Protein AF-0000000065834956 (afdb_homodimer)

Foldseek 3Di:
DADPLLADFFDDFAPVQLVLLQVLQPFFPDPRCPVPCLSVLQSLLSRLVVHNQAAQQLEAEEEEEAEAQQVVLVLFPDDQVVRVVVLQCCQVQNDLVSVLCVVSVYHYQAEYAADQDPDDDPRYHYQYPYHHFHNLLVFFRADLVRLNRLLVVLLVVLVVSVVSVGSAYEYFYTYGCLQLLLLLLCCLQVVHQSLQQFFCQNHNDPVSSVSSRVSSVSSCVVLVGHNPDPSSSSCRNRNTSRLSSLLSNLSNCSNVSHAYAAEERSSLSSVVSSCSSYVSSLSSYAYAEYELRSNRVVSCVVSVYDHDYYDNHRNIRRNRSSVRSVSSRVSSCCSPPGDGCVRVVNDDDDD/DADPLLADFFDDFAPVQLVLLQVLQPFFPDPRCPVPCLSVLQSLLSRLVVHNQAAQQLEAEEEEEAEAQQVVLVLFPDDQVVRVVVLQCCQVQNDLVSVLCVVSVHHYQAEYAADQDPDDDPRYHYQYPYHHFHNLLVFFRADLVRLNRLLVVLLVVLVVSVVSVGSAYEYFYTYGCLQLLLLLLCCLQVVHQSLQQFFCQNHNDPVSSVSSRVSSVSSCVVLVGHNPDPSSSSCRNRNTSRLSSLLSNLSNCSNVSHAYAAEERSSLSSVVSSCSSYVSSLSSYAYAEYELRSNRVVSCVVSVYDHDYYDNHRNIRRNRSSVRSVSSRVSSCSSPPGDGCVRVVNDDDDD

Solvent-accessible surface area (backbone atoms only — not comparable to full-atom values): 33843 Å² total; per-residue (Å²): 108,73,62,69,72,60,60,54,77,30,67,74,62,32,64,68,28,30,52,51,32,51,55,49,62,69,39,30,67,59,54,84,68,22,57,26,50,37,52,54,50,29,26,51,41,5,9,51,62,61,26,88,65,36,64,58,67,40,37,43,33,40,31,26,21,16,27,38,32,48,36,80,73,59,56,45,42,48,59,67,68,38,40,56,32,44,53,53,23,42,51,69,39,26,26,62,41,33,35,50,27,59,75,66,64,24,57,74,45,38,33,36,31,10,32,73,65,92,67,89,46,85,67,42,47,80,53,50,89,47,65,31,34,41,34,32,77,80,41,57,14,42,49,54,67,48,52,30,51,28,25,47,38,13,37,50,54,49,61,70,44,54,88,64,62,51,46,25,39,34,52,23,46,46,35,39,30,47,63,57,27,35,32,38,46,47,21,31,66,65,64,46,59,34,75,68,30,50,43,41,67,67,64,41,53,74,67,43,31,52,49,42,22,49,49,40,48,51,25,36,60,73,70,66,55,40,62,83,49,55,67,69,57,50,42,15,35,37,39,44,42,26,42,42,16,46,15,26,24,50,42,45,30,19,53,68,56,27,36,32,40,32,16,36,47,55,47,42,40,14,48,51,52,24,32,71,63,27,57,52,33,50,85,34,57,43,45,20,31,46,33,60,39,55,24,26,58,58,52,32,56,75,66,72,54,72,49,56,39,61,46,49,32,54,67,49,47,25,41,50,21,58,59,36,43,59,50,53,35,48,20,20,46,41,71,64,49,39,28,31,28,79,78,50,65,35,75,65,72,61,129,109,74,60,70,72,61,60,55,77,28,67,75,63,32,64,68,28,29,52,52,34,50,56,49,60,69,39,30,65,59,52,82,67,23,57,25,51,36,52,53,50,30,26,50,42,5,9,50,62,61,26,90,67,34,64,57,66,40,37,44,32,41,31,26,23,17,27,40,32,50,36,78,72,61,56,46,41,49,58,67,68,37,40,57,32,45,52,53,24,42,52,69,39,25,25,61,41,34,36,49,26,59,75,66,63,23,56,75,45,38,32,37,31,10,32,73,64,90,67,90,45,85,68,44,46,79,53,51,88,48,65,31,34,42,34,32,77,78,40,57,13,41,47,55,65,47,52,31,50,27,25,47,39,14,37,52,54,50,60,70,44,54,87,61,61,51,48,25,37,35,50,23,46,45,34,40,31,46,62,58,26,35,31,39,46,47,21,31,64,65,63,45,60,36,74,66,30,48,41,42,67,67,64,40,53,74,66,43,32,51,49,42,20,48,49,41,47,51,24,36,59,73,69,66,54,40,60,80,49,55,66,70,56,51,41,15,34,38,38,45,42,23,43,42,16,45,15,26,24,51,42,45,30,16,54,68,55,26,36,32,39,32,17,35,48,54,48,42,40,15,48,51,51,24,33,72,63,26,57,53,31,49,87,34,58,41,46,20,31,47,33,59,39,55,24,26,58,60,52,32,59,75,66,73,55,73,50,57,40,61,46,48,31,53,68,49,46,25,39,50,21,57,60,36,43,58,50,53,33,49,19,21,47,42,72,65,49,37,29,31,28,78,79,48,65,35,74,67,71,59,130

Nearest PDB structures (foldseek):
  1wx1-assembly1_B  TM=9.637E-01  e=2.518E-33  Thermus thermophilus HB8
  1j33-assembly1_A-2  TM=9.659E-01  e=9.708E-32  Thermus thermophilus HB8
  4kqg-assembly1_A  TM=9.570E-01  e=1.349E-30  Salmonella enterica subsp. enterica serovar Typhimurium str. LT2
  1jh8-assembly1_A  TM=9.558E-01  e=2.435E-30  Salmonella enterica
  1d0s-assembly1_A  TM=9.586E-01  e=1.433E-29  Salmonella enterica subsp. enterica serovar Typhimurium

Sequence (702 aa):
MLPDWINSECPAPSGAHRESALARQAQLTKPLGALGRLEEVAVELAALQAAEKPAAERVPVVLFAGDHGIAAQGVSAYPPEVTVQMLHNFAGGGAAIAVLAHSLGCPLEVVDVGTLADGQMRGVVVDKPRRGTRDFSVEQALTPADVAFVSEAGLRAVARQADHAPDLVIFGEMGIGNTTSAAAIAAALLACAPADIVGSGTGLDAEGRARKAKVIEDALTRHGLTAATPVAEVLAAVGGLEIIAMAGAIVAAAQRSWPVLVDGFIVSVAALVATRLNPSCRPWLLFSHRSAERGHAVVLDALGARPLIDLDLRLGEASGAATALPILRLACALHNGMATFAEAAVSGREAMLPDWINSECPAPSGAHRESALARQAQLTKPLGALGRLEEVAVELAALQAAEKPAAERVPVVLFAGDHGIAAQGVSAYPPEVTVQMLHNFAGGGAAIAVLAHSLGCPLEVVDVGTLADGQMRGVVVDKPRRGTRDFSVEQALTPADVAFVSEAGLRAVARQADHAPDLVIFGEMGIGNTTSAAAIAAALLACAPADIVGSGTGLDAEGRARKAKVIEDALTRHGLTAATPVAEVLAAVGGLEIIAMAGAIVAAAQRSWPVLVDGFIVSVAALVATRLNPSCRPWLLFSHRSAERGHAVVLDALGARPLIDLDLRLGEASGAATALPILRLACALHNGMATFAEAAVSGREA

Structure (mmCIF, N/CA/C/O backbone):
data_AF-0000000065834956-model_v1
#
loop_
_entity.id
_entity.type
_entity.pdbx_description
1 polymer 'Nicotinate-nucleotide--dimethylbenzimidazole phosphoribosyltransferase'
#
loop_
_atom_site.group_PDB
_atom_site.id
_atom_site.type_symbol
_atom_site.label_atom_id
_atom_site.label_alt_id
_atom_site.label_comp_id
_atom_site.label_asym_id
_atom_site.label_entity_id
_atom_site.label_seq_id
_atom_site.pdbx_PDB_ins_code
_atom_site.Cartn_x
_atom_site.Cartn_y
_atom_site.Cartn_z
_atom_site.occupancy
_atom_site.B_iso_or_equiv
_atom_site.auth_seq_id
_atom_site.auth_comp_id
_atom_site.auth_asym_id
_atom_site.auth_atom_id
_atom_site.pdbx_PDB_model_num
ATOM 1 N N . MET A 1 1 ? 9.117 38.469 10.328 1 78.31 1 MET A N 1
ATOM 2 C CA . MET A 1 1 ? 10.281 37.75 9.844 1 78.31 1 MET A CA 1
ATOM 3 C C . MET A 1 1 ? 10.312 36.344 10.414 1 78.31 1 MET A C 1
ATOM 5 O O . MET A 1 1 ? 10.023 36.125 11.594 1 78.31 1 MET A O 1
ATOM 9 N N . LEU A 1 2 ? 10.5 35.344 9.562 1 91.19 2 LEU A N 1
ATOM 10 C CA . LEU A 1 2 ? 10.641 33.969 10.016 1 91.19 2 LEU A CA 1
ATOM 11 C C . LEU A 1 2 ? 11.945 33.781 10.773 1 91.19 2 LEU A C 1
ATOM 13 O O . LEU A 1 2 ? 12.906 34.5 10.555 1 91.19 2 LEU A O 1
ATOM 17 N N . PRO A 1 3 ? 11.945 32.906 11.734 1 94.5 3 PRO A N 1
ATOM 18 C CA . PRO A 1 3 ? 13.18 32.656 12.477 1 94.5 3 PRO A CA 1
ATOM 19 C C . PRO A 1 3 ? 14.312 32.156 11.594 1 94.5 3 PRO A C 1
ATOM 21 O O . PRO A 1 3 ? 14.07 31.406 10.633 1 94.5 3 PRO A O 1
ATOM 24 N N . ASP A 1 4 ? 15.555 32.406 11.969 1 95.12 4 ASP A N 1
ATOM 25 C CA . ASP A 1 4 ? 16.734 32.156 11.148 1 95.12 4 ASP A CA 1
ATOM 26 C C . ASP A 1 4 ? 16.969 30.656 10.984 1 95.12 4 ASP A C 1
ATOM 28 O O . ASP A 1 4 ? 17.5 30.219 9.961 1 95.12 4 ASP A O 1
ATOM 32 N N . TRP A 1 5 ? 16.609 29.953 11.984 1 97.19 5 TRP A N 1
ATOM 33 C CA . TRP A 1 5 ? 16.891 28.516 11.953 1 97.19 5 TRP A CA 1
ATOM 34 C C . TRP A 1 5 ? 16.266 27.859 10.734 1 97.19 5 TRP A C 1
ATOM 36 O O . TRP A 1 5 ? 16.766 26.844 10.242 1 97.19 5 TRP A O 1
ATOM 46 N N . ILE A 1 6 ? 15.188 28.391 10.219 1 97.38 6 ILE A N 1
ATOM 47 C CA . ILE A 1 6 ? 14.43 27.781 9.133 1 97.38 6 ILE A CA 1
ATOM 48 C C . ILE A 1 6 ? 15.273 27.766 7.855 1 97.38 6 ILE A C 1
ATOM 50 O O . ILE A 1 6 ? 15.086 26.906 6.992 1 97.38 6 ILE A O 1
ATOM 54 N N . ASN A 1 7 ? 16.234 28.641 7.809 1 95.62 7 ASN A N 1
ATOM 55 C CA . ASN A 1 7 ? 17.047 28.812 6.605 1 95.62 7 ASN A CA 1
ATOM 56 C C . ASN A 1 7 ? 18.328 27.984 6.676 1 95.62 7 ASN A C 1
ATOM 58 O O . ASN A 1 7 ? 19.062 27.859 5.688 1 95.62 7 ASN A O 1
ATOM 62 N N . SER A 1 8 ? 18.594 27.438 7.828 1 97.69 8 SER A N 1
ATOM 63 C CA . SER A 1 8 ? 19.812 26.641 7.953 1 97.69 8 SER A CA 1
ATOM 64 C C . SER A 1 8 ? 19.75 25.406 7.051 1 97.69 8 SER A C 1
ATOM 66 O O . SER A 1 8 ? 18.75 24.703 7.023 1 97.69 8 SER A O 1
ATOM 68 N N . GLU A 1 9 ? 20.781 25.141 6.406 1 97.88 9 GLU A N 1
ATOM 69 C CA . GLU A 1 9 ? 20.828 24.078 5.406 1 97.88 9 GLU A CA 1
ATOM 70 C C . GLU A 1 9 ? 20.656 22.703 6.051 1 97.88 9 GLU A C 1
ATOM 72 O O . GLU A 1 9 ? 21.203 22.438 7.129 1 97.88 9 GLU A O 1
ATOM 77 N N . CYS A 1 10 ? 19.922 21.844 5.398 1 98.44 10 CYS A N 1
ATOM 78 C CA . CYS A 1 10 ? 19.781 20.438 5.797 1 98.44 10 CYS A CA 1
ATOM 79 C C . CYS A 1 10 ? 20.922 19.609 5.23 1 98.44 10 CYS A C 1
ATOM 81 O O . CYS A 1 10 ? 21.453 19.906 4.168 1 98.44 10 CYS A O 1
ATOM 83 N N . PRO A 1 11 ? 21.375 18.578 5.938 1 98.25 11 PRO A N 1
ATOM 84 C CA . PRO A 1 11 ? 22.391 17.688 5.375 1 98.25 11 PRO A CA 1
ATOM 85 C C . PRO A 1 11 ? 21.938 17.031 4.074 1 98.25 11 PRO A C 1
ATOM 87 O O . PRO A 1 11 ? 20.734 16.875 3.84 1 98.25 11 PRO A O 1
ATOM 90 N N . ALA A 1 12 ? 22.922 16.672 3.322 1 98.19 12 ALA A N 1
ATOM 91 C CA . ALA A 1 12 ? 22.625 15.922 2.111 1 98.19 12 ALA A CA 1
ATOM 92 C C . ALA A 1 12 ? 22.516 14.43 2.406 1 98.19 12 ALA A C 1
ATOM 94 O O . ALA A 1 12 ? 23.219 13.914 3.283 1 98.19 12 ALA A O 1
ATOM 95 N N . PRO A 1 13 ? 21.672 13.734 1.677 1 98.38 13 PRO A N 1
ATOM 96 C CA . PRO A 1 13 ? 21.688 12.273 1.809 1 98.38 13 PRO A CA 1
ATOM 97 C C . PRO A 1 13 ? 23.047 11.664 1.482 1 98.38 13 PRO A C 1
ATOM 99 O O . PRO A 1 13 ? 23.828 12.258 0.732 1 98.38 13 PRO A O 1
ATOM 102 N N . SER A 1 14 ? 23.344 10.492 1.985 1 98.75 14 SER A N 1
ATOM 103 C CA . SER A 1 14 ? 24.625 9.828 1.807 1 98.75 14 SER A CA 1
ATOM 104 C C . SER A 1 14 ? 24.703 9.156 0.44 1 98.75 14 SER A C 1
ATOM 106 O O . SER A 1 14 ? 24.094 8.109 0.216 1 98.75 14 SER A O 1
ATOM 108 N N . GLY A 1 15 ? 25.531 9.711 -0.376 1 98.5 15 GLY A N 1
ATOM 109 C CA . GLY A 1 15 ? 25.766 9.086 -1.67 1 98.5 15 GLY A CA 1
ATOM 110 C C . GLY A 1 15 ? 26.391 7.711 -1.565 1 98.5 15 GLY A C 1
ATOM 111 O O . GLY A 1 15 ? 26.047 6.809 -2.33 1 98.5 15 GLY A O 1
ATOM 112 N N . ALA A 1 16 ? 27.312 7.523 -0.665 1 98.69 16 ALA A N 1
ATOM 113 C CA . ALA A 1 16 ? 28 6.254 -0.465 1 98.69 16 ALA A CA 1
ATOM 114 C C . ALA A 1 16 ? 27.016 5.148 -0.094 1 98.69 16 ALA A C 1
ATOM 116 O O . ALA A 1 16 ? 27.094 4.035 -0.616 1 98.69 16 ALA A O 1
ATOM 117 N N . HIS A 1 17 ? 26.094 5.492 0.767 1 98.81 17 HIS A N 1
ATOM 118 C CA . HIS A 1 17 ? 25.109 4.504 1.195 1 98.81 17 HIS A CA 1
ATOM 119 C C . HIS A 1 17 ? 24.109 4.219 0.092 1 98.81 17 HIS A C 1
ATOM 121 O O . HIS A 1 17 ? 23.609 3.092 -0.031 1 98.81 17 HIS A O 1
ATOM 127 N N . ARG A 1 18 ? 23.797 5.223 -0.687 1 98.75 18 ARG A N 1
ATOM 128 C CA . ARG A 1 18 ? 22.953 4.984 -1.86 1 98.75 18 ARG A CA 1
ATOM 129 C C . ARG A 1 18 ? 23.594 3.957 -2.787 1 98.75 18 ARG A C 1
ATOM 131 O O . ARG A 1 18 ? 22.938 3.006 -3.215 1 98.75 18 ARG A O 1
ATOM 138 N N . GLU A 1 19 ? 24.844 4.105 -3.09 1 98.75 19 GLU A N 1
ATOM 139 C CA . GLU A 1 19 ? 25.562 3.215 -3.992 1 98.75 19 GLU A CA 1
ATOM 140 C C . GLU A 1 19 ? 25.656 1.805 -3.416 1 98.75 19 GLU A C 1
ATOM 142 O O . GLU A 1 19 ? 25.484 0.82 -4.137 1 98.75 19 GLU A O 1
ATOM 147 N N . SER A 1 20 ? 25.938 1.767 -2.172 1 98.75 20 SER A N 1
ATOM 148 C CA . SER A 1 20 ? 26.016 0.47 -1.506 1 98.75 20 SER A CA 1
ATOM 149 C C . SER A 1 20 ? 24.672 -0.259 -1.566 1 98.75 20 SER A C 1
ATOM 151 O O . SER A 1 20 ? 24.625 -1.471 -1.787 1 98.75 20 SER A O 1
ATOM 153 N N . ALA A 1 21 ? 23.609 0.462 -1.329 1 98.81 21 ALA A N 1
ATOM 154 C CA . ALA A 1 21 ? 22.266 -0.133 -1.374 1 98.81 21 ALA A CA 1
ATOM 155 C C . ALA A 1 21 ? 21.938 -0.625 -2.779 1 98.81 21 ALA A C 1
ATOM 157 O O . ALA A 1 21 ? 21.344 -1.693 -2.945 1 98.81 21 ALA A O 1
ATOM 158 N N . LEU A 1 22 ? 22.297 0.138 -3.752 1 98.75 22 LEU A N 1
ATOM 159 C CA . LEU A 1 22 ? 22.094 -0.272 -5.137 1 98.75 22 LEU A CA 1
ATOM 160 C C . LEU A 1 22 ? 22.859 -1.547 -5.445 1 98.75 22 LEU A C 1
ATOM 162 O O . LEU A 1 22 ? 22.344 -2.455 -6.098 1 98.75 22 LEU A O 1
ATOM 166 N N . ALA A 1 23 ? 24.094 -1.623 -5.004 1 98.56 23 ALA A N 1
ATOM 167 C CA . ALA A 1 23 ? 24.922 -2.807 -5.203 1 98.56 23 ALA A CA 1
ATOM 168 C C . ALA A 1 23 ? 24.312 -4.031 -4.531 1 98.56 23 ALA A C 1
ATOM 170 O O . ALA A 1 23 ? 24.312 -5.125 -5.098 1 98.56 23 ALA A O 1
ATOM 171 N N . ARG A 1 24 ? 23.797 -3.812 -3.387 1 98.5 24 ARG A N 1
ATOM 172 C CA . ARG A 1 24 ? 23.141 -4.914 -2.68 1 98.5 24 ARG A CA 1
ATOM 173 C C . ARG A 1 24 ? 21.922 -5.406 -3.434 1 98.5 24 ARG A C 1
ATOM 175 O O . ARG A 1 24 ? 21.734 -6.609 -3.617 1 98.5 24 ARG A O 1
ATOM 182 N N . GLN A 1 25 ? 21.062 -4.43 -3.822 1 98.31 25 GLN A N 1
ATOM 183 C CA . GLN A 1 25 ? 19.859 -4.789 -4.562 1 98.31 25 GLN A CA 1
ATOM 184 C C . GLN A 1 25 ? 20.203 -5.645 -5.777 1 98.31 25 GLN A C 1
ATOM 186 O O . GLN A 1 25 ? 19.453 -6.559 -6.129 1 98.31 25 GLN A O 1
ATOM 191 N N . ALA A 1 26 ? 21.297 -5.406 -6.371 1 97.12 26 ALA A N 1
ATOM 192 C CA . ALA A 1 26 ? 21.703 -6.082 -7.602 1 97.12 26 ALA A CA 1
ATOM 193 C C . ALA A 1 26 ? 22.125 -7.52 -7.324 1 97.12 26 ALA A C 1
ATOM 195 O O . ALA A 1 26 ? 22.188 -8.344 -8.234 1 97.12 26 ALA A O 1
ATOM 196 N N . GLN A 1 27 ? 22.359 -7.895 -6.082 1 97.38 27 GLN A N 1
ATOM 197 C CA . GLN A 1 27 ? 22.875 -9.219 -5.738 1 97.38 27 GLN A CA 1
ATOM 198 C C . GLN A 1 27 ? 21.781 -10.102 -5.156 1 97.38 27 GLN A C 1
ATOM 200 O O . GLN A 1 27 ? 21.984 -11.312 -4.996 1 97.38 27 GLN A O 1
ATOM 205 N N . LEU A 1 28 ? 20.672 -9.508 -4.812 1 97.81 28 LEU A N 1
ATOM 206 C CA . LEU A 1 28 ? 19.609 -10.266 -4.16 1 97.81 28 LEU A CA 1
ATOM 207 C C . LEU A 1 28 ? 18.984 -11.266 -5.125 1 97.81 28 LEU A C 1
ATOM 209 O O . LEU A 1 28 ? 18.953 -11.023 -6.336 1 97.81 28 LEU A O 1
ATOM 213 N N . THR A 1 29 ? 18.469 -12.352 -4.613 1 95.88 29 THR A N 1
ATOM 214 C CA . THR A 1 29 ? 17.984 -13.477 -5.41 1 95.88 29 THR A CA 1
ATOM 215 C C . THR A 1 29 ? 16.641 -13.133 -6.066 1 95.88 29 THR A C 1
ATOM 217 O O . THR A 1 29 ? 15.625 -13.766 -5.777 1 95.88 29 THR A O 1
ATOM 220 N N . LYS A 1 30 ? 16.672 -12.266 -6.988 1 95 30 LYS A N 1
ATOM 221 C CA . LYS A 1 30 ? 15.555 -11.82 -7.812 1 95 30 LYS A CA 1
ATOM 222 C C . LYS A 1 30 ? 16.047 -11.219 -9.125 1 95 30 LYS A C 1
ATOM 224 O O . LYS A 1 30 ? 17.156 -10.703 -9.203 1 95 30 LYS A O 1
ATOM 229 N N . PRO A 1 31 ? 15.219 -11.312 -10.18 1 93.25 31 PRO A N 1
ATOM 230 C CA . PRO A 1 31 ? 15.586 -10.516 -11.352 1 93.25 31 PRO A CA 1
ATOM 231 C C . PRO A 1 31 ? 15.734 -9.031 -11.031 1 93.25 31 PRO A C 1
ATOM 233 O O . PRO A 1 31 ? 15.016 -8.5 -10.18 1 93.25 31 PRO A O 1
ATOM 236 N N . LEU A 1 32 ? 16.656 -8.383 -11.727 1 92.75 32 LEU A N 1
ATOM 237 C CA . LEU A 1 32 ? 16.922 -6.969 -11.492 1 92.75 32 LEU A CA 1
ATOM 238 C C . LEU A 1 32 ? 15.648 -6.145 -11.633 1 92.75 32 LEU A C 1
ATOM 240 O O . LEU A 1 32 ? 14.938 -6.258 -12.625 1 92.75 32 LEU A O 1
ATOM 244 N N . GLY A 1 33 ? 15.32 -5.383 -10.594 1 94.75 33 GLY A N 1
ATOM 245 C CA . GLY A 1 33 ? 14.203 -4.445 -10.648 1 94.75 33 GLY A CA 1
ATOM 246 C C . GLY A 1 33 ? 12.859 -5.102 -10.391 1 94.75 33 GLY A C 1
ATOM 247 O O . GLY A 1 33 ? 11.828 -4.43 -10.406 1 94.75 33 GLY A O 1
ATOM 248 N N . ALA A 1 34 ? 12.844 -6.398 -10.062 1 96.19 34 ALA A N 1
ATOM 249 C CA . ALA A 1 34 ? 11.602 -7.168 -10.031 1 96.19 34 ALA A CA 1
ATOM 250 C C . ALA A 1 34 ? 10.742 -6.77 -8.836 1 96.19 34 ALA A C 1
ATOM 252 O O . ALA A 1 34 ? 9.539 -7.039 -8.805 1 96.19 34 ALA A O 1
ATOM 253 N N . LEU A 1 35 ? 11.328 -6.129 -7.836 1 97.94 35 LEU A N 1
ATOM 254 C CA . LEU A 1 35 ? 10.562 -5.691 -6.676 1 97.94 35 LEU A CA 1
ATOM 255 C C . LEU A 1 35 ? 10.094 -4.25 -6.844 1 97.94 35 LEU A C 1
ATOM 257 O O . LEU A 1 35 ? 9.562 -3.652 -5.906 1 97.94 35 LEU A O 1
ATOM 261 N N . GLY A 1 36 ? 10.344 -3.656 -7.98 1 97.31 36 GLY A N 1
ATOM 262 C CA . GLY A 1 36 ? 9.781 -2.367 -8.352 1 97.31 36 GLY A CA 1
ATOM 263 C C . GLY A 1 36 ? 10.117 -1.262 -7.371 1 97.31 36 GLY A C 1
ATOM 264 O O . GLY A 1 36 ? 11.289 -1.068 -7.027 1 97.31 36 GLY A O 1
ATOM 265 N N . ARG A 1 37 ? 9.109 -0.553 -6.93 1 98.38 37 ARG A N 1
ATOM 266 C CA . ARG A 1 37 ? 9.258 0.63 -6.09 1 98.38 37 ARG A CA 1
ATOM 267 C C . ARG A 1 37 ? 9.781 0.255 -4.707 1 98.38 37 ARG A C 1
ATOM 269 O O . ARG A 1 37 ? 10.297 1.107 -3.98 1 98.38 37 ARG A O 1
ATOM 276 N N . LEU A 1 38 ? 9.609 -0.985 -4.289 1 98.81 38 LEU A N 1
ATOM 277 C CA . LEU A 1 38 ? 10.156 -1.399 -3.002 1 98.81 38 LEU A CA 1
ATOM 278 C C . LEU A 1 38 ? 11.672 -1.251 -2.984 1 98.81 38 LEU A C 1
ATOM 280 O O . LEU A 1 38 ? 12.25 -0.868 -1.965 1 98.81 38 LEU A O 1
ATOM 284 N N . GLU A 1 39 ? 12.32 -1.581 -4.113 1 98.69 39 GLU A N 1
ATOM 285 C CA . GLU A 1 39 ? 13.766 -1.403 -4.211 1 98.69 39 GLU A CA 1
ATOM 286 C C . GLU A 1 39 ? 14.148 0.067 -4.07 1 98.69 39 GLU A C 1
ATOM 288 O O . GLU A 1 39 ? 15.094 0.401 -3.35 1 98.69 39 GLU A O 1
ATOM 293 N N . GLU A 1 40 ? 13.414 0.923 -4.742 1 98.44 40 GLU A N 1
ATOM 294 C CA . GLU A 1 40 ? 13.68 2.359 -4.723 1 98.44 40 GLU A CA 1
ATOM 295 C C . GLU A 1 40 ? 13.578 2.92 -3.307 1 98.44 40 GLU A C 1
ATOM 297 O O . GLU A 1 40 ? 14.43 3.709 -2.883 1 98.44 40 GLU A O 1
ATOM 302 N N . VAL A 1 41 ? 12.562 2.488 -2.6 1 98.69 41 VAL A N 1
ATOM 303 C CA . VAL A 1 41 ? 12.312 2.977 -1.248 1 98.69 41 VAL A CA 1
ATOM 304 C C . VAL A 1 41 ? 13.461 2.566 -0.329 1 98.69 41 VAL A C 1
ATOM 306 O O . VAL A 1 41 ? 13.953 3.377 0.459 1 98.69 41 VAL A O 1
ATOM 309 N N . ALA A 1 42 ? 13.867 1.322 -0.417 1 98.88 42 ALA A N 1
ATOM 310 C CA . ALA A 1 42 ? 14.945 0.825 0.435 1 98.88 42 ALA A CA 1
ATOM 311 C C . ALA A 1 42 ? 16.25 1.578 0.17 1 98.88 42 ALA A C 1
ATOM 313 O O . ALA A 1 42 ? 16.953 1.95 1.106 1 98.88 42 ALA A O 1
ATOM 314 N N . VAL A 1 43 ? 16.531 1.807 -1.104 1 98.88 43 VAL A N 1
ATOM 315 C CA . VAL A 1 43 ? 17.75 2.516 -1.488 1 98.88 43 VAL A CA 1
ATOM 316 C C . VAL A 1 43 ? 17.688 3.955 -0.979 1 98.88 43 VAL A C 1
ATOM 318 O O . VAL A 1 43 ? 18.672 4.465 -0.432 1 98.88 43 VAL A O 1
ATOM 321 N N . GLU A 1 44 ? 16.547 4.582 -1.157 1 98.81 44 GLU A N 1
ATOM 322 C CA . GLU A 1 44 ? 16.359 5.957 -0.699 1 98.81 44 GLU A CA 1
ATOM 323 C C . GLU A 1 44 ? 16.547 6.059 0.813 1 98.81 44 GLU A C 1
ATOM 325 O O . GLU A 1 44 ? 17.25 6.949 1.303 1 98.81 44 GLU A O 1
ATOM 330 N N . LEU A 1 45 ? 15.945 5.164 1.55 1 98.94 45 LEU A N 1
ATOM 331 C CA . LEU A 1 45 ? 16.047 5.203 3.004 1 98.94 45 LEU A CA 1
ATOM 332 C C . LEU A 1 45 ? 17.484 4.926 3.453 1 98.94 45 LEU A C 1
ATOM 334 O O . LEU A 1 45 ? 17.953 5.516 4.426 1 98.94 45 LEU A O 1
ATOM 338 N N . ALA A 1 46 ? 18.156 3.986 2.738 1 98.94 46 ALA A N 1
ATOM 339 C CA . ALA A 1 46 ? 19.562 3.734 3.049 1 98.94 46 ALA A CA 1
ATOM 340 C C . ALA A 1 46 ? 20.391 5.008 2.918 1 98.94 46 ALA A C 1
ATOM 342 O O . ALA A 1 46 ? 21.219 5.312 3.785 1 98.94 46 ALA A O 1
ATOM 343 N N . ALA A 1 47 ? 20.156 5.75 1.887 1 98.94 47 ALA A N 1
ATOM 344 C CA . ALA A 1 47 ? 20.875 6.996 1.636 1 98.94 47 ALA A CA 1
ATOM 345 C C . ALA A 1 47 ? 20.531 8.055 2.68 1 98.94 47 ALA A C 1
ATOM 347 O O . ALA A 1 47 ? 21.406 8.727 3.215 1 98.94 47 ALA A O 1
ATOM 348 N N . LEU A 1 48 ? 19.25 8.211 3.008 1 98.88 48 LEU A N 1
ATOM 349 C CA . LEU A 1 48 ? 18.766 9.234 3.926 1 98.88 48 LEU A CA 1
ATOM 350 C C . LEU A 1 48 ? 19.25 8.961 5.348 1 98.88 48 LEU A C 1
ATOM 352 O O . LEU A 1 48 ? 19.594 9.891 6.078 1 98.88 48 LEU A O 1
ATOM 356 N N . GLN A 1 49 ? 19.297 7.695 5.699 1 98.81 49 GLN A N 1
ATOM 357 C CA . GLN A 1 49 ? 19.641 7.309 7.062 1 98.81 49 GLN A CA 1
ATOM 358 C C . GLN A 1 49 ? 21.125 7.055 7.211 1 98.81 49 GLN A C 1
ATOM 360 O O . GLN A 1 49 ? 21.625 6.82 8.312 1 98.81 49 GLN A O 1
ATOM 365 N N . ALA A 1 50 ? 21.812 7.098 6.09 1 98.75 50 ALA A N 1
ATOM 366 C CA . ALA A 1 50 ? 23.234 6.75 6.074 1 98.75 50 ALA A CA 1
ATOM 367 C C . ALA A 1 50 ? 23.484 5.406 6.754 1 98.75 50 ALA A C 1
ATOM 369 O O . ALA A 1 50 ? 24.312 5.301 7.656 1 98.75 50 ALA A O 1
ATOM 370 N N . ALA A 1 51 ? 22.719 4.418 6.227 1 98.69 51 ALA A N 1
ATOM 371 C CA . ALA A 1 51 ? 22.766 3.084 6.82 1 98.69 51 ALA A CA 1
ATOM 372 C C . ALA A 1 51 ? 22.703 2 5.746 1 98.69 51 ALA A C 1
ATOM 374 O O . ALA A 1 51 ? 21.969 2.123 4.773 1 98.69 51 ALA A O 1
ATOM 375 N N . GLU A 1 52 ? 23.516 0.939 5.918 1 98.56 52 GLU A N 1
ATOM 376 C CA . GLU A 1 52 ? 23.469 -0.205 5.012 1 98.56 52 GLU A CA 1
ATOM 377 C C . GLU A 1 52 ? 22.141 -0.948 5.125 1 98.56 52 GLU A C 1
ATOM 379 O O . GLU A 1 52 ? 21.625 -1.467 4.133 1 98.56 52 GLU A O 1
ATOM 384 N N . LYS A 1 53 ? 21.719 -0.97 6.344 1 98.69 53 LYS A N 1
ATOM 385 C CA . LYS A 1 53 ? 20.422 -1.597 6.633 1 98.69 53 LYS A CA 1
ATOM 386 C C . LYS A 1 53 ? 19.391 -0.56 7.062 1 98.69 53 LYS A C 1
ATOM 388 O O . LYS A 1 53 ? 19.266 -0.261 8.25 1 98.69 53 LYS A O 1
ATOM 393 N N . PRO A 1 54 ? 18.656 -0.005 6.102 1 98.88 54 PRO A N 1
ATOM 394 C CA . PRO A 1 54 ? 17.641 0.986 6.453 1 98.88 54 PRO A CA 1
ATOM 395 C C . PRO A 1 54 ? 16.5 0.394 7.277 1 98.88 54 PRO A C 1
ATOM 397 O O . PRO A 1 54 ? 16.328 -0.828 7.32 1 98.88 54 PRO A O 1
ATOM 400 N N . ALA A 1 55 ? 15.789 1.275 7.977 1 98.75 55 ALA A N 1
ATOM 401 C CA . ALA A 1 55 ? 14.703 0.841 8.852 1 98.75 55 ALA A CA 1
ATOM 402 C C . ALA A 1 55 ? 13.555 1.842 8.844 1 98.75 55 ALA A C 1
ATOM 404 O O . ALA A 1 55 ? 13.742 3.016 8.516 1 98.75 55 ALA A O 1
ATOM 405 N N . ALA A 1 56 ? 12.383 1.376 9.156 1 98.81 56 ALA A N 1
ATOM 406 C CA . ALA A 1 56 ? 11.18 2.184 9.344 1 98.81 56 ALA A CA 1
ATOM 407 C C . ALA A 1 56 ? 10.352 1.664 10.516 1 98.81 56 ALA A C 1
ATOM 409 O O . ALA A 1 56 ? 9.125 1.543 10.414 1 98.81 56 ALA A O 1
ATOM 410 N N . GLU A 1 57 ? 10.961 1.343 11.594 1 98.56 57 GLU A N 1
ATOM 411 C CA . GLU A 1 57 ? 10.312 0.744 12.758 1 98.56 57 GLU A CA 1
ATOM 412 C C . GLU A 1 57 ? 9.93 1.806 13.781 1 98.56 57 GLU A C 1
ATOM 414 O O . GLU A 1 57 ? 8.82 1.79 14.312 1 98.56 57 GLU A O 1
ATOM 419 N N . ARG A 1 58 ? 10.891 2.668 14.141 1 98.75 58 ARG A N 1
ATOM 420 C CA . ARG A 1 58 ? 10.633 3.775 15.055 1 98.75 58 ARG A CA 1
ATOM 421 C C . ARG A 1 58 ? 10.086 4.988 14.312 1 98.75 58 ARG A C 1
ATOM 423 O O . ARG A 1 58 ? 10.859 5.789 13.773 1 98.75 58 ARG A O 1
ATOM 430 N N . VAL A 1 59 ? 8.797 5.102 14.305 1 98.94 59 VAL A N 1
ATOM 431 C CA . VAL A 1 59 ? 8.164 6.129 13.484 1 98.94 59 VAL A CA 1
ATOM 432 C C . VAL A 1 59 ? 7.137 6.898 14.312 1 98.94 59 VAL A C 1
ATOM 434 O O . VAL A 1 59 ? 5.949 6.57 14.305 1 98.94 59 VAL A O 1
ATOM 437 N N . PRO A 1 60 ? 7.531 7.973 15 1 98.88 60 PRO A N 1
ATOM 438 C CA . PRO A 1 60 ? 6.543 8.805 15.688 1 98.88 60 PRO A CA 1
ATOM 439 C C . PRO A 1 60 ? 5.66 9.586 14.719 1 98.88 60 PRO A C 1
ATOM 441 O O . PRO A 1 60 ? 6.113 9.977 13.641 1 98.88 60 PRO A O 1
ATOM 444 N N . VAL A 1 61 ? 4.43 9.75 15.117 1 98.94 61 VAL A N 1
ATOM 445 C CA . VAL A 1 61 ? 3.445 10.555 14.398 1 98.94 61 VAL A CA 1
ATOM 446 C C . VAL A 1 61 ? 3.078 11.781 15.227 1 98.94 61 VAL A C 1
ATOM 448 O O . VAL A 1 61 ? 2.754 11.672 16.406 1 98.94 61 VAL A O 1
ATOM 451 N N . VAL A 1 62 ? 3.201 12.938 14.617 1 98.94 62 VAL A N 1
ATOM 452 C CA . VAL A 1 62 ? 2.791 14.172 15.273 1 98.94 62 VAL A CA 1
ATOM 453 C C . VAL A 1 62 ? 1.638 14.812 14.5 1 98.94 62 VAL A C 1
ATOM 455 O O . VAL A 1 62 ? 1.764 15.094 13.305 1 98.94 62 VAL A O 1
ATOM 458 N N . LEU A 1 63 ? 0.542 14.992 15.164 1 98.94 63 LEU A N 1
ATOM 459 C CA . LEU A 1 63 ? -0.636 15.609 14.57 1 98.94 63 LEU A CA 1
ATOM 460 C C . LEU A 1 63 ? -0.809 17.047 15.078 1 98.94 63 LEU A C 1
ATOM 462 O O . LEU A 1 63 ? -0.878 17.266 16.297 1 98.94 63 LEU A O 1
ATOM 466 N N . PHE A 1 64 ? -0.808 18 14.164 1 98.94 64 PHE A N 1
ATOM 467 C CA . PHE A 1 64 ? -1.02 19.406 14.492 1 98.94 64 PHE A CA 1
ATOM 468 C C . PHE A 1 64 ? -2.455 19.828 14.195 1 98.94 64 PHE A C 1
ATOM 470 O O . PHE A 1 64 ? -2.994 19.5 13.141 1 98.94 64 PHE A O 1
ATOM 477 N N . ALA A 1 65 ? -3.033 20.562 15.148 1 98.81 65 ALA A N 1
ATOM 478 C CA . ALA A 1 65 ? -4.418 20.984 14.961 1 98.81 65 ALA A CA 1
ATOM 479 C C . ALA A 1 65 ? -4.543 22.516 15.062 1 98.81 65 ALA A C 1
ATOM 481 O O . ALA A 1 65 ? -3.865 23.141 15.875 1 98.81 65 ALA A O 1
ATOM 482 N N . GLY A 1 66 ? -5.348 23.062 14.234 1 98.56 66 GLY A N 1
ATOM 483 C CA . GLY A 1 66 ? -5.652 24.484 14.227 1 98.56 66 GLY A CA 1
ATOM 484 C C . GLY A 1 66 ? -6.996 24.797 13.594 1 98.56 66 GLY A C 1
ATOM 485 O O . GLY A 1 66 ? -7.418 24.141 12.648 1 98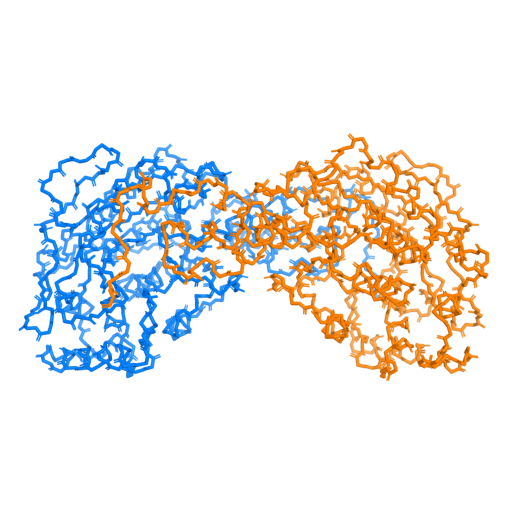.56 66 GLY A O 1
ATOM 486 N N . ASP A 1 67 ? -7.637 25.875 14.117 1 98.38 67 ASP A N 1
ATOM 487 C CA . ASP A 1 67 ? -8.914 26.312 13.57 1 98.38 67 ASP A CA 1
ATOM 488 C C . ASP A 1 67 ? -8.719 27.438 12.562 1 98.38 67 ASP A C 1
ATOM 490 O O . ASP A 1 67 ? -7.719 28.156 12.609 1 98.38 67 ASP A O 1
ATOM 494 N N . HIS A 1 68 ? -9.672 27.547 11.672 1 98.44 68 HIS A N 1
ATOM 495 C CA . HIS A 1 68 ? -9.586 28.5 10.57 1 98.44 68 HIS A CA 1
ATOM 496 C C . HIS A 1 68 ? -10.797 29.438 10.562 1 98.44 68 HIS A C 1
ATOM 498 O O . HIS A 1 68 ? -11.93 28.984 10.398 1 98.44 68 HIS A O 1
ATOM 504 N N . GLY A 1 69 ? -10.508 30.703 10.641 1 98.12 69 GLY A N 1
ATOM 505 C CA . GLY A 1 69 ? -11.578 31.688 10.594 1 98.12 69 GLY A CA 1
ATOM 506 C C . GLY A 1 69 ? -12.367 31.656 9.297 1 98.12 69 GLY A C 1
ATOM 507 O O . GLY A 1 69 ? -13.547 32 9.266 1 98.12 69 GLY A O 1
ATOM 508 N N . ILE A 1 70 ? -11.789 31.203 8.242 1 97.94 70 ILE A N 1
ATOM 509 C CA . ILE A 1 70 ? -12.398 31.188 6.914 1 97.94 70 ILE A CA 1
ATOM 510 C C . ILE A 1 70 ? -13.594 30.234 6.906 1 97.94 70 ILE A C 1
ATOM 512 O O . ILE A 1 70 ? -14.422 30.281 5.992 1 97.94 70 ILE A O 1
ATOM 516 N N . ALA A 1 71 ? -13.688 29.297 7.887 1 95.44 71 ALA A N 1
ATOM 517 C CA . ALA A 1 71 ? -14.82 28.375 7.992 1 95.44 71 ALA A CA 1
ATOM 518 C C . ALA A 1 71 ? -16.141 29.141 8.086 1 95.44 71 ALA A C 1
ATOM 520 O O . ALA A 1 71 ? -17.203 28.609 7.75 1 95.44 71 ALA A O 1
ATOM 521 N N . ALA A 1 72 ? -16.078 30.344 8.508 1 95.06 72 ALA A N 1
ATOM 522 C CA . ALA A 1 72 ? -17.266 31.188 8.648 1 95.06 72 ALA A CA 1
ATOM 523 C C . ALA A 1 72 ? -17.906 31.453 7.297 1 95.06 72 ALA A C 1
ATOM 525 O O . ALA A 1 72 ? -19.078 31.844 7.23 1 95.06 72 ALA A O 1
ATOM 526 N N . GLN A 1 73 ? -17.234 31.203 6.25 1 95.25 73 GLN A N 1
ATOM 527 C CA . GLN A 1 73 ? -17.719 31.484 4.906 1 95.25 73 GLN A CA 1
ATOM 528 C C . GLN A 1 73 ? -18.406 30.25 4.305 1 95.25 73 GLN A C 1
ATOM 530 O O . GLN A 1 73 ? -18.688 30.219 3.105 1 95.25 73 GLN A O 1
ATOM 535 N N . GLY A 1 74 ? -18.594 29.219 5.035 1 91.81 74 GLY A N 1
ATOM 536 C CA . GLY A 1 74 ? -19.297 28.031 4.566 1 91.81 74 GLY A CA 1
ATOM 537 C C . GLY A 1 74 ? -18.469 27.172 3.641 1 91.81 74 GLY A C 1
ATOM 538 O O . GLY A 1 74 ? -18.969 26.625 2.656 1 91.81 74 GLY A O 1
ATOM 539 N N . VAL A 1 75 ? -17.203 27.062 3.963 1 93.19 75 VAL A N 1
ATOM 540 C CA . VAL A 1 75 ? -16.281 26.344 3.082 1 93.19 75 VAL A CA 1
ATOM 541 C C . VAL A 1 75 ? -16.094 24.922 3.592 1 93.19 75 VAL A C 1
ATOM 543 O O . VAL A 1 75 ? -15.188 24.219 3.139 1 93.19 75 VAL A O 1
ATOM 546 N N . SER A 1 76 ? -16.812 24.453 4.574 1 90.94 76 SER A N 1
ATOM 547 C CA . SER A 1 76 ? -16.766 23.094 5.117 1 90.94 76 SER A CA 1
ATOM 548 C C . SER A 1 76 ? -18.172 22.547 5.371 1 90.94 76 SER A C 1
ATOM 550 O O . SER A 1 76 ? -19.094 23.297 5.652 1 90.94 76 SER A O 1
ATOM 552 N N . ALA A 1 77 ? -18.281 21.203 5.285 1 90.62 77 ALA A N 1
ATOM 553 C CA . ALA A 1 77 ? -19.562 20.531 5.543 1 90.62 77 ALA A CA 1
ATOM 554 C C . ALA A 1 77 ? -19.781 20.328 7.039 1 90.62 77 ALA A C 1
ATOM 556 O O . ALA A 1 77 ? -20.891 20.016 7.473 1 90.62 77 ALA A O 1
ATOM 557 N N . TYR A 1 78 ? -18.75 20.531 7.898 1 92.12 78 TYR A N 1
ATOM 558 C CA . TYR A 1 78 ? -18.812 20.312 9.336 1 92.12 78 TYR A CA 1
ATOM 559 C C . TYR A 1 78 ? -18.609 21.609 10.102 1 92.12 78 TYR A C 1
ATOM 561 O O . TYR A 1 78 ? -17.891 22.5 9.648 1 92.12 78 TYR A O 1
ATOM 569 N N . PRO A 1 79 ? -19.234 21.703 11.242 1 92.44 79 PRO A N 1
ATOM 570 C CA . PRO A 1 79 ? -19.078 22.922 12.031 1 92.44 79 PRO A CA 1
ATOM 571 C C . PRO A 1 79 ? -17.688 23.031 12.664 1 92.44 79 PRO A C 1
ATOM 573 O O . PRO A 1 79 ? -17.031 22.016 12.898 1 92.44 79 PRO A O 1
ATOM 576 N N . PRO A 1 80 ? -17.266 24.234 12.945 1 91.12 80 PRO A N 1
ATOM 577 C CA . PRO A 1 80 ? -15.906 24.469 13.453 1 91.12 80 PRO A CA 1
ATOM 578 C C . PRO A 1 80 ? -15.641 23.766 14.781 1 91.12 80 PRO A C 1
ATOM 580 O O . PRO A 1 80 ? -14.5 23.422 15.086 1 91.12 80 PRO A O 1
ATOM 583 N N . GLU A 1 81 ? -16.688 23.469 15.555 1 93.56 81 GLU A N 1
ATOM 584 C CA . GLU A 1 81 ? -16.516 22.844 16.859 1 93.56 81 GLU A CA 1
ATOM 585 C C . GLU A 1 81 ? -15.961 21.438 16.734 1 93.56 81 GLU A C 1
ATOM 587 O O . GLU A 1 81 ? -15.422 20.875 17.688 1 93.56 81 GLU A O 1
ATOM 592 N N . VAL A 1 82 ? -16.062 20.891 15.516 1 95.5 82 VAL A N 1
ATOM 593 C CA . VAL A 1 82 ? -15.602 19.531 15.258 1 95.5 82 VAL A CA 1
ATOM 594 C C . VAL A 1 82 ? -14.086 19.453 15.469 1 95.5 82 VAL A C 1
ATOM 596 O O . VAL A 1 82 ? -13.578 18.438 15.945 1 95.5 82 VAL A O 1
ATOM 599 N N . THR A 1 83 ? -13.352 20.531 15.227 1 96.94 83 THR A N 1
ATOM 600 C CA . THR A 1 83 ? -11.898 20.5 15.398 1 96.94 83 THR A CA 1
ATOM 601 C C . THR A 1 83 ? -11.531 20.141 16.828 1 96.94 83 THR A C 1
ATOM 603 O O . THR A 1 83 ? -10.781 19.188 17.062 1 96.94 83 THR A O 1
ATOM 606 N N . VAL A 1 84 ? -12.141 20.797 17.75 1 97.06 84 VAL A N 1
ATOM 607 C CA . VAL A 1 84 ? -11.82 20.578 19.156 1 97.06 84 VAL A CA 1
ATOM 608 C C . VAL A 1 84 ? -12.352 19.203 19.594 1 97.06 84 VAL A C 1
ATOM 610 O O . VAL A 1 84 ? -11.695 18.5 20.359 1 97.06 84 VAL A O 1
ATOM 613 N N . GLN A 1 85 ? -13.531 18.844 19.109 1 96.62 85 GLN A N 1
ATOM 614 C CA . GLN A 1 85 ? -14.102 17.531 19.422 1 96.62 85 GLN A CA 1
ATOM 615 C C . GLN A 1 85 ? -13.18 16.422 18.938 1 96.62 85 GLN A C 1
ATOM 617 O O . GLN A 1 85 ? -13 15.414 19.641 1 96.62 85 GLN A O 1
ATOM 622 N N . MET A 1 86 ? -12.562 16.625 17.828 1 97.38 86 MET A N 1
ATOM 623 C CA . MET A 1 86 ? -11.68 15.609 17.266 1 97.38 86 MET A CA 1
ATOM 624 C C . MET A 1 86 ? -10.383 15.508 18.078 1 97.38 86 MET A C 1
ATOM 626 O O . MET A 1 86 ? -9.766 14.445 18.141 1 97.38 86 MET A O 1
ATOM 630 N N . LEU A 1 87 ? -9.93 16.594 18.719 1 97.44 87 LEU A N 1
ATOM 631 C CA . LEU A 1 87 ? -8.766 16.516 19.594 1 97.44 87 LEU A CA 1
ATOM 632 C C . LEU A 1 87 ? -8.977 15.477 20.688 1 97.44 87 LEU A C 1
ATOM 634 O O . LEU A 1 87 ? -8.078 14.68 20.984 1 97.44 87 LEU A O 1
ATOM 638 N N . HIS A 1 88 ? -10.164 15.508 21.203 1 96.31 88 HIS A N 1
ATOM 639 C CA . HIS A 1 88 ? -10.5 14.523 22.219 1 96.31 88 HIS A CA 1
ATOM 640 C C . HIS A 1 88 ? -10.5 13.117 21.656 1 96.31 88 HIS A C 1
ATOM 642 O O . HIS A 1 88 ? -10.039 12.172 22.297 1 96.31 88 HIS A O 1
ATOM 648 N N . ASN A 1 89 ? -11 13.008 20.484 1 97.62 89 ASN A N 1
ATOM 649 C CA . ASN A 1 89 ? -11.094 11.711 19.828 1 97.62 89 ASN A CA 1
ATOM 650 C C . ASN A 1 89 ? -9.719 11.148 19.484 1 97.62 89 ASN A C 1
ATOM 652 O O . ASN A 1 89 ? -9.484 9.945 19.609 1 97.62 89 ASN A O 1
ATOM 656 N N . PHE A 1 90 ? -8.812 12.031 19.062 1 98.25 90 PHE A N 1
ATOM 657 C CA . PHE A 1 90 ? -7.434 11.617 18.828 1 98.25 90 PHE A CA 1
ATOM 658 C C . PHE A 1 90 ? -6.797 11.102 20.109 1 98.25 90 PHE A C 1
ATOM 660 O O . PHE A 1 90 ? -6.223 10.008 20.141 1 98.25 90 PHE A O 1
ATOM 667 N N . ALA A 1 91 ? -6.93 11.875 21.109 1 96.75 91 ALA A N 1
ATOM 668 C CA . ALA A 1 91 ? -6.324 11.547 22.406 1 96.75 91 ALA A CA 1
ATOM 669 C C . ALA A 1 91 ? -6.938 10.281 23 1 96.75 91 ALA A C 1
ATOM 671 O O . ALA A 1 91 ? -6.258 9.516 23.672 1 96.75 91 ALA A O 1
ATOM 672 N N . GLY A 1 92 ? -8.172 10.086 22.688 1 96.56 92 GLY A N 1
ATOM 673 C CA . GLY A 1 92 ? -8.898 8.945 23.234 1 96.56 92 GLY A CA 1
ATOM 674 C C . GLY A 1 92 ? -8.695 7.672 22.438 1 96.56 92 GLY A C 1
ATOM 675 O O . GLY A 1 92 ? -9.133 6.598 22.859 1 96.56 92 GLY A O 1
ATOM 676 N N . GLY A 1 93 ? -8.125 7.758 21.266 1 97.88 93 GLY A N 1
ATOM 677 C CA . GLY A 1 93 ? -7.754 6.57 20.516 1 97.88 93 GLY A CA 1
ATOM 678 C C . GLY A 1 93 ? -8.789 6.172 19.484 1 97.88 93 GLY A C 1
ATOM 679 O O . GLY A 1 93 ? -8.656 5.137 18.828 1 97.88 93 GLY A O 1
ATOM 680 N N . GLY A 1 94 ? -9.828 7.008 19.312 1 97.94 94 GLY A N 1
ATOM 681 C CA . GLY A 1 94 ? -10.961 6.586 18.5 1 97.94 94 GLY A CA 1
ATOM 682 C C . GLY A 1 94 ? -10.867 7.035 17.062 1 97.94 94 GLY A C 1
ATOM 683 O O . GLY A 1 94 ? -11.57 6.512 16.188 1 97.94 94 GLY A O 1
ATOM 684 N N . ALA A 1 95 ? -9.992 8.031 16.766 1 98.44 95 ALA A N 1
ATOM 685 C CA . ALA A 1 95 ? -9.859 8.562 15.422 1 98.44 95 ALA A CA 1
ATOM 686 C C . ALA A 1 95 ? -9.047 7.629 14.531 1 98.44 95 ALA A C 1
ATOM 688 O O . ALA A 1 95 ? -8.336 6.754 15.031 1 98.44 95 ALA A O 1
ATOM 689 N N . ALA A 1 96 ? -9.188 7.789 13.266 1 98.69 96 ALA A N 1
ATOM 690 C CA . ALA A 1 96 ? -8.531 6.91 12.305 1 98.69 96 ALA A CA 1
ATOM 691 C C . ALA A 1 96 ? -7.027 6.828 12.562 1 98.69 96 ALA A C 1
ATOM 693 O O . ALA A 1 96 ? -6.469 5.738 12.688 1 98.69 96 ALA A O 1
ATOM 694 N N . ILE A 1 97 ? -6.391 7.973 12.742 1 98.81 97 ILE A N 1
ATOM 695 C CA . ILE A 1 97 ? -4.938 7.977 12.875 1 98.81 97 ILE A CA 1
ATOM 696 C C . ILE A 1 97 ? -4.543 7.352 14.211 1 98.81 97 ILE A C 1
ATOM 698 O O . ILE A 1 97 ? -3.502 6.695 14.312 1 98.81 97 ILE A O 1
ATOM 702 N N . ALA A 1 98 ? -5.348 7.531 15.203 1 98.81 98 ALA A N 1
ATOM 703 C CA . ALA A 1 98 ? -5.047 6.895 16.484 1 98.81 98 ALA A CA 1
ATOM 704 C C . ALA A 1 98 ? -5.094 5.375 16.375 1 98.81 98 ALA A C 1
ATOM 706 O O . ALA A 1 98 ? -4.207 4.68 16.875 1 98.81 98 ALA A O 1
ATOM 707 N N . VAL A 1 99 ? -6.09 4.879 15.672 1 98.88 99 VAL A N 1
ATOM 708 C CA . VAL A 1 99 ? -6.227 3.441 15.461 1 98.88 99 VAL A CA 1
ATOM 709 C C . VAL A 1 99 ? -5.055 2.928 14.625 1 98.88 99 VAL A C 1
ATOM 711 O O . VAL A 1 99 ? -4.457 1.899 14.953 1 98.88 99 VAL A O 1
ATOM 714 N N . LEU A 1 100 ? -4.723 3.619 13.57 1 98.94 100 LEU A N 1
ATOM 715 C CA . LEU A 1 100 ? -3.617 3.227 12.703 1 98.94 100 LEU A CA 1
ATOM 716 C C . LEU A 1 100 ? -2.297 3.232 13.461 1 98.94 100 LEU A C 1
ATOM 718 O O . LEU A 1 100 ? -1.518 2.279 13.375 1 98.94 100 LEU A O 1
ATOM 722 N N . ALA A 1 101 ? -2.029 4.324 14.203 1 98.88 101 ALA A N 1
ATOM 723 C CA . ALA A 1 101 ? -0.792 4.453 14.961 1 98.88 101 ALA A CA 1
ATOM 724 C C . ALA A 1 101 ? -0.65 3.316 15.969 1 98.88 101 ALA A C 1
ATOM 726 O O . ALA A 1 101 ? 0.423 2.725 16.109 1 98.88 101 ALA A O 1
ATOM 727 N N . HIS A 1 102 ? -1.723 3.061 16.641 1 98.69 102 HIS A N 1
ATOM 728 C CA . HIS A 1 102 ? -1.714 1.959 17.594 1 98.69 102 HIS A CA 1
ATOM 729 C C . HIS A 1 102 ? -1.404 0.634 16.906 1 98.69 102 HIS A C 1
ATOM 731 O O . HIS A 1 102 ? -0.556 -0.13 17.375 1 98.69 102 HIS A O 1
ATOM 737 N N . SER A 1 103 ? -2.041 0.353 15.805 1 98.56 103 SER A N 1
ATOM 738 C CA . SER A 1 103 ? -1.862 -0.887 15.062 1 98.56 103 SER A CA 1
ATOM 739 C C . SER A 1 103 ? -0.428 -1.031 14.562 1 98.56 103 SER A C 1
ATOM 741 O O . SER A 1 103 ? 0.086 -2.146 14.453 1 98.56 103 SER A O 1
ATOM 743 N N . LEU A 1 104 ? 0.211 0.067 14.273 1 98.75 104 LEU A N 1
ATOM 744 C CA . LEU A 1 104 ? 1.533 0.057 13.656 1 98.75 104 LEU A CA 1
ATOM 745 C C . LEU A 1 104 ? 2.625 0.214 14.711 1 98.75 104 LEU A C 1
ATOM 747 O O . LEU A 1 104 ? 3.814 0.195 14.383 1 98.75 104 LEU A O 1
ATOM 751 N N . GLY A 1 105 ? 2.252 0.394 15.93 1 98.62 105 GLY A N 1
ATOM 752 C CA . GLY A 1 105 ? 3.221 0.614 17 1 98.62 105 GLY A CA 1
ATOM 753 C C . GLY A 1 105 ? 3.902 1.966 16.906 1 98.62 105 GLY A C 1
ATOM 754 O O . GLY A 1 105 ? 5.082 2.096 17.25 1 98.62 105 GLY A O 1
ATOM 755 N N . CYS A 1 106 ? 3.189 2.953 16.406 1 98.75 106 CYS A N 1
ATOM 756 C CA . CYS A 1 106 ? 3.723 4.305 16.281 1 98.75 106 CYS A CA 1
ATOM 757 C C . CYS A 1 106 ? 3.221 5.199 17.406 1 98.75 106 CYS A C 1
ATOM 759 O O . CYS A 1 106 ? 2.014 5.34 17.594 1 98.75 106 CYS A O 1
ATOM 761 N N . PRO A 1 107 ? 4.152 5.82 18.188 1 98.62 107 PRO A N 1
ATOM 762 C CA . PRO A 1 107 ? 3.654 6.828 19.125 1 98.62 107 PRO A CA 1
ATOM 763 C C . PRO A 1 107 ? 2.979 8.008 18.422 1 98.62 107 PRO A C 1
ATOM 765 O O . PRO A 1 107 ? 3.449 8.461 17.375 1 98.62 107 PRO A O 1
ATOM 768 N N . LEU A 1 108 ? 1.859 8.438 18.984 1 98.75 108 LEU A N 1
ATOM 769 C CA . LEU A 1 108 ? 1.103 9.555 18.438 1 98.75 108 LEU A CA 1
ATOM 770 C C . LEU A 1 108 ? 1.092 10.734 19.406 1 98.75 108 LEU A C 1
ATOM 772 O O . LEU A 1 108 ? 0.674 10.594 20.547 1 98.75 108 LEU A O 1
ATOM 776 N N . GLU A 1 109 ? 1.598 11.844 18.984 1 98.81 109 GLU A N 1
ATOM 777 C CA . GLU A 1 109 ? 1.473 13.094 19.719 1 98.81 109 GLU A CA 1
ATOM 778 C C . GLU A 1 109 ? 0.483 14.039 19.047 1 98.81 109 GLU A C 1
ATOM 780 O O . GLU A 1 109 ? 0.559 14.258 17.828 1 98.81 109 GLU A O 1
ATOM 785 N N . VAL A 1 110 ? -0.448 14.531 19.812 1 98.75 110 VAL A N 1
ATOM 786 C CA . VAL A 1 110 ? -1.415 15.508 19.328 1 98.75 110 VAL A CA 1
ATOM 787 C C . VAL A 1 110 ? -1.058 16.891 19.859 1 98.75 110 VAL A C 1
ATOM 789 O O . VAL A 1 110 ? -0.922 17.078 21.078 1 98.75 110 VAL A O 1
ATOM 792 N N . VAL A 1 111 ? -0.911 17.875 18.953 1 98.81 111 VAL A N 1
ATOM 793 C CA . VAL A 1 111 ? -0.472 19.219 19.359 1 98.81 111 VAL A CA 1
ATOM 794 C C . VAL A 1 111 ? -1.506 20.25 18.922 1 98.81 111 VAL A C 1
ATOM 796 O O . VAL A 1 111 ? -1.803 20.375 17.734 1 98.81 111 VAL A O 1
ATOM 799 N N . ASP A 1 112 ? -2.018 20.969 19.875 1 98.75 112 ASP A N 1
ATOM 800 C CA . ASP A 1 112 ? -2.854 22.141 19.609 1 98.75 112 ASP A CA 1
ATOM 801 C C . ASP A 1 112 ? -1.999 23.375 19.328 1 98.75 112 ASP A C 1
ATOM 803 O O . ASP A 1 112 ? -1.465 23.984 20.25 1 98.75 112 ASP A O 1
ATOM 807 N N . VAL A 1 113 ? -2.031 23.703 18.047 1 98.69 113 VAL A N 1
ATOM 808 C CA . VAL A 1 113 ? -1.184 24.828 17.688 1 98.69 113 VAL A CA 1
ATOM 809 C C . VAL A 1 113 ? -2.053 26.047 17.344 1 98.69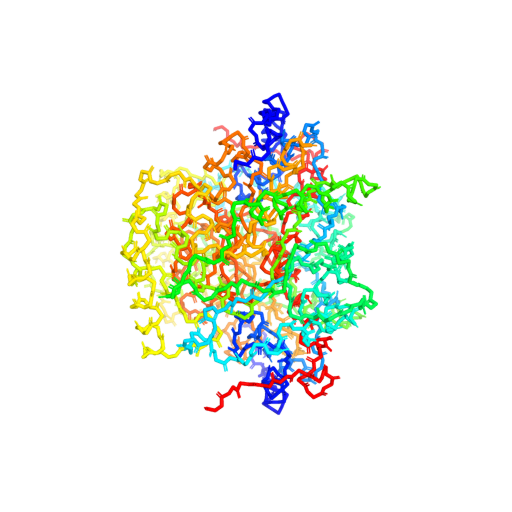 113 VAL A C 1
ATOM 811 O O . VAL A 1 113 ? -1.548 27.062 16.891 1 98.69 113 VAL A O 1
ATOM 814 N N . GLY A 1 114 ? -3.307 25.891 17.547 1 98.38 114 GLY A N 1
ATOM 815 C CA . GLY A 1 114 ? -4.113 27.078 17.281 1 98.38 114 GLY A CA 1
ATOM 816 C C . GLY A 1 114 ? -5.598 26.766 17.172 1 98.38 114 GLY A C 1
ATOM 817 O O . GLY A 1 114 ? -6.301 27.359 16.359 1 98.38 114 GLY A O 1
ATOM 818 N N . THR A 1 115 ? -6.129 25.766 17.922 1 98.19 115 THR A N 1
ATOM 819 C CA . THR A 1 115 ? -7.562 25.516 17.906 1 98.19 115 THR A CA 1
ATOM 820 C C . THR A 1 115 ? -8.297 26.5 18.797 1 98.19 115 THR A C 1
ATOM 822 O O . THR A 1 115 ? -7.672 27.312 19.5 1 98.19 115 THR A O 1
ATOM 825 N N . LEU A 1 116 ? -9.602 26.406 18.781 1 97.31 116 LEU A N 1
ATOM 826 C CA . LEU A 1 116 ? -10.445 27.297 19.578 1 97.31 116 LEU A CA 1
ATOM 827 C C . LEU A 1 116 ? -10.602 26.766 21 1 97.31 116 LEU A C 1
ATOM 829 O O . LEU A 1 116 ? -11.289 27.359 21.828 1 97.31 116 LEU A O 1
ATOM 833 N N . ALA A 1 117 ? -9.922 25.703 21.281 1 95.75 117 ALA A N 1
ATOM 834 C CA . ALA A 1 117 ? -10.008 25.125 22.609 1 95.75 117 ALA A CA 1
ATOM 835 C C . ALA A 1 117 ? -9.492 26.094 23.672 1 95.75 117 ALA A C 1
ATOM 837 O O . ALA A 1 117 ? -8.5 26.797 23.438 1 95.75 117 ALA A O 1
ATOM 838 N N . ASP A 1 118 ? -10.18 26.219 24.906 1 88.81 118 ASP A N 1
ATOM 839 C CA . ASP A 1 118 ? -9.844 27.188 25.953 1 88.81 118 ASP A CA 1
ATOM 840 C C . ASP A 1 118 ? -8.82 26.609 26.922 1 88.81 118 ASP A C 1
ATOM 842 O O . ASP A 1 118 ? -8.133 27.359 27.625 1 88.81 118 ASP A O 1
ATOM 846 N N . GLY A 1 119 ? -8.594 25.328 26.969 1 82.5 119 GLY A N 1
ATOM 847 C CA . GLY A 1 119 ? -7.742 24.797 28.031 1 82.5 119 GLY A CA 1
ATOM 848 C C . GLY A 1 119 ? -7 23.547 27.641 1 82.5 119 GLY A C 1
ATOM 849 O O . GLY A 1 119 ? -6.906 23.219 26.453 1 82.5 119 GLY A O 1
ATOM 850 N N . GLN A 1 120 ? -6.426 23.109 28.703 1 90.56 120 GLN A N 1
ATOM 851 C CA . GLN A 1 120 ? -5.625 21.906 28.547 1 90.56 120 GLN A CA 1
ATOM 852 C C . GLN A 1 120 ? -6.52 20.688 28.344 1 90.56 120 GLN A C 1
ATOM 854 O O . GLN A 1 120 ? -7.594 20.594 28.938 1 90.56 120 GLN A O 1
ATOM 859 N N . MET A 1 121 ? -6.176 19.922 27.469 1 94.19 121 MET A N 1
ATOM 860 C CA . MET A 1 121 ? -6.805 18.625 27.234 1 94.19 121 MET A CA 1
ATOM 861 C C . MET A 1 121 ? -5.816 17.484 27.469 1 94.19 121 MET A C 1
ATOM 863 O O . MET A 1 121 ? -4.664 17.547 27.016 1 94.19 121 MET A O 1
ATOM 867 N N . ARG A 1 122 ? -6.293 16.469 28.188 1 95.12 122 ARG A N 1
ATOM 868 C CA . ARG A 1 122 ? -5.426 15.312 28.438 1 95.12 122 ARG A CA 1
ATOM 869 C C . ARG A 1 122 ? -4.969 14.688 27.125 1 95.12 122 ARG A C 1
ATOM 871 O O . ARG A 1 122 ? -5.781 14.453 26.219 1 95.12 122 ARG A O 1
ATOM 878 N N . GLY A 1 123 ? -3.693 14.484 26.984 1 97.19 123 GLY A N 1
ATOM 879 C CA . GLY A 1 123 ? -3.154 13.812 25.812 1 97.19 123 GLY A CA 1
ATOM 880 C C . GLY A 1 123 ? -2.885 14.75 24.656 1 97.19 123 GLY A C 1
ATOM 881 O O . GLY A 1 123 ? -2.52 14.312 23.562 1 97.19 123 GLY A O 1
ATOM 882 N N . VAL A 1 124 ? -3.094 16.078 24.938 1 98.38 124 VAL A N 1
ATOM 883 C CA . VAL A 1 124 ? -2.865 17.078 23.891 1 98.38 124 VAL A CA 1
ATOM 884 C C . VAL A 1 124 ? -1.847 18.109 24.375 1 98.38 124 VAL A C 1
ATOM 886 O O . VAL A 1 124 ? -2.002 18.672 25.453 1 98.38 124 VAL A O 1
ATOM 889 N N . VAL A 1 125 ? -0.808 18.281 23.656 1 98.38 125 VAL A N 1
ATOM 890 C CA . VAL A 1 125 ? 0.162 19.328 23.938 1 98.38 125 VAL A CA 1
ATOM 891 C C . VAL A 1 125 ? -0.362 20.672 23.406 1 98.38 125 VAL A C 1
ATOM 893 O O . VAL A 1 125 ? -0.828 20.75 22.266 1 98.38 125 VAL A O 1
ATOM 896 N N . VAL A 1 126 ? -0.333 21.719 24.234 1 98.31 126 VAL A N 1
ATOM 897 C CA . VAL A 1 126 ? -0.77 23.031 23.797 1 98.31 126 VAL A CA 1
ATOM 898 C C . VAL A 1 126 ? 0.446 23.922 23.531 1 98.31 126 VAL A C 1
ATOM 900 O O . VAL A 1 126 ? 1.288 24.109 24.406 1 98.31 126 VAL A O 1
ATOM 903 N N . ASP A 1 127 ? 0.564 24.375 22.312 1 98.31 127 ASP A N 1
ATOM 904 C CA . ASP A 1 127 ? 1.636 25.266 21.875 1 98.31 127 ASP A CA 1
ATOM 905 C C . ASP A 1 127 ? 1.141 26.234 20.812 1 98.31 127 ASP A C 1
ATOM 907 O O . ASP A 1 127 ? 1.584 26.172 19.656 1 98.31 127 ASP A O 1
ATOM 911 N N . LYS A 1 128 ? 0.215 27.141 21.25 1 97.25 128 LYS A N 1
ATOM 912 C CA . LYS A 1 128 ? -0.434 27.969 20.234 1 97.25 128 LYS A CA 1
ATOM 913 C C . LYS A 1 128 ? -0.308 29.453 20.594 1 97.25 128 LYS A C 1
ATOM 915 O O . LYS A 1 128 ? -0.35 29.812 21.766 1 97.25 128 LYS A O 1
ATOM 920 N N . PRO A 1 129 ? -0.135 30.297 19.625 1 96.62 129 PRO A N 1
ATOM 921 C CA . PRO A 1 129 ? -0.048 31.75 19.828 1 96.62 129 PRO A CA 1
ATOM 922 C C . PRO A 1 129 ? -1.419 32.406 19.922 1 96.62 129 PRO A C 1
ATOM 924 O O . PRO A 1 129 ? -1.527 33.531 20.406 1 96.62 129 PRO A O 1
ATOM 927 N N . ARG A 1 130 ? -2.402 31.719 19.422 1 96.75 130 ARG A N 1
ATOM 928 C CA . ARG A 1 130 ? -3.746 32.281 19.344 1 96.75 130 ARG A CA 1
ATOM 929 C C . ARG A 1 130 ? -4.793 31.188 19.188 1 96.75 130 ARG A C 1
ATOM 931 O O . ARG A 1 130 ? -4.453 30.031 18.953 1 96.75 130 ARG A O 1
ATOM 938 N N . ARG A 1 131 ? -6.012 31.609 19.344 1 97.12 131 ARG A N 1
ATOM 939 C CA . ARG A 1 131 ? -7.141 30.719 19.125 1 97.12 131 ARG A CA 1
ATOM 940 C C . ARG A 1 131 ? -7.723 30.891 17.734 1 97.12 131 ARG A C 1
ATOM 942 O O . ARG A 1 131 ? -8.594 31.734 17.516 1 97.12 131 ARG A O 1
ATOM 949 N N . GLY A 1 132 ? -7.254 30.094 16.812 1 98 132 GLY A N 1
ATOM 950 C CA . GLY A 1 132 ? -7.746 30.109 15.453 1 98 132 GLY A CA 1
ATOM 951 C C . GLY A 1 132 ? -7.18 31.25 14.633 1 98 132 GLY A C 1
ATOM 952 O O . GLY A 1 132 ? -6.688 32.25 15.188 1 98 132 GLY A O 1
ATOM 953 N N . THR A 1 133 ? -7.191 31.078 13.367 1 98.62 133 THR A N 1
ATOM 954 C CA . THR A 1 133 ? -6.848 32.188 12.477 1 98.62 133 THR A CA 1
ATOM 955 C C . THR A 1 133 ? -8.023 33.156 12.328 1 98.62 133 THR A C 1
ATOM 957 O O . THR A 1 133 ? -9.156 32.812 12.695 1 98.62 133 THR A O 1
ATOM 960 N N . ARG A 1 134 ? -7.711 34.344 11.883 1 98.5 134 ARG A N 1
ATOM 961 C CA . ARG A 1 134 ? -8.781 35.219 11.43 1 98.5 134 ARG A CA 1
ATOM 962 C C . ARG A 1 134 ? -9.32 34.781 10.07 1 98.5 134 ARG A C 1
ATOM 964 O O . ARG A 1 134 ? -8.773 33.875 9.445 1 98.5 134 ARG A O 1
ATOM 971 N N . ASP A 1 135 ? -10.484 35.312 9.688 1 98.56 135 ASP A N 1
ATOM 972 C CA . ASP A 1 135 ? -11.086 35.062 8.383 1 98.56 135 ASP A CA 1
ATOM 973 C C . ASP A 1 135 ? -10.336 35.812 7.285 1 98.56 135 ASP A C 1
ATOM 975 O O . ASP A 1 135 ? -10.469 37.031 7.156 1 98.56 135 ASP A O 1
ATOM 979 N N . PHE A 1 136 ? -9.586 35.062 6.422 1 98.5 136 PHE A N 1
ATOM 980 C CA . PHE A 1 136 ? -8.68 35.719 5.496 1 98.5 136 PHE A CA 1
ATOM 981 C C . PHE A 1 136 ? -9.453 36.312 4.328 1 98.5 136 PHE A C 1
ATOM 983 O O . PHE A 1 136 ? -8.883 37.031 3.502 1 98.5 136 PHE A O 1
ATOM 990 N N . SER A 1 137 ? -10.766 36.062 4.254 1 97.69 137 SER A N 1
ATOM 991 C CA . SER A 1 137 ? -11.586 36.781 3.281 1 97.69 137 SER A CA 1
ATOM 992 C C . SER A 1 137 ? -11.789 38.219 3.689 1 97.69 137 SER A C 1
ATOM 994 O O . SER A 1 137 ? -12.172 39.062 2.867 1 97.69 137 SER A O 1
ATOM 996 N N . VAL A 1 138 ? -11.547 38.531 4.934 1 97.69 138 VAL A N 1
ATOM 997 C CA . VAL A 1 138 ? -11.805 39.875 5.477 1 97.69 138 VAL A CA 1
ATOM 998 C C . VAL A 1 138 ? -10.477 40.531 5.828 1 97.69 138 VAL A C 1
ATOM 1000 O O . VAL A 1 138 ? -10.312 41.75 5.594 1 97.69 138 VAL A O 1
ATOM 1003 N N . GLU A 1 139 ? -9.586 39.875 6.469 1 98.19 139 GLU A N 1
ATOM 1004 C CA . GLU A 1 139 ? -8.281 40.375 6.902 1 98.19 139 GLU A CA 1
ATOM 1005 C C . GLU A 1 139 ? -7.234 39.25 6.832 1 98.19 139 GLU A C 1
ATOM 1007 O O . GLU A 1 139 ? -7.566 38.094 6.559 1 98.19 139 GLU A O 1
ATOM 1012 N N . GLN A 1 140 ? -5.992 39.688 7.074 1 98.44 140 GLN A N 1
ATOM 1013 C CA . GLN A 1 140 ? -4.949 38.656 7.086 1 98.44 140 GLN A CA 1
ATOM 1014 C C . GLN A 1 140 ? -5.23 37.594 8.141 1 98.44 140 GLN A C 1
ATOM 1016 O O . GLN A 1 140 ? -5.68 37.938 9.242 1 98.44 140 GLN A O 1
ATOM 1021 N N . ALA A 1 141 ? -4.988 36.375 7.758 1 98.75 141 ALA A N 1
ATOM 1022 C CA . ALA A 1 141 ? -5.273 35.25 8.656 1 98.75 141 ALA A CA 1
ATOM 1023 C C . ALA A 1 141 ? -4.449 35.344 9.938 1 98.75 141 ALA A C 1
ATOM 1025 O O . ALA A 1 141 ? -4.941 35.031 11.023 1 98.75 141 ALA A O 1
ATOM 1026 N N . LEU A 1 142 ? -3.207 35.75 9.82 1 98.75 142 LEU A N 1
ATOM 1027 C CA . LEU A 1 142 ? -2.24 35.719 10.914 1 98.75 142 LEU A CA 1
ATOM 1028 C C . LEU A 1 142 ? -1.339 36.938 10.883 1 98.75 142 LEU A C 1
ATOM 1030 O O . LEU A 1 142 ? -1.195 37.594 9.836 1 98.75 142 LEU A O 1
ATOM 1034 N N . THR A 1 143 ? -0.736 37.281 12.023 1 98.25 143 THR A N 1
ATOM 1035 C CA . THR A 1 143 ? 0.337 38.25 12.07 1 98.25 143 THR A CA 1
ATOM 1036 C C . THR A 1 143 ? 1.687 37.594 11.781 1 98.25 143 THR A C 1
ATOM 1038 O O . THR A 1 143 ? 1.834 36.375 11.922 1 98.25 143 THR A O 1
ATOM 1041 N N . PRO A 1 144 ? 2.623 38.406 11.367 1 97.56 144 PRO A N 1
ATOM 1042 C CA . PRO A 1 144 ? 3.969 37.875 11.219 1 97.56 144 PRO A CA 1
ATOM 1043 C C . PRO A 1 144 ? 4.473 37.188 12.484 1 97.56 144 PRO A C 1
ATOM 1045 O O . PRO A 1 144 ? 5.176 36.156 12.406 1 97.56 144 PRO A O 1
ATOM 1048 N N . ALA A 1 145 ? 4.121 37.688 13.594 1 98.06 145 ALA A N 1
ATOM 1049 C CA . ALA A 1 145 ? 4.531 37.125 14.867 1 98.06 145 ALA A CA 1
ATOM 1050 C C . ALA A 1 145 ? 3.895 35.75 15.07 1 98.06 145 ALA A C 1
ATOM 1052 O O . ALA A 1 145 ? 4.531 34.844 15.602 1 98.06 145 ALA A O 1
ATOM 1053 N N . ASP A 1 146 ? 2.633 35.594 14.703 1 98.31 146 ASP A N 1
ATOM 1054 C CA . ASP A 1 146 ? 1.965 34.312 14.758 1 98.31 146 ASP A CA 1
ATOM 1055 C C . ASP A 1 146 ? 2.689 33.281 13.891 1 98.31 146 ASP A C 1
ATOM 1057 O O . ASP A 1 146 ? 2.918 32.156 14.32 1 98.31 146 ASP A O 1
ATOM 1061 N N . VAL A 1 147 ? 3.035 33.688 12.664 1 98.56 147 VAL A N 1
ATOM 1062 C CA . VAL A 1 147 ? 3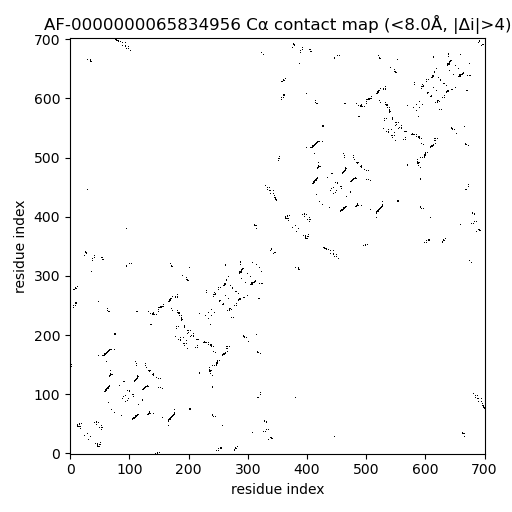.699 32.812 11.703 1 98.56 147 VAL A CA 1
ATOM 1063 C C . VAL A 1 147 ? 5.031 32.312 12.281 1 98.56 147 VAL A C 1
ATOM 1065 O O . VAL A 1 147 ? 5.336 31.125 12.242 1 98.56 147 VAL A O 1
ATOM 1068 N N . ALA A 1 148 ? 5.805 33.25 12.859 1 98.25 148 ALA A N 1
ATOM 1069 C CA . ALA A 1 148 ? 7.094 32.906 13.453 1 98.25 148 ALA A CA 1
ATOM 1070 C C . ALA A 1 148 ? 6.922 31.938 14.625 1 98.25 148 ALA A C 1
ATOM 1072 O O . ALA A 1 148 ? 7.637 30.938 14.727 1 98.25 148 ALA A O 1
ATOM 1073 N N . PHE A 1 149 ? 6.02 32.219 15.445 1 98.5 149 PHE A N 1
ATOM 1074 C CA . PHE A 1 149 ? 5.797 31.406 16.641 1 98.5 149 PHE A CA 1
ATOM 1075 C C . PHE A 1 149 ? 5.434 29.984 16.266 1 98.5 149 PHE A C 1
ATOM 1077 O O . PHE A 1 149 ? 5.992 29.031 16.812 1 98.5 149 PHE A O 1
ATOM 1084 N N . VAL A 1 150 ? 4.508 29.875 15.383 1 98.44 150 VAL A N 1
ATOM 1085 C CA . VAL A 1 150 ? 3.961 28.547 15.109 1 98.44 150 VAL A CA 1
ATOM 1086 C C . VAL A 1 150 ? 4.953 27.734 14.281 1 98.44 150 VAL A C 1
ATOM 1088 O O . VAL A 1 150 ? 4.992 26.516 14.375 1 98.44 150 VAL A O 1
ATOM 1091 N N . SER A 1 151 ? 5.762 28.422 13.453 1 98.38 151 SER A N 1
ATOM 1092 C CA . SER A 1 151 ? 6.871 27.719 12.812 1 98.38 151 SER A CA 1
ATOM 1093 C C . SER A 1 151 ? 7.785 27.078 13.852 1 98.38 151 SER A C 1
ATOM 1095 O O . SER A 1 151 ? 8.234 25.938 13.672 1 98.38 151 SER A O 1
ATOM 1097 N N . GLU A 1 152 ? 8.016 27.75 14.906 1 98.56 152 GLU A N 1
ATOM 1098 C CA . GLU A 1 152 ? 8.859 27.25 15.984 1 98.56 152 GLU A CA 1
ATOM 1099 C C . GLU A 1 152 ? 8.148 26.172 16.781 1 98.56 152 GLU A C 1
ATOM 1101 O O . GLU A 1 152 ? 8.789 25.281 17.359 1 98.56 152 GLU A O 1
ATOM 1106 N N . ALA A 1 153 ? 6.824 26.266 16.812 1 98.75 153 ALA A N 1
ATOM 1107 C CA . ALA A 1 153 ? 6.082 25.172 17.438 1 98.75 153 ALA A CA 1
ATOM 1108 C C . ALA A 1 153 ? 6.379 23.844 16.75 1 98.75 153 ALA A C 1
ATOM 1110 O O . ALA A 1 153 ? 6.469 22.797 17.406 1 98.75 153 ALA A O 1
ATOM 1111 N N . GLY A 1 154 ? 6.488 23.875 15.398 1 98.75 154 GLY A N 1
ATOM 1112 C CA . GLY A 1 154 ? 6.914 22.703 14.664 1 98.75 154 GLY A CA 1
ATOM 1113 C C . GLY A 1 154 ? 8.281 22.203 15.086 1 98.75 154 GLY A C 1
ATOM 1114 O O . GLY A 1 154 ? 8.469 21 15.289 1 98.75 154 GLY A O 1
ATOM 1115 N N . LEU A 1 155 ? 9.203 23.141 15.25 1 98.69 155 LEU A N 1
ATOM 1116 C CA . LEU A 1 155 ? 10.547 22.828 15.711 1 98.69 155 LEU A CA 1
ATOM 1117 C C . LEU A 1 155 ? 10.508 22.156 17.078 1 98.69 155 LEU A C 1
ATOM 1119 O O . LEU A 1 155 ? 11.188 21.156 17.312 1 98.69 155 LEU A O 1
ATOM 1123 N N . ARG A 1 156 ? 9.703 22.688 17.953 1 98.88 156 ARG A N 1
ATOM 1124 C CA . ARG A 1 156 ? 9.602 22.172 19.312 1 98.88 156 ARG A CA 1
ATOM 1125 C C . ARG A 1 156 ? 8.961 20.781 19.328 1 98.88 156 ARG A C 1
ATOM 1127 O O . ARG A 1 156 ? 9.352 19.922 20.109 1 98.88 156 ARG A O 1
ATOM 1134 N N . ALA A 1 157 ? 7.992 20.578 18.5 1 98.88 157 ALA A N 1
ATOM 1135 C CA . ALA A 1 157 ? 7.359 19.266 18.406 1 98.88 157 ALA A CA 1
ATOM 1136 C C . ALA A 1 157 ? 8.367 18.203 17.953 1 98.88 157 ALA A C 1
ATOM 1138 O O . ALA A 1 157 ? 8.398 17.094 18.516 1 98.88 157 ALA A O 1
ATOM 1139 N N . VAL A 1 158 ? 9.164 18.516 16.953 1 98.88 158 VAL A N 1
ATOM 1140 C CA . VAL A 1 158 ? 10.188 17.594 16.453 1 98.88 158 VAL A CA 1
ATOM 1141 C C . VAL A 1 158 ? 11.203 17.297 17.547 1 98.88 158 VAL A C 1
ATOM 1143 O O . VAL A 1 158 ? 11.625 16.156 17.719 1 98.88 158 VAL A O 1
ATOM 1146 N N . ALA A 1 159 ? 11.586 18.359 18.281 1 98.75 159 ALA A N 1
ATOM 1147 C CA . ALA A 1 159 ? 12.539 18.188 19.375 1 98.75 159 ALA A CA 1
ATOM 1148 C C . ALA A 1 159 ? 12.023 17.188 20.406 1 98.75 159 ALA A C 1
ATOM 1150 O O . ALA A 1 159 ? 12.797 16.406 20.969 1 98.75 159 ALA A O 1
ATOM 1151 N N . ARG A 1 160 ? 10.727 17.109 20.609 1 98.69 160 ARG A N 1
ATOM 1152 C CA . ARG A 1 160 ? 10.125 16.219 21.594 1 98.69 160 ARG A CA 1
ATOM 1153 C C . ARG A 1 160 ? 10.188 14.766 21.125 1 98.69 160 ARG A C 1
ATOM 1155 O O . ARG A 1 160 ? 10.008 13.836 21.906 1 98.69 160 ARG A O 1
ATOM 1162 N N . GLN A 1 161 ? 10.445 14.578 19.828 1 98.69 161 GLN A N 1
ATOM 1163 C CA . GLN A 1 161 ? 10.484 13.219 19.297 1 98.69 161 GLN A CA 1
ATOM 1164 C C . GLN A 1 161 ? 11.891 12.633 19.359 1 98.69 161 GLN A C 1
ATOM 1166 O O . GLN A 1 161 ? 12.094 11.453 19.078 1 98.69 161 GLN A O 1
ATOM 1171 N N . ALA A 1 162 ? 12.906 13.383 19.766 1 98.25 162 ALA A N 1
ATOM 1172 C CA . ALA A 1 162 ? 14.312 13.008 19.688 1 98.25 162 ALA A CA 1
ATOM 1173 C C . ALA A 1 162 ? 14.578 11.727 20.469 1 98.25 162 ALA A C 1
ATOM 1175 O O . ALA A 1 162 ? 15.359 10.883 20.031 1 98.25 162 ALA A O 1
ATOM 1176 N N . ASP A 1 163 ? 13.914 11.555 21.531 1 97.44 163 ASP A N 1
ATOM 1177 C CA . ASP A 1 163 ? 14.164 10.414 22.406 1 97.44 163 ASP A CA 1
ATOM 1178 C C . ASP A 1 163 ? 13.734 9.102 21.75 1 97.44 163 ASP A C 1
ATOM 1180 O O . ASP A 1 163 ? 14.188 8.023 22.141 1 97.44 163 ASP A O 1
ATOM 1184 N N . HIS A 1 164 ? 12.875 9.219 20.781 1 97.12 164 HIS A N 1
ATOM 1185 C CA . HIS A 1 164 ? 12.422 8.023 20.078 1 97.12 164 HIS A CA 1
ATOM 1186 C C . HIS A 1 164 ? 13.469 7.535 19.078 1 97.12 164 HIS A C 1
ATOM 1188 O O . HIS A 1 164 ? 13.352 6.438 18.531 1 97.12 164 HIS A O 1
ATOM 1194 N N . ALA A 1 165 ? 14.523 8.344 18.766 1 97.62 165 ALA A N 1
ATOM 1195 C CA . ALA A 1 165 ? 15.531 7.992 17.766 1 97.62 165 ALA A CA 1
ATOM 1196 C C . ALA A 1 165 ? 14.867 7.543 16.453 1 97.62 165 ALA A C 1
ATOM 1198 O O . ALA A 1 165 ? 15.102 6.426 15.992 1 97.62 165 ALA A O 1
ATOM 1199 N N . PRO A 1 166 ? 14.117 8.477 15.883 1 98.62 166 PRO A N 1
ATOM 1200 C CA . PRO A 1 166 ? 13.234 8.078 14.789 1 98.62 166 PRO A CA 1
ATOM 1201 C C . PRO A 1 166 ? 14.008 7.613 13.555 1 98.62 166 PRO A C 1
ATOM 1203 O O . PRO A 1 166 ? 15.039 8.195 13.203 1 98.62 166 PRO A O 1
ATOM 1206 N N . ASP A 1 167 ? 13.484 6.484 12.875 1 98.88 167 ASP A N 1
ATOM 1207 C CA . ASP A 1 167 ? 13.922 6.121 11.531 1 98.88 167 ASP A CA 1
ATOM 1208 C C . ASP A 1 167 ? 13.359 7.086 10.492 1 98.88 167 ASP A C 1
ATOM 1210 O O . ASP A 1 167 ? 14 7.355 9.477 1 98.88 167 ASP A O 1
ATOM 1214 N N . LEU A 1 168 ? 12.164 7.508 10.695 1 98.56 168 LEU A N 1
ATOM 1215 C CA . LEU A 1 168 ? 11.469 8.555 9.953 1 98.56 168 LEU A CA 1
ATOM 1216 C C . LEU A 1 168 ? 10.289 9.102 10.758 1 98.56 168 LEU A C 1
ATOM 1218 O O . LEU A 1 168 ? 9.961 8.562 11.82 1 98.56 168 LEU A O 1
ATOM 1222 N N . VAL A 1 169 ? 9.688 10.219 10.328 1 98.94 169 VAL A N 1
ATOM 1223 C CA . VAL A 1 169 ? 8.594 10.852 11.062 1 98.94 169 VAL A CA 1
ATOM 1224 C C . VAL A 1 169 ? 7.41 11.078 10.117 1 98.94 169 VAL A C 1
ATOM 1226 O O . VAL A 1 169 ? 7.59 11.195 8.906 1 98.94 169 VAL A O 1
ATOM 1229 N N . ILE A 1 170 ? 6.25 11.039 10.695 1 98.94 170 ILE A N 1
ATOM 1230 C CA . ILE A 1 170 ? 5.008 11.336 9.992 1 98.94 170 ILE A CA 1
ATOM 1231 C C . ILE A 1 170 ? 4.305 12.516 10.656 1 98.94 170 ILE A C 1
ATOM 1233 O O . ILE A 1 170 ? 4.211 12.586 11.883 1 98.94 170 ILE A O 1
ATOM 1237 N N . PHE A 1 171 ? 3.896 13.453 9.836 1 98.94 171 PHE A N 1
ATOM 1238 C CA . PHE A 1 171 ? 3.115 14.578 10.328 1 98.94 171 PHE A CA 1
ATOM 1239 C C . PHE A 1 171 ? 1.696 14.539 9.781 1 98.94 171 PHE A C 1
ATOM 1241 O O . PHE A 1 171 ? 1.479 14.117 8.641 1 98.94 171 PHE A O 1
ATOM 1248 N N . GLY A 1 172 ? 0.748 14.914 10.602 1 98.75 172 GLY A N 1
ATOM 1249 C CA . GLY A 1 172 ? -0.652 14.992 10.219 1 98.75 172 GLY A CA 1
ATOM 1250 C C . GLY A 1 172 ? -1.322 16.281 10.664 1 98.75 172 GLY A C 1
ATOM 1251 O O . GLY A 1 172 ? -0.696 17.109 11.312 1 98.75 172 GLY A O 1
ATOM 1252 N N . GLU A 1 173 ? -2.625 16.422 10.234 1 98.62 173 GLU A N 1
ATOM 1253 C CA . GLU A 1 173 ? -3.303 17.688 10.477 1 98.62 173 GLU A CA 1
ATOM 1254 C C . GLU A 1 173 ? -4.77 17.469 10.844 1 98.62 173 GLU A C 1
ATOM 1256 O O . GLU A 1 173 ? -5.344 16.422 10.531 1 98.62 173 GLU A O 1
ATOM 1261 N N . MET A 1 174 ? -5.254 18.453 11.5 1 98.38 174 MET A N 1
ATOM 1262 C CA . MET A 1 174 ? -6.68 18.562 11.805 1 98.38 174 MET A CA 1
ATOM 1263 C C . MET A 1 174 ? -7.117 20.016 11.883 1 98.38 174 MET A C 1
ATOM 1265 O O . MET A 1 174 ? -6.457 20.828 12.523 1 98.38 174 MET A O 1
ATOM 1269 N N . GLY A 1 175 ? -8.156 20.312 11.195 1 97.75 175 GLY A N 1
ATOM 1270 C CA . GLY A 1 175 ? -8.742 21.641 11.281 1 97.75 175 GLY A CA 1
ATOM 1271 C C . GLY A 1 175 ? -9.867 21.859 10.281 1 97.75 175 GLY A C 1
ATOM 1272 O O . GLY A 1 175 ? -9.664 21.719 9.07 1 97.75 175 GLY A O 1
ATOM 1273 N N . ILE A 1 176 ? -11.016 22.281 10.789 1 96.19 176 ILE A N 1
ATOM 1274 C CA . ILE A 1 176 ? -12.109 22.625 9.891 1 96.19 176 ILE A CA 1
ATOM 1275 C C . ILE A 1 176 ? -11.742 23.859 9.07 1 96.19 176 ILE A C 1
ATOM 1277 O O . ILE A 1 176 ? -11.352 24.875 9.625 1 96.19 176 ILE A O 1
ATOM 1281 N N . GLY A 1 177 ? -11.773 23.672 7.742 1 95.94 177 GLY A N 1
ATOM 1282 C CA . GLY A 1 177 ? -11.43 24.781 6.859 1 95.94 177 GLY A CA 1
ATOM 1283 C C . GLY A 1 177 ? -10.016 24.703 6.32 1 95.94 177 GLY A C 1
ATOM 1284 O O . GLY A 1 177 ? -9.625 25.5 5.469 1 95.94 177 GLY A O 1
ATOM 1285 N N . ASN A 1 178 ? -9.211 23.672 6.723 1 97.44 178 ASN A N 1
ATOM 1286 C CA . ASN A 1 178 ? -7.793 23.688 6.398 1 97.44 178 ASN A CA 1
ATOM 1287 C C . ASN A 1 178 ? -7.547 23.312 4.938 1 97.44 178 ASN A C 1
ATOM 1289 O O . ASN A 1 178 ? -6.52 23.672 4.363 1 97.44 178 ASN A O 1
ATOM 1293 N N . THR A 1 179 ? -8.516 22.656 4.25 1 96.94 179 THR A N 1
ATOM 1294 C CA . THR A 1 179 ? -8.352 22.422 2.816 1 96.94 179 THR A CA 1
ATOM 1295 C C . THR A 1 179 ? -8.438 23.75 2.051 1 96.94 179 THR A C 1
ATOM 1297 O O . THR A 1 179 ? -7.789 23.906 1.012 1 96.94 179 THR A O 1
ATOM 1300 N N . THR A 1 180 ? -9.211 24.656 2.564 1 97.38 180 THR A N 1
ATOM 1301 C CA . THR A 1 180 ? -9.336 25.969 1.938 1 97.38 180 THR A CA 1
ATOM 1302 C C . THR A 1 180 ? -8.047 26.766 2.096 1 97.38 180 THR A C 1
ATOM 1304 O O . THR A 1 180 ? -7.543 27.344 1.129 1 97.38 180 THR A O 1
ATOM 1307 N N . SER A 1 181 ? -7.547 26.797 3.258 1 98.38 181 SER A N 1
ATOM 1308 C CA . SER A 1 181 ? -6.285 27.484 3.508 1 98.38 181 SER A CA 1
ATOM 1309 C C . SER A 1 181 ? -5.152 26.875 2.697 1 98.38 181 SER A C 1
ATOM 1311 O O . SER A 1 181 ? -4.352 27.594 2.092 1 98.38 181 SER A O 1
ATOM 1313 N N . ALA A 1 182 ? -5.066 25.547 2.689 1 98.44 182 ALA A N 1
ATOM 1314 C CA . ALA A 1 182 ? -4.039 24.844 1.92 1 98.44 182 ALA A CA 1
ATOM 1315 C C . ALA A 1 182 ? -4.137 25.188 0.436 1 98.44 182 ALA A C 1
ATOM 1317 O O . ALA A 1 182 ? -3.123 25.469 -0.211 1 98.44 182 ALA A O 1
ATOM 1318 N N . ALA A 1 183 ? -5.348 25.172 -0.082 1 98.06 183 ALA A N 1
ATOM 1319 C CA . ALA A 1 183 ? -5.562 25.516 -1.487 1 98.06 183 ALA A CA 1
ATOM 1320 C C . ALA A 1 183 ? -5.137 26.953 -1.78 1 98.06 183 ALA A C 1
ATOM 1322 O O . ALA A 1 183 ? -4.539 27.219 -2.822 1 98.06 183 ALA A O 1
ATOM 1323 N N . ALA A 1 184 ? -5.434 27.859 -0.881 1 98.44 184 ALA A N 1
ATOM 1324 C CA . ALA A 1 184 ? -5.059 29.25 -1.056 1 98.44 184 ALA A CA 1
ATOM 1325 C C . ALA A 1 184 ? -3.543 29.422 -1.079 1 98.44 184 ALA A C 1
ATOM 1327 O O . ALA A 1 184 ? -3.004 30.141 -1.924 1 98.44 184 ALA A O 1
ATOM 1328 N N . ILE A 1 185 ? -2.879 28.766 -0.133 1 98.56 185 ILE A N 1
ATOM 1329 C CA . ILE A 1 185 ? -1.423 28.797 -0.076 1 98.56 185 ILE A CA 1
ATOM 1330 C C . ILE A 1 185 ? -0.841 28.281 -1.391 1 98.56 185 ILE A C 1
ATOM 1332 O O . ILE A 1 185 ? 0.01 28.938 -1.999 1 98.56 185 ILE A O 1
ATOM 1336 N N . ALA A 1 186 ? -1.326 27.125 -1.84 1 98.19 186 ALA A N 1
ATOM 1337 C CA . ALA A 1 186 ? -0.812 26.5 -3.055 1 98.19 186 ALA A CA 1
ATOM 1338 C C . ALA A 1 186 ? -1.078 27.375 -4.277 1 98.19 186 ALA A C 1
ATOM 1340 O O . ALA A 1 186 ? -0.206 27.531 -5.133 1 98.19 186 ALA A O 1
ATOM 1341 N N . ALA A 1 187 ? -2.275 27.906 -4.309 1 98 187 ALA A N 1
ATOM 1342 C CA . ALA A 1 187 ? -2.625 28.781 -5.43 1 98 187 ALA A CA 1
ATOM 1343 C C . ALA A 1 187 ? -1.692 29.984 -5.496 1 98 187 ALA A C 1
ATOM 1345 O O . ALA A 1 187 ? -1.235 30.375 -6.578 1 98 187 ALA A O 1
ATOM 1346 N N . ALA A 1 188 ? -1.435 30.562 -4.418 1 98.12 188 ALA A N 1
ATOM 1347 C CA . ALA A 1 188 ? -0.562 31.734 -4.359 1 98.12 188 ALA A CA 1
ATOM 1348 C C . ALA A 1 188 ? 0.864 31.375 -4.77 1 98.12 188 ALA A C 1
ATOM 1350 O O . ALA A 1 188 ? 1.471 32.062 -5.594 1 98.12 188 ALA A O 1
ATOM 1351 N N . LEU A 1 189 ? 1.364 30.297 -4.207 1 97.81 189 LEU A N 1
ATOM 1352 C CA . LEU A 1 189 ? 2.77 29.938 -4.383 1 97.81 189 LEU A CA 1
ATOM 1353 C C . LEU A 1 189 ? 3.02 29.391 -5.785 1 97.81 189 LEU A C 1
ATOM 1355 O O . LEU A 1 189 ? 4.121 29.531 -6.324 1 97.81 189 LEU A O 1
ATOM 1359 N N . LEU A 1 190 ? 2.014 28.75 -6.383 1 97.25 190 LEU A N 1
ATOM 1360 C CA . LEU A 1 190 ? 2.203 28.094 -7.668 1 97.25 190 LEU A CA 1
ATOM 1361 C C . LEU A 1 190 ? 1.573 28.906 -8.797 1 97.25 190 LEU A C 1
ATOM 1363 O O . LEU A 1 190 ? 1.647 28.516 -9.961 1 97.25 190 LEU A O 1
ATOM 1367 N N . ALA A 1 191 ? 0.945 29.984 -8.469 1 95.69 191 ALA A N 1
ATOM 1368 C CA . ALA A 1 191 ? 0.29 30.859 -9.438 1 95.69 191 ALA A CA 1
ATOM 1369 C C . ALA A 1 191 ? -0.716 30.094 -10.281 1 95.69 191 ALA A C 1
ATOM 1371 O O . ALA A 1 191 ? -0.713 30.188 -11.516 1 95.69 191 ALA A O 1
ATOM 1372 N N . CYS A 1 192 ? -1.452 29.297 -9.633 1 94.62 192 CYS A N 1
ATOM 1373 C CA . CYS A 1 192 ? -2.492 28.578 -10.352 1 94.62 192 CYS A CA 1
ATOM 1374 C C . CYS A 1 192 ? -3.877 29.078 -9.961 1 94.62 192 CYS A C 1
ATOM 1376 O O . CYS A 1 192 ? -4.031 29.766 -8.945 1 94.62 192 CYS A O 1
ATOM 1378 N N . ALA A 1 193 ? -4.824 28.766 -10.797 1 95.06 193 ALA A N 1
ATOM 1379 C CA . ALA A 1 193 ? -6.195 29.188 -10.516 1 95.06 193 ALA A CA 1
ATOM 1380 C C . ALA A 1 193 ? -6.789 28.406 -9.359 1 95.06 193 ALA A C 1
ATOM 1382 O O . ALA A 1 193 ? -6.656 27.172 -9.305 1 95.06 193 ALA A O 1
ATOM 1383 N N . PRO A 1 194 ? -7.41 29.125 -8.438 1 96.19 194 PRO A N 1
ATOM 1384 C CA . PRO A 1 194 ? -8.047 28.422 -7.324 1 96.19 194 PRO A CA 1
ATOM 1385 C C . PRO A 1 194 ? -8.977 27.312 -7.789 1 96.19 194 PRO A C 1
ATOM 1387 O O . PRO A 1 194 ? -9.047 26.25 -7.148 1 96.19 194 PRO A O 1
ATOM 1390 N N . ALA A 1 195 ? -9.609 27.422 -8.898 1 94.56 195 ALA A N 1
ATOM 1391 C CA . ALA A 1 195 ? -10.523 26.406 -9.43 1 94.56 195 ALA A CA 1
ATOM 1392 C C . ALA A 1 195 ? -9.797 25.109 -9.75 1 94.56 195 ALA A C 1
ATOM 1394 O O . ALA A 1 195 ? -10.398 24.031 -9.75 1 94.56 195 ALA A O 1
ATOM 1395 N N . ASP A 1 196 ? -8.523 25.188 -9.977 1 93.38 196 ASP A N 1
ATOM 1396 C CA . ASP A 1 196 ? -7.73 24.031 -10.359 1 93.38 196 ASP A CA 1
ATOM 1397 C C . ASP A 1 196 ? -7.215 23.281 -9.133 1 93.38 196 ASP A C 1
ATOM 1399 O O . ASP A 1 196 ? -6.754 22.141 -9.234 1 93.38 196 ASP A O 1
ATOM 1403 N N . ILE A 1 197 ? -7.344 23.844 -7.957 1 94.94 197 ILE A N 1
ATOM 1404 C CA . ILE A 1 197 ? -6.699 23.25 -6.785 1 94.94 197 ILE A CA 1
ATOM 1405 C C . ILE A 1 197 ? -7.758 22.875 -5.746 1 94.94 197 ILE A C 1
ATOM 1407 O O . ILE A 1 197 ? -7.559 21.969 -4.949 1 94.94 197 ILE A O 1
ATOM 1411 N N . VAL A 1 198 ? -8.867 23.547 -5.773 1 94.62 198 VAL A N 1
ATOM 1412 C CA . VAL A 1 198 ? -9.914 23.328 -4.773 1 94.62 198 VAL A CA 1
ATOM 1413 C C . VAL A 1 198 ? -10.594 21.984 -5.008 1 94.62 198 VAL A C 1
ATOM 1415 O O . VAL A 1 198 ? -10.883 21.625 -6.152 1 94.62 198 VAL A O 1
ATOM 1418 N N . GLY A 1 199 ? -10.734 21.234 -3.973 1 90.69 199 GLY A N 1
ATOM 1419 C CA . GLY A 1 199 ? -11.477 19.984 -4.008 1 90.69 199 GLY A CA 1
ATOM 1420 C C . GLY A 1 199 ? -12.68 19.969 -3.082 1 90.69 199 GLY A C 1
ATOM 1421 O O . GLY A 1 199 ? -13.117 21.031 -2.621 1 90.69 199 GLY A O 1
ATOM 1422 N N . SER A 1 200 ? -13.172 18.734 -2.836 1 86.81 200 SER A N 1
ATOM 1423 C CA . SER A 1 200 ? -14.398 18.594 -2.061 1 86.81 200 SER A CA 1
ATOM 1424 C C . SER A 1 200 ? -14.117 18.672 -0.563 1 86.81 200 SER A C 1
ATOM 1426 O O . SER A 1 200 ? -15.023 18.922 0.234 1 86.81 200 SER A O 1
ATOM 1428 N N . GLY A 1 201 ? -12.891 18.391 -0.187 1 84.19 201 GLY A N 1
ATOM 1429 C CA . GLY A 1 201 ? -12.555 18.391 1.228 1 84.19 201 GLY A CA 1
ATOM 1430 C C . GLY A 1 201 ? -13.445 17.484 2.053 1 84.19 201 GLY A C 1
ATOM 1431 O O . GLY A 1 201 ? -13.547 16.281 1.768 1 84.19 201 GLY A O 1
ATOM 1432 N N . THR A 1 202 ? -14.219 18.047 2.959 1 80.19 202 THR A N 1
ATOM 1433 C CA . THR A 1 202 ? -15.062 17.297 3.883 1 80.19 202 THR A CA 1
ATOM 1434 C C . THR A 1 202 ? -16.328 16.812 3.188 1 80.19 202 THR A C 1
ATOM 1436 O O . THR A 1 202 ? -17.281 16.391 3.846 1 80.19 202 THR A O 1
ATOM 1439 N N . GLY A 1 203 ? -16.344 16.875 1.841 1 82.5 203 GLY A N 1
ATOM 1440 C CA . GLY A 1 203 ? -17.469 16.328 1.107 1 82.5 203 GLY A CA 1
ATOM 1441 C C . GLY A 1 203 ? -18.359 17.391 0.5 1 82.5 203 GLY A C 1
ATOM 1442 O O . GLY A 1 203 ? -19.578 17.219 0.403 1 82.5 203 GLY A O 1
ATOM 1443 N N . LEU A 1 204 ? -17.844 18.5 0.151 1 86.69 204 LEU A N 1
ATOM 1444 C CA . LEU A 1 204 ? -18.625 19.562 -0.483 1 86.69 204 LEU A CA 1
ATOM 1445 C C . LEU A 1 204 ? -19.125 19.125 -1.858 1 86.69 204 LEU A C 1
ATOM 1447 O O . LEU A 1 204 ? -18.422 18.391 -2.564 1 86.69 204 LEU A O 1
ATOM 1451 N N . ASP A 1 205 ? -20.266 19.688 -2.18 1 89.38 205 ASP A N 1
ATOM 1452 C CA . ASP A 1 205 ? -20.766 19.484 -3.531 1 89.38 205 ASP A CA 1
ATOM 1453 C C . ASP A 1 205 ? -20.188 20.5 -4.504 1 89.38 205 ASP A C 1
ATOM 1455 O O . ASP A 1 205 ? -19.25 21.234 -4.156 1 89.38 205 ASP A O 1
ATOM 1459 N N . ALA A 1 206 ? -20.672 20.5 -5.688 1 90.69 206 ALA A N 1
ATOM 1460 C CA . ALA A 1 206 ? -20.141 21.344 -6.75 1 90.69 206 ALA A CA 1
ATOM 1461 C C . ALA A 1 206 ? -20.266 22.828 -6.395 1 90.69 206 ALA A C 1
ATOM 1463 O O . ALA A 1 206 ? -19.359 23.625 -6.664 1 90.69 206 ALA A O 1
ATOM 1464 N N . GLU A 1 207 ? -21.375 23.188 -5.812 1 92.12 207 GLU A N 1
ATOM 1465 C CA . GLU A 1 207 ? -21.609 24.578 -5.418 1 92.12 207 GLU A CA 1
ATOM 1466 C C . GLU A 1 207 ? -20.656 25 -4.309 1 92.12 207 GLU A C 1
ATOM 1468 O O . GLU A 1 207 ? -20.125 26.125 -4.32 1 92.12 207 GLU A O 1
ATOM 1473 N N . GLY A 1 208 ? -20.516 24.078 -3.361 1 91.38 208 GLY A N 1
ATOM 1474 C CA . GLY A 1 208 ? -19.578 24.344 -2.285 1 91.38 208 GLY A CA 1
ATOM 1475 C C . GLY A 1 208 ? -18.156 24.531 -2.77 1 91.38 208 GLY A C 1
ATOM 1476 O O . GLY A 1 208 ? -17.438 25.406 -2.281 1 91.38 208 GLY A O 1
ATOM 1477 N N . ARG A 1 209 ? -17.766 23.797 -3.762 1 93.69 209 ARG A N 1
ATOM 1478 C CA . ARG A 1 209 ? -16.422 23.906 -4.328 1 93.69 209 ARG A CA 1
ATOM 1479 C C . ARG A 1 209 ? -16.234 25.234 -5.051 1 93.69 209 ARG A C 1
ATOM 1481 O O . ARG A 1 209 ? -15.172 25.859 -4.953 1 93.69 209 ARG A O 1
ATOM 1488 N N . ALA A 1 210 ? -17.25 25.609 -5.738 1 94.38 210 ALA A N 1
ATOM 1489 C CA . ALA A 1 210 ? -17.203 26.891 -6.453 1 94.38 210 ALA A CA 1
ATOM 1490 C C . ALA A 1 210 ? -17.078 28.047 -5.477 1 94.38 210 ALA A C 1
ATOM 1492 O O . ALA A 1 210 ? -16.344 29.016 -5.738 1 94.38 210 ALA A O 1
ATOM 1493 N N . ARG A 1 211 ? -17.828 27.969 -4.395 1 94.06 211 ARG A N 1
ATOM 1494 C CA . ARG A 1 211 ? -17.75 29 -3.359 1 94.06 211 ARG A CA 1
ATOM 1495 C C . ARG A 1 211 ? -16.344 29.062 -2.768 1 94.06 211 ARG A C 1
ATOM 1497 O O . ARG A 1 211 ? -15.789 30.141 -2.586 1 94.06 211 ARG A O 1
ATOM 1504 N N . LYS A 1 212 ? -15.891 27.906 -2.475 1 94.31 212 LYS A N 1
ATOM 1505 C CA . LYS A 1 212 ? -14.539 27.812 -1.936 1 94.31 212 LYS A CA 1
ATOM 1506 C C . LYS A 1 212 ? -13.523 28.438 -2.887 1 94.31 212 LYS A C 1
ATOM 1508 O O . LYS A 1 212 ? -12.656 29.203 -2.461 1 94.31 212 LYS A O 1
ATOM 1513 N N . ALA A 1 213 ? -13.602 28.203 -4.164 1 96.88 213 ALA A N 1
ATOM 1514 C CA . ALA A 1 213 ? -12.703 28.766 -5.172 1 96.88 213 ALA A CA 1
ATOM 1515 C C . ALA A 1 213 ? -12.82 30.281 -5.242 1 96.88 213 ALA A C 1
ATOM 1517 O O . ALA A 1 213 ? -11.812 30.984 -5.336 1 96.88 213 ALA A O 1
ATOM 1518 N N . LYS A 1 214 ? -14.016 30.75 -5.188 1 97.12 214 LYS A N 1
ATOM 1519 C CA . LYS A 1 214 ? -14.266 32.188 -5.273 1 97.12 214 LYS A CA 1
ATOM 1520 C C . LYS A 1 214 ? -13.711 32.906 -4.055 1 97.12 214 LYS A C 1
ATOM 1522 O O . LYS A 1 214 ? -13.094 33.969 -4.184 1 97.12 214 LYS A O 1
ATOM 1527 N N . VAL A 1 215 ? -13.938 32.344 -2.912 1 97.25 215 VAL A N 1
ATOM 1528 C CA . VAL A 1 215 ? -13.445 32.938 -1.673 1 97.25 215 VAL A CA 1
ATOM 1529 C C . VAL A 1 215 ? -11.93 33.062 -1.723 1 97.25 215 VAL A C 1
ATOM 1531 O O . VAL A 1 215 ? -11.359 34.062 -1.314 1 97.25 215 VAL A O 1
ATOM 1534 N N . ILE A 1 216 ? -11.258 32.062 -2.248 1 97.94 216 ILE A N 1
ATOM 1535 C CA . ILE A 1 216 ? -9.797 32.031 -2.34 1 97.94 216 ILE A CA 1
ATOM 1536 C C . ILE A 1 216 ? -9.336 33.062 -3.363 1 97.94 216 ILE A C 1
ATOM 1538 O O . ILE A 1 216 ? -8.414 33.844 -3.102 1 97.94 216 ILE A O 1
ATOM 1542 N N . GLU A 1 217 ? -9.984 33.094 -4.488 1 97.69 217 GLU A N 1
ATOM 1543 C CA . GLU A 1 217 ? -9.641 34.062 -5.531 1 97.69 217 GLU A CA 1
ATOM 1544 C C . GLU A 1 217 ? -9.734 35.5 -5.012 1 97.69 217 GLU A C 1
ATOM 1546 O O . GLU A 1 217 ? -8.82 36.281 -5.219 1 97.69 217 GLU A O 1
ATOM 1551 N N . ASP A 1 218 ? -10.82 35.75 -4.371 1 97.88 218 ASP A N 1
ATOM 1552 C CA . ASP A 1 218 ? -11.047 37.094 -3.807 1 97.88 218 ASP A CA 1
ATOM 1553 C C . ASP A 1 218 ? -9.992 37.438 -2.756 1 97.88 218 ASP A C 1
ATOM 1555 O O . ASP A 1 218 ? -9.508 38.562 -2.689 1 97.88 218 ASP A O 1
ATOM 1559 N N . ALA A 1 219 ? -9.703 36.5 -1.95 1 98.06 219 ALA A N 1
ATOM 1560 C CA . ALA A 1 219 ? -8.719 36.688 -0.895 1 98.06 219 ALA A CA 1
ATOM 1561 C C . ALA A 1 219 ? -7.332 36.969 -1.483 1 98.06 219 ALA A C 1
ATOM 1563 O O . ALA A 1 219 ? -6.602 37.844 -0.995 1 98.06 219 ALA A O 1
ATOM 1564 N N . LEU A 1 220 ? -6.922 36.219 -2.48 1 97.88 220 LEU A N 1
ATOM 1565 C CA . LEU A 1 220 ? -5.633 36.438 -3.127 1 97.88 220 LEU A CA 1
ATOM 1566 C C . LEU A 1 220 ? -5.535 37.844 -3.703 1 97.88 220 LEU A C 1
ATOM 1568 O O . LEU A 1 220 ? -4.496 38.5 -3.596 1 97.88 220 LEU A O 1
ATOM 1572 N N . THR A 1 221 ? -6.609 38.25 -4.281 1 97.69 221 THR A N 1
ATOM 1573 C CA . THR A 1 221 ? -6.668 39.625 -4.832 1 97.69 221 THR A CA 1
ATOM 1574 C C . THR A 1 221 ? -6.605 40.656 -3.719 1 97.69 221 THR A C 1
ATOM 1576 O O . THR A 1 221 ? -5.84 41.625 -3.803 1 97.69 221 THR A O 1
ATOM 1579 N N . ARG A 1 222 ? -7.371 40.438 -2.713 1 97.88 222 ARG A N 1
ATOM 1580 C CA . ARG A 1 222 ? -7.449 41.375 -1.595 1 97.88 222 ARG A CA 1
ATOM 1581 C C . ARG A 1 222 ? -6.074 41.594 -0.967 1 97.88 222 ARG A C 1
ATOM 1583 O O . ARG A 1 222 ? -5.707 42.719 -0.641 1 97.88 222 ARG A O 1
ATOM 1590 N N . HIS A 1 223 ? -5.391 40.531 -0.804 1 98.12 223 HIS A N 1
ATOM 1591 C CA . HIS A 1 223 ? -4.121 40.594 -0.089 1 98.12 223 HIS A CA 1
ATOM 1592 C C . HIS A 1 223 ? -2.953 40.781 -1.053 1 98.12 223 HIS A C 1
ATOM 1594 O O . HIS A 1 223 ? -1.792 40.781 -0.639 1 98.12 223 HIS A O 1
ATOM 1600 N N . GLY A 1 224 ? -3.189 40.906 -2.348 1 97.31 224 GLY A N 1
ATOM 1601 C CA . GLY A 1 224 ? -2.18 41.156 -3.361 1 97.31 224 GLY A CA 1
ATOM 1602 C C . GLY A 1 224 ? -1.16 40.062 -3.49 1 97.31 224 GLY A C 1
ATOM 1603 O O . GLY A 1 224 ? 0.038 40.312 -3.625 1 97.31 224 GLY A O 1
ATOM 1604 N N . LEU A 1 225 ? -1.594 38.812 -3.395 1 97.12 225 LEU A N 1
ATOM 1605 C CA . LEU A 1 225 ? -0.674 37.688 -3.416 1 97.12 225 LEU A CA 1
ATOM 1606 C C . LEU A 1 225 ? -0.377 37.25 -4.848 1 97.12 225 LEU A C 1
ATOM 1608 O O . LEU A 1 225 ? -1.296 37.062 -5.648 1 97.12 225 LEU A O 1
ATOM 1612 N N . THR A 1 226 ? 0.879 37.188 -5.121 1 92.5 226 THR A N 1
ATOM 1613 C CA . THR A 1 226 ? 1.393 36.688 -6.398 1 92.5 226 THR A CA 1
ATOM 1614 C C . THR A 1 226 ? 2.498 35.688 -6.18 1 92.5 226 THR A C 1
ATOM 1616 O O . THR A 1 226 ? 2.912 35.438 -5.043 1 92.5 226 THR A O 1
ATOM 1619 N N . ALA A 1 227 ? 2.941 35.094 -7.262 1 89.19 227 ALA A N 1
ATOM 1620 C CA . ALA A 1 227 ? 4.008 34.094 -7.172 1 89.19 227 ALA A CA 1
ATOM 1621 C C . ALA A 1 227 ? 5.297 34.719 -6.641 1 89.19 227 ALA A C 1
ATOM 1623 O O . ALA A 1 227 ? 6.176 34 -6.148 1 89.19 227 ALA A O 1
ATOM 1624 N N . ALA A 1 228 ? 5.418 36 -6.664 1 93.12 228 ALA A N 1
ATOM 1625 C CA . ALA A 1 228 ? 6.617 36.719 -6.227 1 93.12 228 ALA A CA 1
ATOM 1626 C C . ALA A 1 228 ? 6.52 37.094 -4.75 1 93.12 228 ALA A C 1
ATOM 1628 O O . ALA A 1 228 ? 7.516 37.469 -4.137 1 93.12 228 ALA A O 1
ATOM 1629 N N . THR A 1 229 ? 5.297 36.969 -4.223 1 96.5 229 THR A N 1
ATOM 1630 C CA . THR A 1 229 ? 5.117 37.312 -2.818 1 96.5 229 THR A CA 1
ATOM 1631 C C . THR A 1 229 ? 5.953 36.406 -1.926 1 96.5 229 THR A C 1
ATOM 1633 O O . THR A 1 229 ? 5.961 35.188 -2.104 1 96.5 229 THR A O 1
ATOM 1636 N N . PRO A 1 230 ? 6.723 37.031 -0.994 1 96.88 230 PRO A N 1
ATOM 1637 C CA . PRO A 1 230 ? 7.477 36.188 -0.062 1 96.88 230 PRO A CA 1
ATOM 1638 C C . PRO A 1 230 ? 6.594 35.188 0.677 1 96.88 230 PRO A C 1
ATOM 1640 O O . PRO A 1 230 ? 5.465 35.531 1.056 1 96.88 230 PRO A O 1
ATOM 1643 N N . VAL A 1 231 ? 7.09 34 0.85 1 98 231 VAL A N 1
ATOM 1644 C CA . VAL A 1 231 ? 6.34 32.875 1.43 1 98 231 VAL A CA 1
ATOM 1645 C C . VAL A 1 231 ? 5.754 33.312 2.777 1 98 231 VAL A C 1
ATOM 1647 O O . VAL A 1 231 ? 4.594 33 3.076 1 98 231 VAL A O 1
ATOM 1650 N N . ALA A 1 232 ? 6.516 34 3.605 1 97.56 232 ALA A N 1
ATOM 1651 C CA . ALA A 1 232 ? 6.07 34.406 4.934 1 97.56 232 ALA A CA 1
ATOM 1652 C C . ALA A 1 232 ? 4.824 35.281 4.844 1 97.56 232 ALA A C 1
ATOM 1654 O O . ALA A 1 232 ? 3.945 35.219 5.707 1 97.56 232 ALA A O 1
ATOM 1655 N N . GLU A 1 233 ? 4.77 36.125 3.822 1 98 233 GLU A N 1
ATOM 1656 C CA . GLU A 1 233 ? 3.623 37 3.635 1 98 233 GLU A CA 1
ATOM 1657 C C . GLU A 1 233 ? 2.393 36.219 3.178 1 98 233 GLU A C 1
ATOM 1659 O O . GLU A 1 233 ? 1.27 36.531 3.58 1 98 233 GLU A O 1
ATOM 1664 N N . VAL A 1 234 ? 2.615 35.25 2.318 1 98.62 234 VAL A N 1
ATOM 1665 C CA . VAL A 1 234 ? 1.527 34.375 1.9 1 98.62 234 VAL A CA 1
ATOM 1666 C C . VAL A 1 234 ? 0.932 33.656 3.119 1 98.62 234 VAL A C 1
ATOM 1668 O O . VAL A 1 234 ? -0.29 33.594 3.275 1 98.62 234 VAL A O 1
ATOM 1671 N N . LEU A 1 235 ? 1.839 33.156 4.012 1 98.75 235 LEU A N 1
ATOM 1672 C CA . LEU A 1 235 ? 1.4 32.438 5.203 1 98.75 235 LEU A CA 1
ATOM 1673 C C . LEU A 1 235 ? 0.641 33.375 6.148 1 98.75 235 LEU A C 1
ATOM 1675 O O . LEU A 1 235 ? -0.362 32.969 6.742 1 98.75 235 LEU A O 1
ATOM 1679 N N . ALA A 1 236 ? 1.089 34.562 6.27 1 98.62 236 ALA A N 1
ATOM 1680 C CA . ALA A 1 236 ? 0.388 35.531 7.113 1 98.62 236 ALA A CA 1
ATOM 1681 C C . ALA A 1 236 ? -1.003 35.844 6.562 1 98.62 236 ALA A C 1
ATOM 1683 O O . ALA A 1 236 ? -1.965 35.969 7.324 1 98.62 236 ALA A O 1
ATOM 1684 N N . ALA A 1 237 ? -1.113 35.938 5.289 1 98.69 237 ALA A N 1
ATOM 1685 C CA . ALA A 1 237 ? -2.346 36.375 4.637 1 98.69 237 ALA A CA 1
ATOM 1686 C C . ALA A 1 237 ? -3.389 35.25 4.637 1 98.69 237 ALA A C 1
ATOM 1688 O O . ALA A 1 237 ? -4.551 35.5 4.977 1 98.69 237 ALA A O 1
ATOM 1689 N N . VAL A 1 238 ? -2.961 34 4.312 1 98.75 238 VAL A N 1
ATOM 1690 C CA . VAL A 1 238 ? -3.984 33 4.047 1 98.75 238 VAL A CA 1
ATOM 1691 C C . VAL A 1 238 ? -3.598 31.688 4.711 1 98.75 238 VAL A C 1
ATOM 1693 O O . VAL A 1 238 ? -4.227 30.656 4.473 1 98.75 238 VAL A O 1
ATOM 1696 N N . GLY A 1 239 ? -2.613 31.625 5.547 1 98.5 239 GLY A N 1
ATOM 1697 C CA . GLY A 1 239 ? -2.088 30.391 6.121 1 98.5 239 GLY A CA 1
ATOM 1698 C C . GLY A 1 239 ? -2.945 29.844 7.246 1 98.5 239 GLY A C 1
ATOM 1699 O O . GLY A 1 239 ? -3.91 30.5 7.668 1 98.5 239 GLY A O 1
ATOM 1700 N N . GLY A 1 240 ? -2.697 28.625 7.578 1 98.69 240 GLY A N 1
ATOM 1701 C CA . GLY A 1 240 ? -3.23 27.953 8.75 1 98.69 240 GLY A CA 1
ATOM 1702 C C . GLY A 1 240 ? -2.164 27.609 9.773 1 98.69 240 GLY A C 1
ATOM 1703 O O . GLY A 1 240 ? -1.027 27.297 9.406 1 98.69 240 GLY A O 1
ATOM 1704 N N . LEU A 1 241 ? -2.557 27.641 11.031 1 98.75 241 LEU A N 1
ATOM 1705 C CA . LEU A 1 241 ? -1.595 27.438 12.109 1 98.75 241 LEU A CA 1
ATOM 1706 C C . LEU A 1 241 ? -0.968 26.047 12.023 1 98.75 241 LEU A C 1
ATOM 1708 O O . LEU A 1 241 ? 0.255 25.906 12.094 1 98.75 241 LEU A O 1
ATOM 1712 N N . GLU A 1 242 ? -1.795 25.016 11.82 1 98.88 242 GLU A N 1
ATOM 1713 C CA . GLU A 1 242 ? -1.273 23.656 11.766 1 98.88 242 GLU A CA 1
ATOM 1714 C C . GLU A 1 242 ? -0.457 23.422 10.492 1 98.88 242 GLU A C 1
ATOM 1716 O O . GLU A 1 242 ? 0.49 22.641 10.492 1 98.88 242 GLU A O 1
ATOM 1721 N N . ILE A 1 243 ? -0.763 24.094 9.359 1 98.94 243 ILE A N 1
ATOM 1722 C CA . ILE A 1 243 ? -0.019 23.984 8.109 1 98.94 243 ILE A CA 1
ATOM 1723 C C . ILE A 1 243 ? 1.382 24.562 8.289 1 98.94 243 ILE A C 1
ATOM 1725 O O . ILE A 1 243 ? 2.373 23.938 7.906 1 98.94 243 ILE A O 1
ATOM 1729 N N . ILE A 1 244 ? 1.442 25.703 8.922 1 98.88 244 ILE A N 1
ATOM 1730 C CA . ILE A 1 244 ? 2.713 26.391 9.148 1 98.88 244 ILE A CA 1
ATOM 1731 C C . ILE A 1 244 ? 3.559 25.578 10.133 1 98.88 244 ILE A C 1
ATOM 1733 O O . ILE A 1 244 ? 4.77 25.438 9.945 1 98.88 244 ILE A O 1
ATOM 1737 N N . ALA A 1 245 ? 2.91 25.047 11.172 1 98.94 245 ALA A N 1
ATOM 1738 C CA . ALA A 1 245 ? 3.617 24.188 12.117 1 98.94 245 ALA A CA 1
ATOM 1739 C C . ALA A 1 245 ? 4.234 22.984 11.406 1 98.94 245 ALA A C 1
ATOM 1741 O O . ALA A 1 245 ? 5.387 22.625 11.672 1 98.94 245 ALA A O 1
ATOM 1742 N N . MET A 1 246 ? 3.527 22.391 10.508 1 98.94 246 MET A N 1
ATOM 1743 C CA . MET A 1 246 ? 4.023 21.234 9.773 1 98.94 246 MET A CA 1
ATOM 1744 C C . MET A 1 246 ? 5.195 21.609 8.883 1 98.94 246 MET A C 1
ATOM 1746 O O . MET A 1 246 ? 6.164 20.859 8.766 1 98.94 246 MET A O 1
ATOM 1750 N N . ALA A 1 247 ? 5.082 22.766 8.234 1 98.94 247 ALA A N 1
ATOM 1751 C CA . ALA A 1 247 ? 6.207 23.219 7.418 1 98.94 247 ALA A CA 1
ATOM 1752 C C . ALA A 1 247 ? 7.473 23.359 8.258 1 98.94 247 ALA A C 1
ATOM 1754 O O . ALA A 1 247 ? 8.547 22.906 7.863 1 98.94 247 ALA A O 1
ATOM 1755 N N . GLY A 1 248 ? 7.316 24.016 9.438 1 98.88 248 GLY A N 1
ATOM 1756 C CA . GLY A 1 248 ? 8.438 24.125 10.359 1 98.88 248 GLY A CA 1
ATOM 1757 C C . GLY A 1 248 ? 8.969 22.766 10.805 1 98.88 248 GLY A C 1
ATOM 1758 O O . GLY A 1 248 ? 10.18 22.562 10.867 1 98.88 248 GLY A O 1
ATOM 1759 N N . ALA A 1 249 ? 8.07 21.859 11.078 1 98.94 249 ALA A N 1
ATOM 1760 C CA . ALA A 1 249 ? 8.438 20.531 11.516 1 98.94 249 ALA A CA 1
ATOM 1761 C C . ALA A 1 249 ? 9.203 19.781 10.43 1 98.94 249 ALA A C 1
ATOM 1763 O O . ALA A 1 249 ? 10.156 19.047 10.711 1 98.94 249 ALA A O 1
ATOM 1764 N N . ILE A 1 250 ? 8.805 19.922 9.18 1 98.94 250 ILE A N 1
ATOM 1765 C CA . ILE A 1 250 ? 9.445 19.266 8.047 1 98.94 250 ILE A CA 1
ATOM 1766 C C . ILE A 1 250 ? 10.891 19.734 7.926 1 98.94 250 ILE A C 1
ATOM 1768 O O . ILE A 1 250 ? 11.805 18.922 7.812 1 98.94 250 ILE A O 1
ATOM 1772 N N . VAL A 1 251 ? 11.078 21.078 8.016 1 98.88 251 VAL A N 1
ATOM 1773 C CA . VAL A 1 251 ? 12.43 21.625 7.938 1 98.88 251 VAL A CA 1
ATOM 1774 C C . VAL A 1 251 ? 13.258 21.109 9.109 1 98.88 251 VAL A C 1
ATOM 1776 O O . VAL A 1 251 ? 14.391 20.656 8.93 1 98.88 251 VAL A O 1
ATOM 1779 N N . ALA A 1 252 ? 12.672 21.156 10.297 1 98.88 252 ALA A N 1
ATOM 1780 C CA . ALA A 1 252 ? 13.375 20.734 11.508 1 98.88 252 ALA A CA 1
ATOM 1781 C C . ALA A 1 252 ? 13.766 19.266 11.43 1 98.88 252 ALA A C 1
ATOM 1783 O O . ALA A 1 252 ? 14.883 18.891 11.805 1 98.88 252 ALA A O 1
ATOM 1784 N N . ALA A 1 253 ? 12.891 18.406 10.953 1 98.94 253 ALA A N 1
ATOM 1785 C CA . ALA A 1 253 ? 13.18 16.969 10.812 1 98.94 253 ALA A CA 1
ATOM 1786 C C . ALA A 1 253 ? 14.312 16.734 9.828 1 98.94 253 ALA A C 1
ATOM 1788 O O . ALA A 1 253 ? 15.242 15.969 10.109 1 98.94 253 ALA A O 1
ATOM 1789 N N . ALA A 1 254 ? 14.234 17.406 8.711 1 98.88 254 ALA A N 1
ATOM 1790 C CA . ALA A 1 254 ? 15.273 17.266 7.695 1 98.88 254 ALA A CA 1
ATOM 1791 C C . ALA A 1 254 ? 16.625 17.719 8.234 1 98.88 254 ALA A C 1
ATOM 1793 O O . ALA A 1 254 ? 17.656 17.094 7.961 1 98.88 254 ALA A O 1
ATOM 1794 N N . GLN A 1 255 ? 16.625 18.828 9 1 98.69 255 GLN A N 1
ATOM 1795 C CA . GLN A 1 255 ? 17.859 19.359 9.586 1 98.69 255 GLN A CA 1
ATOM 1796 C C . GLN A 1 255 ? 18.469 18.359 10.57 1 98.69 255 GLN A C 1
ATOM 1798 O O . GLN A 1 255 ? 19.672 18.375 10.805 1 98.69 255 GLN A O 1
ATOM 1803 N N . ARG A 1 256 ? 17.656 17.453 11.062 1 98.31 256 ARG A N 1
ATOM 1804 C CA . ARG A 1 256 ? 18.109 16.406 11.984 1 98.31 256 ARG A CA 1
ATOM 1805 C C . ARG A 1 256 ? 18.375 15.102 11.234 1 98.31 256 ARG A C 1
ATOM 1807 O O . ARG A 1 256 ? 18.609 14.07 11.859 1 98.31 256 ARG A O 1
ATOM 1814 N N . SER A 1 257 ? 18.219 15.086 9.945 1 98.5 257 SER A N 1
ATOM 1815 C CA . SER A 1 257 ? 18.406 13.922 9.086 1 98.5 257 SER A CA 1
ATOM 1816 C C . SER A 1 257 ? 17.344 12.859 9.352 1 98.5 257 SER A C 1
ATOM 1818 O O . SER A 1 257 ? 17.641 11.664 9.391 1 98.5 257 SER A O 1
ATOM 1820 N N . TRP A 1 258 ? 16.172 13.32 9.648 1 98.81 258 TRP A N 1
ATOM 1821 C CA . TRP A 1 258 ? 15.023 12.422 9.758 1 98.81 258 TRP A CA 1
ATOM 1822 C C . TRP A 1 258 ? 14.156 12.484 8.508 1 98.81 258 TRP A C 1
ATOM 1824 O O . TRP A 1 258 ? 13.516 13.508 8.242 1 98.81 258 TRP A O 1
ATOM 1834 N N . PRO A 1 259 ? 14.086 11.352 7.711 1 98.94 259 PRO A N 1
ATOM 1835 C CA . PRO A 1 259 ? 13.141 11.359 6.594 1 98.94 259 PRO A CA 1
ATOM 1836 C C . PRO A 1 259 ? 11.703 11.633 7.035 1 98.94 259 PRO A C 1
ATOM 1838 O O . PRO A 1 259 ? 11.32 11.258 8.148 1 98.94 259 PRO A O 1
ATOM 1841 N N . VAL A 1 260 ? 10.969 12.336 6.191 1 98.94 260 VAL A N 1
ATOM 1842 C CA . VAL A 1 260 ? 9.562 12.617 6.453 1 98.94 260 VAL A CA 1
ATOM 1843 C C . VAL A 1 260 ? 8.688 11.883 5.441 1 98.94 260 VAL A C 1
ATOM 1845 O O . VAL A 1 260 ? 8.891 12.008 4.23 1 98.94 260 VAL A O 1
ATOM 1848 N N . LEU A 1 261 ? 7.809 11.031 5.922 1 98.94 261 LEU A N 1
ATOM 1849 C CA . LEU A 1 261 ? 6.785 10.445 5.062 1 98.94 261 LEU A CA 1
ATOM 1850 C C . LEU A 1 261 ? 5.574 11.367 4.957 1 98.94 261 LEU A C 1
ATOM 1852 O O . LEU A 1 261 ? 4.789 11.477 5.906 1 98.94 261 LEU A O 1
ATOM 1856 N N . VAL A 1 262 ? 5.422 11.992 3.801 1 98.94 262 VAL A N 1
ATOM 1857 C CA . VAL A 1 262 ? 4.457 13.062 3.582 1 98.94 262 VAL A CA 1
ATOM 1858 C C . VAL A 1 262 ? 3.08 12.477 3.299 1 98.94 262 VAL A C 1
ATOM 1860 O O . VAL A 1 262 ? 2.932 11.609 2.43 1 98.94 262 VAL A O 1
ATOM 1863 N N . ASP A 1 263 ? 2.129 12.93 4.012 1 98.62 263 ASP A N 1
ATOM 1864 C CA . ASP A 1 263 ? 0.754 12.461 3.848 1 98.62 263 ASP A CA 1
ATOM 1865 C C . ASP A 1 263 ? 0.087 13.133 2.648 1 98.62 263 ASP A C 1
ATOM 1867 O O . ASP A 1 263 ? 0.703 13.281 1.591 1 98.62 263 ASP A O 1
ATOM 1871 N N . GLY A 1 264 ? -1.184 13.469 2.715 1 97.75 264 GLY A N 1
ATOM 1872 C CA . GLY A 1 264 ? -2.016 13.867 1.592 1 97.75 264 GLY A CA 1
ATOM 1873 C C . GLY A 1 264 ? -1.857 15.336 1.224 1 97.75 264 GLY A C 1
ATOM 1874 O O . GLY A 1 264 ? -0.763 15.891 1.328 1 97.75 264 GLY A O 1
ATOM 1875 N N . PHE A 1 265 ? -2.914 15.984 0.78 1 98.38 265 PHE A N 1
ATOM 1876 C CA . PHE A 1 265 ? -2.936 17.281 0.131 1 98.38 265 PHE A CA 1
ATOM 1877 C C . PHE A 1 265 ? -2.393 18.359 1.062 1 98.38 265 PHE A C 1
ATOM 1879 O O . PHE A 1 265 ? -1.424 19.047 0.729 1 98.38 265 PHE A O 1
ATOM 1886 N N . ILE A 1 266 ? -2.902 18.422 2.256 1 98.5 266 ILE A N 1
ATOM 1887 C CA . ILE A 1 266 ? -2.568 19.516 3.162 1 98.5 266 ILE A CA 1
ATOM 1888 C C . ILE A 1 266 ? -1.118 19.375 3.619 1 98.5 266 ILE A C 1
ATOM 1890 O O . ILE A 1 266 ? -0.385 20.375 3.678 1 98.5 266 ILE A O 1
ATOM 1894 N N . VAL A 1 267 ? -0.666 18.156 3.914 1 98.88 267 VAL A N 1
ATOM 1895 C CA . VAL A 1 267 ? 0.717 17.953 4.328 1 98.88 267 VAL A CA 1
ATOM 1896 C C . VAL A 1 267 ? 1.656 18.234 3.158 1 98.88 267 VAL A C 1
ATOM 1898 O O . VAL A 1 267 ? 2.768 18.734 3.354 1 98.88 267 VAL A O 1
ATOM 1901 N N . SER A 1 268 ? 1.237 17.938 1.949 1 98.88 268 SER A N 1
ATOM 1902 C CA . SER A 1 268 ? 2.043 18.25 0.772 1 98.88 268 SER A CA 1
ATOM 1903 C C . SER A 1 268 ? 2.16 19.75 0.567 1 98.88 268 SER A C 1
ATOM 1905 O O . SER A 1 268 ? 3.191 20.234 0.104 1 98.88 268 SER A O 1
ATOM 1907 N N . VAL A 1 269 ? 1.103 20.469 0.892 1 98.75 269 VAL A N 1
ATOM 1908 C CA . VAL A 1 269 ? 1.186 21.922 0.82 1 98.75 269 VAL A CA 1
ATOM 1909 C C . VAL A 1 269 ? 2.182 22.438 1.858 1 98.75 269 VAL A C 1
ATOM 1911 O O . VAL A 1 269 ? 2.973 23.344 1.574 1 98.75 269 VAL A O 1
ATOM 1914 N N . ALA A 1 270 ? 2.129 21.859 3.055 1 98.94 270 ALA A N 1
ATOM 1915 C CA . ALA A 1 270 ? 3.143 22.188 4.051 1 98.94 270 ALA A CA 1
ATOM 1916 C C . ALA A 1 270 ? 4.543 21.875 3.535 1 98.94 270 ALA A C 1
ATOM 1918 O O . ALA A 1 270 ? 5.484 22.641 3.77 1 98.94 270 ALA A O 1
ATOM 1919 N N . ALA A 1 271 ? 4.688 20.766 2.855 1 98.94 271 ALA A N 1
ATOM 1920 C CA . ALA A 1 271 ? 5.969 20.391 2.25 1 98.94 271 ALA A CA 1
ATOM 1921 C C . ALA A 1 271 ? 6.387 21.406 1.196 1 98.94 271 ALA A C 1
ATOM 1923 O O . ALA A 1 271 ? 7.562 21.766 1.104 1 98.94 271 ALA A O 1
ATOM 1924 N N . LEU A 1 272 ? 5.418 21.875 0.405 1 98.81 272 LEU A N 1
ATOM 1925 C CA . LEU A 1 272 ? 5.684 22.922 -0.584 1 98.81 272 LEU A CA 1
ATOM 1926 C C . LEU A 1 272 ? 6.211 24.188 0.084 1 98.81 272 LEU A C 1
ATOM 1928 O O . LEU A 1 272 ? 7.211 24.75 -0.36 1 98.81 272 LEU A O 1
ATOM 1932 N N . VAL A 1 273 ? 5.562 24.547 1.157 1 98.75 273 VAL A N 1
ATOM 1933 C CA . VAL A 1 273 ? 5.992 25.719 1.93 1 98.75 273 VAL A CA 1
ATOM 1934 C C . VAL A 1 273 ? 7.41 25.5 2.449 1 98.75 273 VAL A C 1
ATOM 1936 O O . VAL A 1 273 ? 8.281 26.359 2.279 1 98.75 273 VAL A O 1
ATOM 1939 N N . ALA A 1 274 ? 7.645 24.359 3.037 1 98.88 274 ALA A N 1
ATOM 1940 C CA . ALA A 1 274 ? 8.945 24.031 3.605 1 98.88 274 ALA A CA 1
ATOM 1941 C C . ALA A 1 274 ? 10.047 24.125 2.551 1 98.88 274 ALA A C 1
ATOM 1943 O O . ALA A 1 274 ? 11.094 24.719 2.793 1 98.88 274 ALA A O 1
ATOM 1944 N N . THR A 1 275 ? 9.797 23.594 1.35 1 98.62 275 THR A N 1
ATOM 1945 C CA . THR A 1 275 ? 10.812 23.531 0.308 1 98.62 275 THR A CA 1
ATOM 1946 C C . THR A 1 275 ? 11.047 24.922 -0.296 1 98.62 275 THR A C 1
ATOM 1948 O O . THR A 1 275 ? 12.125 25.203 -0.822 1 98.62 275 THR A O 1
ATOM 1951 N N . ARG A 1 276 ? 10.039 25.797 -0.22 1 97.69 276 ARG A N 1
ATOM 1952 C CA . ARG A 1 276 ? 10.227 27.172 -0.656 1 97.69 276 ARG A CA 1
ATOM 1953 C C . ARG A 1 276 ? 11.055 27.969 0.356 1 97.69 276 ARG A C 1
ATOM 1955 O O . ARG A 1 276 ? 11.836 28.844 -0.02 1 97.69 276 ARG A O 1
ATOM 1962 N N . LEU A 1 277 ? 10.867 27.609 1.59 1 97.56 277 LEU A N 1
ATOM 1963 C CA . LEU A 1 277 ? 11.594 28.297 2.656 1 97.56 277 LEU A CA 1
ATOM 1964 C C . LEU A 1 277 ? 13.023 27.766 2.766 1 97.56 277 LEU A C 1
ATOM 1966 O O . LEU A 1 277 ? 13.953 28.531 3.004 1 97.56 277 LEU A O 1
ATOM 1970 N N . ASN A 1 278 ? 13.203 26.5 2.629 1 98.38 278 ASN A N 1
ATOM 1971 C CA . ASN A 1 278 ? 14.477 25.812 2.713 1 98.38 278 ASN A CA 1
ATOM 1972 C C . ASN A 1 278 ? 14.562 24.672 1.704 1 98.38 278 ASN A C 1
ATOM 1974 O O . ASN A 1 278 ? 14.297 23.516 2.045 1 98.38 278 ASN A O 1
ATOM 1978 N N . PRO A 1 279 ? 14.977 24.938 0.524 1 98.19 279 PRO A N 1
ATOM 1979 C CA . PRO A 1 279 ? 14.984 23.953 -0.556 1 98.19 279 PRO A CA 1
ATOM 1980 C C . PRO A 1 279 ? 15.805 22.703 -0.213 1 98.19 279 PRO A C 1
ATOM 1982 O O . PRO A 1 279 ? 15.57 21.641 -0.769 1 98.19 279 PRO A O 1
ATOM 1985 N N . SER A 1 280 ? 16.719 22.828 0.717 1 98.56 280 SER A N 1
ATOM 1986 C CA . SER A 1 280 ? 17.594 21.719 1.038 1 98.56 280 SER A CA 1
ATOM 1987 C C . SER A 1 280 ? 16.859 20.609 1.777 1 98.56 280 SER A C 1
ATOM 1989 O O . SER A 1 280 ? 17.375 19.5 1.93 1 98.56 280 SER A O 1
ATOM 1991 N N . CYS A 1 281 ? 15.562 20.844 2.137 1 98.62 281 CYS A N 1
ATOM 1992 C CA . CYS A 1 281 ? 14.828 19.812 2.846 1 98.62 281 CYS A CA 1
ATOM 1993 C C . CYS A 1 281 ? 14.117 18.875 1.866 1 98.62 281 CYS A C 1
ATOM 1995 O O . CYS A 1 281 ? 13.641 17.812 2.252 1 98.62 281 CYS A O 1
ATOM 1997 N N . ARG A 1 282 ? 14.094 19.156 0.571 1 98.75 282 ARG A N 1
ATOM 1998 C CA . ARG A 1 282 ? 13.312 18.422 -0.419 1 98.75 282 ARG A CA 1
ATOM 1999 C C . ARG A 1 282 ? 13.75 16.953 -0.492 1 98.75 282 ARG A C 1
ATOM 2001 O O . ARG A 1 282 ? 12.906 16.062 -0.563 1 98.75 282 ARG A O 1
ATOM 2008 N N . PRO A 1 283 ? 15.086 16.625 -0.412 1 98.62 283 PRO A N 1
ATOM 2009 C CA . PRO A 1 283 ? 15.508 15.227 -0.55 1 98.62 283 PRO A CA 1
ATOM 2010 C C . PRO A 1 283 ? 15.031 14.352 0.608 1 98.62 283 PRO A C 1
ATOM 2012 O O . PRO A 1 283 ? 15.039 13.125 0.502 1 98.62 283 PRO A O 1
ATOM 2015 N N . TRP A 1 284 ? 14.594 14.961 1.68 1 98.88 284 TRP A N 1
ATOM 2016 C CA . TRP A 1 284 ? 14.25 14.219 2.891 1 98.88 284 TRP A CA 1
ATOM 2017 C C . TRP A 1 284 ? 12.781 13.828 2.896 1 98.88 284 TRP A C 1
ATOM 2019 O O . TRP A 1 284 ? 12.305 13.18 3.83 1 98.88 284 TRP A O 1
ATOM 2029 N N . LEU A 1 285 ? 12.102 14.195 1.795 1 98.88 285 LEU A N 1
ATOM 2030 C CA . LEU A 1 285 ? 10.656 14.008 1.743 1 98.88 285 LEU A CA 1
ATOM 2031 C C . LEU A 1 285 ? 10.305 12.797 0.886 1 98.88 285 LEU A C 1
ATOM 2033 O O . LEU A 1 285 ? 10.695 12.719 -0.281 1 98.88 285 LEU A O 1
ATOM 2037 N N . LEU A 1 286 ? 9.633 11.812 1.481 1 98.81 286 LEU A N 1
ATOM 2038 C CA . LEU A 1 286 ? 9.008 10.688 0.799 1 98.81 286 LEU A CA 1
ATOM 2039 C C . LEU A 1 286 ? 7.492 10.859 0.744 1 98.81 286 LEU A C 1
ATOM 2041 O O . LEU A 1 286 ? 6.871 11.258 1.73 1 98.81 286 LEU A O 1
ATOM 2045 N N . PHE A 1 287 ? 6.859 10.586 -0.36 1 98.75 287 PHE A N 1
ATOM 2046 C CA . PHE A 1 287 ? 5.438 10.867 -0.521 1 98.75 287 PHE A CA 1
ATOM 2047 C C . PHE A 1 287 ? 4.621 9.586 -0.492 1 98.75 287 PHE A C 1
ATOM 2049 O O . PHE A 1 287 ? 4.863 8.672 -1.283 1 98.75 287 PHE A O 1
ATOM 2056 N N . SER A 1 288 ? 3.629 9.562 0.344 1 98.56 288 SER A N 1
ATOM 2057 C CA . SER A 1 288 ? 2.963 8.32 0.716 1 98.56 288 SER A CA 1
ATOM 2058 C C . SER A 1 288 ? 1.909 7.922 -0.314 1 98.56 288 SER A C 1
ATOM 2060 O O . SER A 1 288 ? 1.858 6.77 -0.749 1 98.56 288 SER A O 1
ATOM 2062 N N . HIS A 1 289 ? 1.048 8.906 -0.647 1 98.19 289 HIS A N 1
ATOM 2063 C CA . HIS A 1 289 ? -0.086 8.523 -1.479 1 98.19 289 HIS A CA 1
ATOM 2064 C C . HIS A 1 289 ? -0.601 9.703 -2.293 1 98.19 289 HIS A C 1
ATOM 2066 O O . HIS A 1 289 ? -0.301 10.859 -1.975 1 98.19 289 HIS A O 1
ATOM 2072 N N . ARG A 1 290 ? -1.291 9.406 -3.295 1 96.38 290 ARG A N 1
ATOM 2073 C CA . ARG A 1 290 ? -2.084 10.398 -4.016 1 96.38 290 ARG A CA 1
ATOM 2074 C C . ARG A 1 290 ? -3.48 10.523 -3.414 1 96.38 290 ARG A C 1
ATOM 2076 O O . ARG A 1 290 ? -4.258 9.562 -3.436 1 96.38 290 ARG A O 1
ATOM 2083 N N . SER A 1 291 ? -3.721 11.664 -2.881 1 94.12 291 SER A N 1
ATOM 2084 C CA . SER A 1 291 ? -5.035 11.945 -2.312 1 94.12 291 SER A CA 1
ATOM 2085 C C . SER A 1 291 ? -6.078 12.141 -3.406 1 94.12 291 SER A C 1
ATOM 2087 O O . SER A 1 291 ? -5.746 12.539 -4.527 1 94.12 291 SER A O 1
ATOM 2089 N N . ALA A 1 292 ? -7.355 11.898 -3.047 1 90.62 292 ALA A N 1
ATOM 2090 C CA . ALA A 1 292 ? -8.461 12.125 -3.973 1 90.62 292 ALA A CA 1
ATOM 2091 C C . ALA A 1 292 ? -8.719 13.617 -4.164 1 90.62 292 ALA A C 1
ATOM 2093 O O . ALA A 1 292 ? -9.461 14.008 -5.062 1 90.62 292 ALA A O 1
ATOM 2094 N N . GLU A 1 293 ? -8.07 14.383 -3.316 1 90.12 293 GLU A N 1
ATOM 2095 C CA . GLU A 1 293 ? -8.188 15.828 -3.471 1 90.12 293 GLU A CA 1
ATOM 2096 C C . GLU A 1 293 ? -7.559 16.297 -4.777 1 90.12 293 GLU A C 1
ATOM 2098 O O . GLU A 1 293 ? -6.371 16.078 -5.02 1 90.12 293 GLU A O 1
ATOM 2103 N N . ARG A 1 294 ? -8.312 16.969 -5.578 1 84.38 294 ARG A N 1
ATOM 2104 C CA . ARG A 1 294 ? -7.926 17.391 -6.918 1 84.38 294 ARG A CA 1
ATOM 2105 C C . ARG A 1 294 ? -6.617 18.172 -6.887 1 84.38 294 ARG A C 1
ATOM 2107 O O . ARG A 1 294 ? -5.738 17.969 -7.723 1 84.38 294 ARG A O 1
ATOM 2114 N N . GLY A 1 295 ? -6.504 19.047 -5.973 1 93.44 295 GLY A N 1
ATOM 2115 C CA . GLY A 1 295 ? -5.355 19.938 -5.895 1 93.44 295 GLY A CA 1
ATOM 2116 C C . GLY A 1 295 ? -4.062 19.203 -5.559 1 93.44 295 GLY A C 1
ATOM 2117 O O . GLY A 1 295 ? -2.975 19.75 -5.766 1 93.44 295 GLY A O 1
ATOM 2118 N N . HIS A 1 296 ? -4.215 18.016 -5.062 1 96.75 296 HIS A N 1
ATOM 2119 C CA . HIS A 1 296 ? -3.027 17.297 -4.609 1 96.75 296 HIS A CA 1
ATOM 2120 C C . HIS A 1 296 ? -2.084 17 -5.77 1 96.75 296 HIS A C 1
ATOM 2122 O O . HIS A 1 296 ? -0.863 17.109 -5.625 1 96.75 296 HIS A O 1
ATOM 2128 N N . ALA A 1 297 ? -2.607 16.641 -6.891 1 96.56 297 ALA A N 1
ATOM 2129 C CA . ALA A 1 297 ? -1.789 16.312 -8.055 1 96.56 297 ALA A CA 1
ATOM 2130 C C . ALA A 1 297 ? -0.936 17.516 -8.469 1 96.56 297 ALA A C 1
ATOM 2132 O O . ALA A 1 297 ? 0.225 17.359 -8.852 1 96.56 297 ALA A O 1
ATOM 2133 N N . VAL A 1 298 ? -1.493 18.719 -8.391 1 97.12 298 VAL A N 1
ATOM 2134 C CA . VAL A 1 298 ? -0.791 19.953 -8.758 1 97.12 298 VAL A CA 1
ATOM 2135 C C . VAL A 1 298 ? 0.395 20.156 -7.82 1 97.12 298 VAL A C 1
ATOM 2137 O O . VAL A 1 298 ? 1.497 20.484 -8.266 1 97.12 298 VAL A O 1
ATOM 2140 N N . VAL A 1 299 ? 0.161 19.938 -6.586 1 98.31 299 VAL A N 1
ATOM 2141 C CA . VAL A 1 299 ? 1.192 20.141 -5.574 1 98.31 299 VAL A CA 1
ATOM 2142 C C . VAL A 1 299 ? 2.277 19.078 -5.715 1 98.31 299 VAL A C 1
ATOM 2144 O O . VAL A 1 299 ? 3.469 19.375 -5.621 1 98.31 299 VAL A O 1
ATOM 2147 N N . LEU A 1 300 ? 1.877 17.812 -5.938 1 98.5 300 LEU A N 1
ATOM 2148 C CA . LEU A 1 300 ? 2.832 16.734 -6.156 1 98.5 300 LEU A CA 1
ATOM 2149 C C . LEU A 1 300 ? 3.729 17.031 -7.352 1 98.5 300 LEU A C 1
ATOM 2151 O O . LEU A 1 300 ? 4.945 16.828 -7.285 1 98.5 300 LEU A O 1
ATOM 2155 N N . ASP A 1 301 ? 3.135 17.5 -8.414 1 97.88 301 ASP A N 1
ATOM 2156 C CA . ASP A 1 301 ? 3.896 17.859 -9.602 1 97.88 301 ASP A CA 1
ATOM 2157 C C . ASP A 1 301 ? 4.918 18.953 -9.305 1 97.88 301 ASP A C 1
ATOM 2159 O O . ASP A 1 301 ? 6.074 18.859 -9.719 1 97.88 301 ASP A O 1
ATOM 2163 N N . ALA A 1 302 ? 4.477 19.953 -8.578 1 97.81 302 ALA A N 1
ATOM 2164 C CA . ALA A 1 302 ? 5.355 21.062 -8.227 1 97.81 302 ALA A CA 1
ATOM 2165 C C . ALA A 1 302 ? 6.531 20.594 -7.379 1 97.81 302 ALA A C 1
ATOM 2167 O O . ALA A 1 302 ? 7.625 21.156 -7.457 1 97.81 302 ALA A O 1
ATOM 2168 N N . LEU A 1 303 ? 6.336 19.516 -6.605 1 98.56 303 LEU A N 1
ATOM 2169 C CA . LEU A 1 303 ? 7.355 19 -5.699 1 98.56 303 LEU A CA 1
ATOM 2170 C C . LEU A 1 303 ? 8.195 17.922 -6.379 1 98.56 303 LEU A C 1
ATOM 2172 O O . LEU A 1 303 ? 9.133 17.391 -5.781 1 98.56 303 LEU A O 1
ATOM 2176 N N . GLY A 1 304 ? 7.844 17.594 -7.664 1 98.12 304 GLY A N 1
ATOM 2177 C CA . GLY A 1 304 ? 8.508 16.469 -8.32 1 98.12 304 GLY A CA 1
ATOM 2178 C C . GLY A 1 304 ? 8.352 15.156 -7.582 1 98.12 304 GLY A C 1
ATOM 2179 O O . GLY A 1 304 ? 9.305 14.398 -7.441 1 98.12 304 GLY A O 1
ATOM 2180 N N . ALA A 1 305 ? 7.145 14.945 -7.07 1 97.88 305 ALA A N 1
ATOM 2181 C CA . ALA A 1 305 ? 6.918 13.828 -6.152 1 97.88 305 ALA A CA 1
ATOM 2182 C C . ALA A 1 305 ? 6.18 12.688 -6.848 1 97.88 305 ALA A C 1
ATOM 2184 O O . ALA A 1 305 ? 5.273 12.93 -7.652 1 97.88 305 ALA A O 1
ATOM 2185 N N . ARG A 1 306 ? 6.543 11.477 -6.57 1 96.88 306 ARG A N 1
ATOM 2186 C CA . ARG A 1 306 ? 5.844 10.266 -6.98 1 96.88 306 ARG A CA 1
ATOM 2187 C C . ARG A 1 306 ? 5.34 9.492 -5.77 1 96.88 306 ARG A C 1
ATOM 2189 O O . ARG A 1 306 ? 6.105 8.773 -5.117 1 96.88 306 ARG A O 1
ATOM 2196 N N . PRO A 1 307 ? 4.07 9.609 -5.484 1 98 307 PRO A N 1
ATOM 2197 C CA . PRO A 1 307 ? 3.535 8.93 -4.305 1 98 307 PRO A CA 1
ATOM 2198 C C . PRO A 1 307 ? 3.555 7.41 -4.438 1 98 307 PRO A C 1
ATOM 2200 O O . PRO A 1 307 ? 3.615 6.887 -5.555 1 98 307 PRO A O 1
ATOM 2203 N N . LEU A 1 308 ? 3.484 6.715 -3.348 1 98.25 308 LEU A N 1
ATOM 2204 C CA . LEU A 1 308 ? 3.65 5.266 -3.295 1 98.25 308 LEU A CA 1
ATOM 2205 C C . LEU A 1 308 ? 2.334 4.559 -3.594 1 98.25 308 LEU A C 1
ATOM 2207 O O . LEU A 1 308 ? 2.312 3.555 -4.312 1 98.25 308 LEU A O 1
ATOM 2211 N N . ILE A 1 309 ? 1.213 5.055 -2.971 1 98.25 309 ILE A N 1
ATOM 2212 C CA . ILE A 1 309 ? -0.047 4.344 -3.146 1 98.25 309 ILE A CA 1
ATOM 2213 C C . ILE A 1 309 ? -1.134 5.316 -3.594 1 98.25 309 ILE A C 1
ATOM 2215 O O . ILE A 1 309 ? -0.953 6.535 -3.521 1 98.25 309 ILE A O 1
ATOM 2219 N N . ASP A 1 310 ? -2.17 4.859 -4.152 1 98 310 ASP A N 1
ATOM 2220 C CA . ASP A 1 310 ? -3.367 5.566 -4.602 1 98 310 ASP A CA 1
ATOM 2221 C C . ASP A 1 310 ? -4.629 4.785 -4.25 1 98 310 ASP A C 1
ATOM 2223 O O . ASP A 1 310 ? -5.055 3.908 -5.004 1 98 310 ASP A O 1
ATOM 2227 N N . LEU A 1 311 ? -5.242 5.129 -3.117 1 98.25 311 LEU A N 1
ATOM 2228 C CA . LEU A 1 311 ? -6.352 4.352 -2.568 1 98.25 311 LEU A CA 1
ATOM 2229 C C . LEU A 1 311 ? -7.586 5.227 -2.387 1 98.25 311 LEU A C 1
ATOM 2231 O O . LEU A 1 311 ? -8.469 4.902 -1.59 1 98.25 311 LEU A O 1
ATOM 2235 N N . ASP A 1 312 ? -7.598 6.406 -3.033 1 96.75 312 ASP A N 1
ATOM 2236 C CA . ASP A 1 312 ? -8.719 7.336 -2.996 1 96.75 312 ASP A CA 1
ATOM 2237 C C . ASP A 1 312 ? -8.938 7.883 -1.586 1 96.75 312 ASP A C 1
ATOM 2239 O O . ASP A 1 312 ? -10.07 8.109 -1.169 1 96.75 312 ASP A O 1
ATOM 2243 N N . LEU A 1 313 ? -7.824 7.973 -0.838 1 97.38 313 LEU A N 1
ATOM 2244 C CA . LEU A 1 313 ? -7.879 8.523 0.51 1 97.38 313 LEU A CA 1
ATOM 2245 C C . LEU A 1 313 ? -8.023 10.047 0.467 1 97.38 313 LEU A C 1
ATOM 2247 O O . LEU A 1 313 ? -7.414 10.711 -0.374 1 97.38 313 LEU A O 1
ATOM 2251 N N . ARG A 1 314 ? -8.82 10.586 1.409 1 94.81 314 ARG A N 1
ATOM 2252 C CA . ARG A 1 314 ? -8.93 12.039 1.48 1 94.81 314 ARG A CA 1
ATOM 2253 C C . ARG A 1 314 ? -9.25 12.5 2.9 1 94.81 314 ARG A C 1
ATOM 2255 O O . ARG A 1 314 ? -9.766 13.602 3.102 1 94.81 314 ARG A O 1
ATOM 2262 N N . LEU A 1 315 ? -9.008 11.609 3.879 1 94.75 315 LEU A N 1
ATOM 2263 C CA . LEU A 1 315 ? -9.359 11.914 5.262 1 94.75 315 LEU A CA 1
ATOM 2264 C C . LEU A 1 315 ? -8.398 12.938 5.859 1 94.75 315 LEU A C 1
ATOM 2266 O O . LEU A 1 315 ? -8.82 13.844 6.574 1 94.75 315 LEU A O 1
ATOM 2270 N N . GLY A 1 316 ? -7.082 12.781 5.664 1 96.25 316 GLY A N 1
ATOM 2271 C CA . GLY A 1 316 ? -6.078 13.562 6.367 1 96.25 316 GLY A CA 1
ATOM 2272 C C . GLY A 1 316 ? -5.598 12.906 7.645 1 96.25 316 GLY A C 1
ATOM 2273 O O . GLY A 1 316 ? -5.348 11.695 7.672 1 96.25 316 GLY A O 1
ATOM 2274 N N . GLU A 1 317 ? -5.227 13.703 8.656 1 97.5 317 GLU A N 1
ATOM 2275 C CA . GLU A 1 317 ? -4.805 13.25 9.984 1 97.5 317 GLU A CA 1
ATOM 2276 C C . GLU A 1 317 ? -3.49 12.477 9.906 1 97.5 317 GLU A C 1
ATOM 2278 O O . GLU A 1 317 ? -2.949 12.062 10.938 1 97.5 317 GLU A O 1
ATOM 2283 N N . ALA A 1 318 ? -2.883 12.227 8.734 1 98.62 318 ALA A N 1
ATOM 2284 C CA . ALA A 1 318 ? -1.716 11.383 8.484 1 98.62 318 ALA A CA 1
ATOM 2285 C C . ALA A 1 318 ? -2.133 9.945 8.172 1 98.62 318 ALA A C 1
ATOM 2287 O O . ALA A 1 318 ? -1.323 9.023 8.273 1 98.62 318 ALA A O 1
ATOM 2288 N N . SER A 1 319 ? -3.408 9.797 7.816 1 98.62 319 SER A N 1
ATOM 2289 C CA . SER A 1 319 ? -3.924 8.445 7.625 1 98.62 319 SER A CA 1
ATOM 2290 C C . SER A 1 319 ? -3.289 7.777 6.41 1 98.62 319 SER A C 1
ATOM 2292 O O . SER A 1 319 ? -3.016 6.574 6.426 1 98.62 319 SER A O 1
ATOM 2294 N N . GLY A 1 320 ? -3.107 8.57 5.328 1 98.56 320 GLY A N 1
ATOM 2295 C CA . GLY A 1 320 ? -2.48 8.008 4.141 1 98.56 320 GLY A CA 1
ATOM 2296 C C . GLY A 1 320 ? -1.041 7.59 4.367 1 98.56 320 GLY A C 1
ATOM 2297 O O . GLY A 1 320 ? -0.621 6.52 3.92 1 98.56 320 GLY A O 1
ATOM 2298 N N . ALA A 1 321 ? -0.245 8.438 5.062 1 98.88 321 ALA A N 1
ATOM 2299 C CA . ALA A 1 321 ? 1.139 8.109 5.391 1 98.88 321 ALA A CA 1
ATOM 2300 C C . ALA A 1 321 ? 1.209 6.859 6.262 1 98.88 321 ALA A C 1
ATOM 2302 O O . ALA A 1 321 ? 2.035 5.973 6.023 1 98.88 321 ALA A O 1
ATOM 2303 N N . ALA A 1 322 ? 0.32 6.816 7.234 1 98.88 322 ALA A N 1
ATOM 2304 C CA . ALA A 1 322 ? 0.272 5.637 8.094 1 98.88 322 ALA A CA 1
ATOM 2305 C C . ALA A 1 322 ? -0.064 4.387 7.289 1 98.88 322 ALA A C 1
ATOM 2307 O O . ALA A 1 322 ? 0.506 3.318 7.523 1 98.88 322 ALA A O 1
ATOM 2308 N N . THR A 1 323 ? -0.968 4.52 6.355 1 98.88 323 THR A N 1
ATOM 2309 C CA . THR A 1 323 ? -1.376 3.393 5.523 1 98.88 323 THR A CA 1
ATOM 2310 C C . THR A 1 323 ? -0.215 2.912 4.66 1 98.88 323 THR A C 1
ATOM 2312 O O . THR A 1 323 ? -0.086 1.714 4.395 1 98.88 323 THR A O 1
ATOM 2315 N N . ALA A 1 324 ? 0.676 3.793 4.27 1 98.88 324 ALA A N 1
ATOM 2316 C CA . ALA A 1 324 ? 1.796 3.465 3.393 1 98.88 324 ALA A CA 1
ATOM 2317 C C . ALA A 1 324 ? 2.973 2.91 4.191 1 98.88 324 ALA A C 1
ATOM 2319 O O . ALA A 1 324 ? 3.859 2.26 3.631 1 98.88 324 ALA A O 1
ATOM 2320 N N . LEU A 1 325 ? 3.035 3.123 5.504 1 98.94 325 LEU A N 1
ATOM 2321 C CA . LEU A 1 325 ? 4.203 2.852 6.332 1 98.94 325 LEU A CA 1
ATOM 2322 C C . LEU A 1 325 ? 4.586 1.376 6.266 1 98.94 325 LEU A C 1
ATOM 2324 O O . LEU A 1 325 ? 5.766 1.041 6.141 1 98.94 325 LEU A O 1
ATOM 2328 N N . PRO A 1 326 ? 3.613 0.432 6.297 1 98.88 326 PRO A N 1
ATOM 2329 C CA . PRO A 1 326 ? 4.012 -0.977 6.238 1 98.88 326 PRO A CA 1
ATOM 2330 C C . PRO A 1 326 ? 4.738 -1.329 4.941 1 98.88 326 PRO A C 1
ATOM 2332 O O . PRO A 1 326 ? 5.586 -2.225 4.93 1 98.88 326 PRO A O 1
ATOM 2335 N N . ILE A 1 327 ? 4.418 -0.659 3.85 1 98.81 327 ILE A N 1
ATOM 2336 C CA . ILE A 1 327 ? 5.098 -0.9 2.584 1 98.81 327 ILE A CA 1
ATOM 2337 C C . ILE A 1 327 ? 6.574 -0.539 2.715 1 98.81 327 ILE A C 1
ATOM 2339 O O . ILE A 1 327 ? 7.445 -1.267 2.23 1 98.81 327 ILE A O 1
ATOM 2343 N N . LEU A 1 328 ? 6.898 0.598 3.412 1 98.94 328 LEU A N 1
ATOM 2344 C CA . LEU A 1 328 ? 8.289 0.962 3.678 1 98.94 328 LEU A CA 1
ATOM 2345 C C . LEU A 1 328 ? 8.977 -0.097 4.535 1 98.94 328 LEU A C 1
ATOM 2347 O O . LEU A 1 328 ? 10.117 -0.468 4.273 1 98.94 328 LEU A O 1
ATOM 2351 N N . ARG A 1 329 ? 8.258 -0.545 5.551 1 98.94 329 ARG A N 1
ATOM 2352 C CA . ARG A 1 329 ? 8.812 -1.562 6.438 1 98.94 329 ARG A CA 1
ATOM 2353 C C . ARG A 1 329 ? 9.156 -2.834 5.668 1 98.94 329 ARG A C 1
ATOM 2355 O O . ARG A 1 329 ? 10.219 -3.426 5.871 1 98.94 329 ARG A O 1
ATOM 2362 N N . LEU A 1 330 ? 8.297 -3.227 4.797 1 98.94 330 LEU A N 1
ATOM 2363 C CA . LEU A 1 330 ? 8.523 -4.434 4.012 1 98.94 330 LEU A CA 1
ATOM 2364 C C . LEU A 1 330 ? 9.672 -4.227 3.029 1 98.94 330 LEU A C 1
ATOM 2366 O O . LEU A 1 330 ? 10.461 -5.145 2.789 1 98.94 330 LEU A O 1
ATOM 2370 N N . ALA A 1 331 ? 9.766 -3.033 2.402 1 98.94 331 ALA A N 1
ATOM 2371 C CA . ALA A 1 331 ? 10.891 -2.719 1.532 1 98.94 331 ALA A CA 1
ATOM 2372 C C . ALA A 1 331 ? 12.219 -2.891 2.27 1 98.94 331 ALA A C 1
ATOM 2374 O O . ALA A 1 331 ? 13.156 -3.492 1.74 1 98.94 331 ALA A O 1
ATOM 2375 N N . CYS A 1 332 ? 12.281 -2.367 3.504 1 98.94 332 CYS A N 1
ATOM 2376 C CA . CYS A 1 332 ? 13.484 -2.492 4.324 1 98.94 332 CYS A CA 1
ATOM 2377 C C . CYS A 1 332 ? 13.766 -3.951 4.66 1 98.94 332 CYS A C 1
ATOM 2379 O O . CYS A 1 332 ? 14.906 -4.406 4.566 1 98.94 332 CYS A O 1
ATOM 2381 N N . ALA A 1 333 ? 12.711 -4.703 5.023 1 98.88 333 ALA A N 1
ATOM 2382 C CA . ALA A 1 333 ? 12.867 -6.113 5.367 1 98.88 333 ALA A CA 1
ATOM 2383 C C . ALA A 1 333 ? 13.461 -6.898 4.199 1 98.88 333 ALA A C 1
ATOM 2385 O O . ALA A 1 333 ? 14.352 -7.727 4.391 1 98.88 333 ALA A O 1
ATOM 2386 N N . LEU A 1 334 ? 13.008 -6.672 3.055 1 98.88 334 LEU A N 1
ATOM 2387 C CA . LEU A 1 334 ? 13.492 -7.363 1.866 1 98.88 334 LEU A CA 1
ATOM 2388 C C . LEU A 1 334 ? 14.953 -7.023 1.603 1 98.88 334 LEU A C 1
ATOM 2390 O O . LEU A 1 334 ? 15.781 -7.922 1.414 1 98.88 334 LEU A O 1
ATOM 2394 N N . HIS A 1 335 ? 15.242 -5.707 1.578 1 98.88 335 HIS A N 1
ATOM 2395 C CA . HIS A 1 335 ? 16.594 -5.238 1.334 1 98.88 335 HIS A CA 1
ATOM 2396 C C . HIS A 1 335 ? 17.578 -5.855 2.328 1 98.88 335 HIS A C 1
ATOM 2398 O O . HIS A 1 335 ? 18.672 -6.27 1.948 1 98.88 335 HIS A O 1
ATOM 2404 N N . ASN A 1 336 ? 17.172 -5.938 3.551 1 98.81 336 ASN A N 1
ATOM 2405 C CA . ASN A 1 336 ? 18.031 -6.363 4.641 1 98.81 336 ASN A CA 1
ATOM 2406 C C . ASN A 1 336 ? 18.109 -7.887 4.734 1 98.81 336 ASN A C 1
ATOM 2408 O O . ASN A 1 336 ? 19.125 -8.438 5.164 1 98.81 336 ASN A O 1
ATOM 2412 N N . GLY A 1 337 ? 17.047 -8.555 4.301 1 98.69 337 GLY A N 1
ATOM 2413 C CA . GLY A 1 337 ? 16.906 -9.93 4.742 1 98.69 337 GLY A CA 1
ATOM 2414 C C . GLY A 1 337 ? 17.031 -10.938 3.615 1 98.69 337 GLY A C 1
ATOM 2415 O O . GLY A 1 337 ? 17.266 -12.125 3.857 1 98.69 337 GLY A O 1
ATOM 2416 N N . MET A 1 338 ? 16.844 -10.586 2.367 1 98.69 338 MET A N 1
ATOM 2417 C CA . MET A 1 338 ? 16.906 -11.539 1.263 1 98.69 338 MET A CA 1
ATOM 2418 C C . MET A 1 338 ? 18.344 -12.039 1.074 1 98.69 338 MET A C 1
ATOM 2420 O O . MET A 1 338 ? 19.297 -11.289 1.253 1 98.69 338 MET A O 1
ATOM 2424 N N . ALA A 1 339 ? 18.438 -13.266 0.663 1 98.25 339 ALA A N 1
ATOM 2425 C CA . ALA A 1 339 ? 19.734 -13.844 0.34 1 98.25 339 ALA A CA 1
ATOM 2426 C C . ALA A 1 339 ? 20.25 -13.328 -1.003 1 98.25 339 ALA A C 1
ATOM 2428 O O . ALA A 1 339 ? 19.453 -12.984 -1.885 1 98.25 339 ALA A O 1
ATOM 2429 N N . THR A 1 340 ? 21.562 -13.203 -1.13 1 97.31 340 THR A N 1
ATOM 2430 C CA . THR A 1 340 ? 22.188 -12.961 -2.422 1 97.31 340 THR A CA 1
ATOM 2431 C C . THR A 1 340 ? 22.266 -14.242 -3.244 1 97.31 340 THR A C 1
ATOM 2433 O O . THR A 1 340 ? 22.078 -15.336 -2.707 1 97.31 340 THR A O 1
ATOM 2436 N N . PHE A 1 341 ? 22.5 -14.094 -4.52 1 95.38 341 PHE A N 1
ATOM 2437 C CA . PHE A 1 341 ? 22.703 -15.258 -5.387 1 95.38 341 PHE A CA 1
ATOM 2438 C C . PHE A 1 341 ? 23.812 -16.156 -4.852 1 95.38 341 PHE A C 1
ATOM 2440 O O . PHE A 1 341 ? 23.656 -17.375 -4.809 1 95.38 341 PHE A O 1
ATOM 2447 N N . ALA A 1 342 ? 24.875 -15.547 -4.387 1 94.75 342 ALA A N 1
ATOM 2448 C CA . ALA A 1 342 ? 26.016 -16.297 -3.869 1 94.75 342 ALA A CA 1
ATOM 2449 C C . ALA A 1 342 ? 25.641 -17.047 -2.594 1 94.75 342 ALA A C 1
ATOM 2451 O O . ALA A 1 342 ? 25.938 -18.234 -2.459 1 94.75 342 ALA A O 1
ATOM 2452 N N . GLU A 1 343 ? 24.938 -16.375 -1.724 1 94.94 343 GLU A N 1
ATOM 2453 C CA . GLU A 1 343 ? 24.562 -16.953 -0.439 1 94.94 343 GLU A CA 1
ATOM 2454 C C . GLU A 1 343 ? 23.594 -18.125 -0.621 1 94.94 343 GLU A C 1
ATOM 2456 O O . GLU A 1 343 ? 23.672 -19.125 0.102 1 94.94 343 GLU A O 1
ATOM 2461 N N . ALA A 1 344 ? 22.688 -18 -1.625 1 92.56 344 ALA A N 1
ATOM 2462 C CA . ALA A 1 344 ? 21.609 -18.969 -1.806 1 92.56 344 ALA A CA 1
ATOM 2463 C C . ALA A 1 344 ? 22.016 -20.062 -2.799 1 92.56 344 ALA A C 1
ATOM 2465 O O . ALA A 1 344 ? 21.266 -21.016 -3.027 1 92.56 344 ALA A O 1
ATOM 2466 N N . ALA A 1 345 ? 23.141 -19.922 -3.438 1 92.69 345 ALA A N 1
ATOM 2467 C CA . ALA A 1 345 ? 23.594 -20.859 -4.465 1 92.69 345 ALA A CA 1
ATOM 2468 C C . ALA A 1 345 ? 22.578 -20.953 -5.602 1 92.69 345 ALA A C 1
ATOM 2470 O O . ALA A 1 345 ? 22.188 -22.047 -6.004 1 92.69 345 ALA A O 1
ATOM 2471 N N . VAL A 1 346 ? 22.062 -19.875 -5.953 1 92.88 346 VAL A N 1
ATOM 2472 C CA . VAL A 1 346 ? 21.141 -19.766 -7.082 1 92.88 346 VAL A CA 1
ATOM 2473 C C . VAL A 1 346 ? 21.891 -19.203 -8.297 1 92.88 346 VAL A C 1
ATOM 2475 O O . VAL A 1 346 ? 22.641 -18.234 -8.18 1 92.88 346 VAL A O 1
ATOM 2478 N N . SER A 1 347 ? 21.703 -19.812 -9.406 1 88.88 347 SER A N 1
ATOM 2479 C CA . SER A 1 347 ? 22.359 -19.359 -10.625 1 88.88 347 SER A CA 1
ATOM 2480 C C . SER A 1 347 ? 21.812 -18.016 -11.094 1 88.88 347 SER A C 1
ATOM 2482 O O . SER A 1 347 ? 20.609 -17.766 -10.992 1 88.88 347 SER A O 1
ATOM 2484 N N . GLY A 1 348 ? 22.688 -17.156 -11.594 1 85 348 GLY A N 1
ATOM 2485 C CA . GLY A 1 348 ? 22.281 -15.852 -12.102 1 85 348 GLY A CA 1
ATOM 2486 C C . GLY A 1 348 ? 21.812 -15.883 -13.539 1 85 348 GLY A C 1
ATOM 2487 O O . GLY A 1 348 ? 21.562 -16.953 -14.094 1 85 348 GLY A O 1
ATOM 2488 N N . ARG A 1 349 ? 21.609 -14.75 -14.031 1 85.19 349 ARG A N 1
ATOM 2489 C CA . ARG A 1 349 ? 21.125 -14.555 -15.398 1 85.19 349 ARG A CA 1
ATOM 2490 C C . ARG A 1 349 ? 22.125 -15.086 -16.422 1 85.19 349 ARG A C 1
ATOM 2492 O O . ARG A 1 349 ? 23.328 -14.93 -16.25 1 85.19 349 ARG A O 1
ATOM 2499 N N . GLU A 1 350 ? 21.5 -15.797 -17.312 1 74.69 350 GLU A N 1
ATOM 2500 C CA . GLU A 1 350 ? 22.344 -16.234 -18.422 1 74.69 350 GLU A CA 1
ATOM 2501 C C . GLU A 1 350 ? 22.703 -15.055 -19.328 1 74.69 350 GLU A C 1
ATOM 2503 O O . GLU A 1 350 ? 21.906 -14.125 -19.5 1 74.69 350 GLU A O 1
ATOM 2508 N N . ALA A 1 351 ? 24.031 -15.039 -19.641 1 61.06 351 ALA A N 1
ATOM 2509 C CA . ALA A 1 351 ? 24.547 -13.961 -20.484 1 61.06 351 ALA A CA 1
ATOM 2510 C C . ALA A 1 351 ? 23.969 -14.039 -21.891 1 61.06 351 ALA A C 1
ATOM 2512 O O . ALA A 1 351 ? 23.797 -15.133 -22.438 1 61.06 351 ALA A O 1
ATOM 2513 N N . MET B 1 1 ? -10.625 -35.719 -17.875 1 78.38 1 MET B N 1
ATOM 2514 C CA . MET B 1 1 ? -11.742 -35.062 -17.203 1 78.38 1 MET B CA 1
ATOM 2515 C C . MET B 1 1 ? -11.32 -34.5 -15.852 1 78.38 1 MET B C 1
ATOM 2517 O O . MET B 1 1 ? -10.57 -35.156 -15.117 1 78.38 1 MET B O 1
ATOM 2521 N N . LEU B 1 2 ? -11.641 -33.25 -15.602 1 91.31 2 LEU B N 1
ATOM 2522 C CA . LEU B 1 2 ? -11.359 -32.625 -14.305 1 91.31 2 LEU B CA 1
ATOM 2523 C C . LEU B 1 2 ? -12.227 -33.281 -13.219 1 91.31 2 LEU B C 1
ATOM 2525 O O . LEU B 1 2 ? -13.312 -33.781 -13.5 1 91.31 2 LEU B O 1
ATOM 2529 N N . PRO B 1 3 ? -11.711 -33.344 -12.023 1 94.38 3 PRO B N 1
ATOM 2530 C CA . PRO B 1 3 ? -12.508 -33.906 -10.93 1 94.38 3 PRO B CA 1
ATOM 2531 C C . PRO B 1 3 ? -13.789 -33.125 -10.672 1 94.38 3 PRO B C 1
ATOM 2533 O O . PRO B 1 3 ? -13.812 -31.906 -10.812 1 94.38 3 PRO B O 1
ATOM 2536 N N . ASP B 1 4 ? -14.82 -33.781 -10.156 1 95.12 4 ASP B N 1
ATOM 2537 C CA . ASP B 1 4 ? -16.156 -33.219 -10.016 1 95.12 4 ASP B CA 1
ATOM 2538 C C . ASP B 1 4 ? -16.188 -32.125 -8.961 1 95.12 4 ASP B C 1
ATOM 2540 O O . ASP B 1 4 ? -16.984 -31.188 -9.062 1 95.12 4 ASP B O 1
ATOM 2544 N N . TRP B 1 5 ? -15.352 -32.281 -8.008 1 97.19 5 TRP B N 1
ATOM 2545 C CA . TRP B 1 5 ? -15.383 -31.328 -6.902 1 97.19 5 TRP B CA 1
ATOM 2546 C C . TRP B 1 5 ? -15.172 -29.906 -7.398 1 97.19 5 TRP B C 1
ATOM 2548 O O . TRP B 1 5 ? -15.641 -28.953 -6.777 1 97.19 5 TRP B O 1
ATOM 2558 N N . ILE B 1 6 ? -14.477 -29.719 -8.492 1 97.31 6 ILE B N 1
ATOM 2559 C CA . ILE B 1 6 ? -14.102 -28.406 -9 1 97.31 6 ILE B CA 1
ATOM 2560 C C . ILE B 1 6 ? -15.352 -27.641 -9.422 1 97.31 6 ILE B C 1
ATOM 2562 O O . ILE B 1 6 ? -15.375 -26.406 -9.398 1 97.31 6 ILE B O 1
ATOM 2566 N N . ASN B 1 7 ? -16.406 -28.375 -9.711 1 95.62 7 ASN B N 1
ATOM 2567 C CA . ASN B 1 7 ? -17.625 -27.766 -10.227 1 95.62 7 ASN B CA 1
ATOM 2568 C C . ASN B 1 7 ? -18.625 -27.469 -9.109 1 95.62 7 ASN B C 1
ATOM 2570 O O . ASN B 1 7 ? -19.641 -26.812 -9.336 1 95.62 7 ASN B O 1
ATOM 2574 N N . SER B 1 8 ? -18.328 -27.969 -7.93 1 97.69 8 SER B N 1
ATOM 2575 C CA . SER B 1 8 ? -19.234 -27.703 -6.82 1 97.69 8 SER B CA 1
ATOM 2576 C C . SER B 1 8 ? -19.328 -26.219 -6.508 1 97.69 8 SER B C 1
ATOM 2578 O O . SER B 1 8 ? -18.297 -25.531 -6.414 1 97.69 8 SER B O 1
ATOM 2580 N N . GLU B 1 9 ? -20.453 -25.75 -6.305 1 97.88 9 GLU B N 1
ATOM 2581 C CA . GLU B 1 9 ? -20.719 -24.312 -6.125 1 97.88 9 GLU B CA 1
ATOM 2582 C C . GLU B 1 9 ? -20.078 -23.797 -4.84 1 97.88 9 GLU B C 1
ATOM 2584 O O . GLU B 1 9 ? -20.109 -24.484 -3.809 1 97.88 9 GLU B O 1
ATOM 2589 N N . CYS B 1 10 ? -19.516 -22.625 -4.906 1 98.44 10 CYS B N 1
ATOM 2590 C CA . CYS B 1 10 ? -19 -21.922 -3.734 1 98.44 10 CYS B CA 1
ATOM 2591 C C . CYS B 1 10 ? -20.109 -21.141 -3.037 1 98.44 10 CYS B C 1
ATOM 2593 O O . CYS B 1 10 ? -21.047 -20.688 -3.682 1 98.44 10 CYS B O 1
ATOM 2595 N N . PRO B 1 11 ? -20.062 -21.016 -1.727 1 98.19 11 PRO B N 1
ATOM 2596 C CA . PRO B 1 11 ? -21.047 -20.188 -1.038 1 98.19 11 PRO B CA 1
ATOM 2597 C C . PRO B 1 11 ? -21.031 -18.734 -1.51 1 98.19 11 PRO B C 1
ATOM 2599 O O . PRO B 1 11 ? -20 -18.25 -1.992 1 98.19 11 PRO B O 1
ATOM 2602 N N . ALA B 1 12 ? -22.156 -18.141 -1.34 1 98.19 12 ALA B N 1
ATOM 2603 C CA . ALA B 1 12 ? -22.219 -16.703 -1.639 1 98.19 12 ALA B CA 1
ATOM 2604 C C . ALA B 1 12 ? -21.766 -15.875 -0.443 1 98.19 12 ALA B C 1
ATOM 2606 O O . ALA B 1 12 ? -21.984 -16.266 0.708 1 98.19 12 ALA B O 1
ATOM 2607 N N . PRO B 1 13 ? -21.156 -14.734 -0.712 1 98.31 13 PRO B N 1
ATOM 2608 C CA . PRO B 1 13 ? -20.859 -13.836 0.405 1 98.31 13 PRO B CA 1
ATOM 2609 C C . PRO B 1 13 ? -22.125 -13.422 1.166 1 98.31 13 PRO B C 1
ATOM 2611 O O . PRO B 1 13 ? -23.219 -13.43 0.602 1 98.31 13 PRO B O 1
ATOM 2614 N N . SER B 1 14 ? -21.984 -13.023 2.402 1 98.75 14 SER B N 1
ATOM 2615 C CA . SER B 1 14 ? -23.109 -12.664 3.266 1 98.75 14 SER B CA 1
ATOM 2616 C C . SER B 1 14 ? -23.594 -11.25 2.967 1 98.75 14 SER B C 1
ATOM 2618 O O . SER B 1 14 ? -22.953 -10.266 3.338 1 98.75 14 SER B O 1
ATOM 2620 N N . GLY B 1 15 ? -24.75 -11.195 2.406 1 98.5 15 GLY B N 1
ATOM 2621 C CA . GLY B 1 15 ? -25.359 -9.891 2.172 1 98.5 15 GLY B CA 1
ATOM 2622 C C . GLY B 1 15 ? -25.656 -9.133 3.451 1 98.5 15 GLY B C 1
ATOM 2623 O O . GLY B 1 15 ? -25.484 -7.91 3.508 1 98.5 15 GLY B O 1
ATOM 2624 N N . ALA B 1 16 ? -26.109 -9.797 4.473 1 98.69 16 ALA B N 1
ATOM 2625 C CA . ALA B 1 16 ? -26.438 -9.188 5.758 1 98.69 16 ALA B CA 1
ATOM 2626 C C . ALA B 1 16 ? -25.219 -8.523 6.379 1 98.69 16 ALA B C 1
ATOM 2628 O O . ALA B 1 16 ? -25.297 -7.402 6.887 1 98.69 16 ALA B O 1
ATOM 2629 N N . HIS B 1 17 ? -24.109 -9.211 6.289 1 98.81 17 HIS B N 1
ATOM 2630 C CA . HIS B 1 17 ? -22.875 -8.664 6.867 1 98.81 17 HIS B CA 1
ATOM 2631 C C . HIS B 1 17 ? -22.344 -7.516 6.023 1 98.81 17 HIS B C 1
ATOM 2633 O O . HIS B 1 17 ? -21.75 -6.574 6.559 1 98.81 17 HIS B O 1
ATOM 2639 N N . ARG B 1 18 ? -22.531 -7.602 4.73 1 98.81 18 ARG B N 1
ATOM 2640 C CA . ARG B 1 18 ? -22.188 -6.465 3.883 1 98.81 18 ARG B CA 1
ATOM 2641 C C . ARG B 1 18 ? -22.953 -5.215 4.309 1 98.81 18 ARG B C 1
ATOM 2643 O O . ARG B 1 18 ? -22.359 -4.148 4.477 1 98.81 18 ARG B O 1
ATOM 2650 N N . GLU B 1 19 ? -24.219 -5.312 4.508 1 98.75 19 GLU B N 1
ATOM 2651 C CA . GLU B 1 19 ? -25.062 -4.188 4.883 1 98.75 19 GLU B CA 1
ATOM 2652 C C . GLU B 1 19 ? -24.688 -3.645 6.258 1 98.75 19 GLU B C 1
ATOM 2654 O O . GLU B 1 19 ? -24.641 -2.43 6.461 1 98.75 19 GLU B O 1
ATOM 2659 N N . SER B 1 20 ? -24.453 -4.543 7.129 1 98.75 20 SER B N 1
ATOM 2660 C CA . SER B 1 20 ? -24.047 -4.137 8.469 1 98.75 20 SER B CA 1
ATOM 2661 C C . SER B 1 20 ? -22.719 -3.369 8.43 1 98.75 20 SER B C 1
ATOM 2663 O O . SER B 1 20 ? -22.562 -2.373 9.141 1 98.75 20 SER B O 1
ATOM 2665 N N . ALA B 1 21 ? -21.781 -3.855 7.652 1 98.81 21 ALA B N 1
ATOM 2666 C CA . ALA B 1 21 ? -20.5 -3.188 7.531 1 98.81 21 ALA B CA 1
ATOM 2667 C C . ALA B 1 21 ? -20.656 -1.799 6.918 1 98.81 21 ALA B C 1
ATOM 2669 O O . ALA B 1 21 ? -19.984 -0.848 7.348 1 98.81 21 ALA B O 1
ATOM 2670 N N . LEU B 1 22 ? -21.469 -1.691 5.941 1 98.75 22 LEU B N 1
ATOM 2671 C CA . LEU B 1 22 ? -21.75 -0.396 5.328 1 98.75 22 LEU B CA 1
ATOM 2672 C C . LEU B 1 22 ? -22.359 0.566 6.344 1 98.75 22 LEU B C 1
ATOM 2674 O O . LEU B 1 22 ? -21.969 1.738 6.402 1 98.75 22 LEU B O 1
ATOM 2678 N N . ALA B 1 23 ? -23.297 0.093 7.137 1 98.56 23 ALA B N 1
ATOM 2679 C CA . ALA B 1 23 ? -23.922 0.905 8.18 1 98.56 23 ALA B CA 1
ATOM 2680 C C . ALA B 1 23 ? -22.891 1.372 9.203 1 98.56 23 ALA B C 1
ATOM 2682 O O . ALA B 1 23 ? -22.922 2.523 9.641 1 98.56 23 ALA B O 1
ATOM 2683 N N . ARG B 1 24 ? -22.016 0.502 9.531 1 98.5 24 ARG B N 1
ATOM 2684 C CA . ARG B 1 24 ? -20.969 0.866 10.484 1 98.5 24 ARG B CA 1
ATOM 2685 C C . ARG B 1 24 ? -20.062 1.946 9.906 1 98.5 24 ARG B C 1
ATOM 2687 O O . ARG B 1 24 ? -19.766 2.934 10.586 1 98.5 24 ARG B O 1
ATOM 2694 N N . GLN B 1 25 ? -19.609 1.706 8.656 1 98.31 25 GLN B N 1
ATOM 2695 C CA . GLN B 1 25 ? -18.75 2.68 8 1 98.31 25 GLN B CA 1
ATOM 2696 C C . GLN B 1 25 ? -19.375 4.07 8.016 1 98.31 25 GLN B C 1
ATOM 2698 O O . GLN B 1 25 ? -18.672 5.074 8.164 1 98.31 25 GLN B O 1
ATOM 2703 N N . ALA B 1 26 ? -20.641 4.133 7.926 1 97.06 26 ALA B N 1
ATOM 2704 C CA . ALA B 1 26 ? -21.359 5.398 7.824 1 97.06 26 ALA B CA 1
ATOM 2705 C C . ALA B 1 26 ? -21.406 6.117 9.172 1 97.06 26 ALA B C 1
ATOM 2707 O O . ALA B 1 26 ? -21.672 7.32 9.234 1 97.06 26 ALA B O 1
ATOM 2708 N N . GLN B 1 27 ? -21.062 5.453 10.266 1 97.31 27 GLN B N 1
ATOM 2709 C CA . GLN B 1 27 ? -21.188 6.031 11.602 1 97.31 27 GLN B CA 1
ATOM 2710 C C . GLN B 1 27 ? -19.812 6.41 12.156 1 97.31 27 GLN B C 1
ATOM 2712 O O . GLN B 1 27 ? -19.719 7.09 13.18 1 97.31 27 GLN B O 1
ATOM 2717 N N . LEU B 1 28 ? -18.781 5.945 11.523 1 97.75 28 LEU B N 1
ATOM 2718 C CA . LEU B 1 28 ? -17.438 6.184 12.031 1 97.75 28 LEU B CA 1
ATOM 2719 C C . LEU B 1 28 ? -17.062 7.656 11.922 1 97.75 28 LEU B C 1
ATOM 2721 O O . LEU B 1 28 ? -17.531 8.352 11.023 1 97.75 28 LEU B O 1
ATOM 2725 N N . THR B 1 29 ? -16.219 8.141 12.805 1 95.81 29 THR B N 1
ATOM 2726 C CA . THR B 1 29 ? -15.883 9.555 12.938 1 95.81 29 THR B CA 1
ATOM 2727 C C . THR B 1 29 ? -14.984 10.008 11.797 1 95.81 29 THR B C 1
ATOM 2729 O O . THR B 1 29 ? -13.836 10.414 12.023 1 95.81 29 THR B O 1
ATOM 2732 N N . LYS B 1 30 ? -15.508 10.062 10.641 1 94.88 30 LYS B N 1
ATOM 2733 C CA . LYS B 1 30 ? -14.875 10.531 9.406 1 94.88 30 LYS B CA 1
ATOM 2734 C C . LYS B 1 30 ? -15.93 10.961 8.383 1 94.88 30 LYS B C 1
ATOM 2736 O O . LYS B 1 30 ? -17.062 10.469 8.406 1 94.88 30 LYS B O 1
ATOM 2741 N N . PRO B 1 31 ? -15.578 11.914 7.516 1 93.06 31 PRO B N 1
ATOM 2742 C CA . PRO B 1 31 ? -16.484 12.133 6.395 1 93.06 31 PRO B CA 1
ATOM 2743 C C . PRO B 1 31 ? -16.75 10.859 5.594 1 93.06 31 PRO B C 1
ATOM 2745 O O . PRO B 1 31 ? -15.859 10.016 5.449 1 93.06 31 PRO B O 1
ATOM 2748 N N . LEU B 1 32 ? -17.953 10.742 5.074 1 92.56 32 LEU B N 1
ATOM 2749 C CA . LEU B 1 32 ? -18.359 9.562 4.316 1 92.56 32 LEU B CA 1
ATOM 2750 C C . LEU B 1 32 ? -17.391 9.312 3.16 1 92.56 32 LEU B C 1
ATOM 2752 O O . LEU B 1 32 ? -17.109 10.219 2.377 1 92.56 32 LEU B O 1
ATOM 2756 N N . GLY B 1 33 ? -16.812 8.109 3.107 1 94.69 33 GLY B N 1
ATOM 2757 C CA . GLY B 1 33 ? -15.977 7.699 1.991 1 94.69 33 GLY B CA 1
ATOM 2758 C C . GLY B 1 33 ? -14.547 8.195 2.098 1 94.69 33 GLY B C 1
ATOM 2759 O O . GLY B 1 33 ? -13.727 7.93 1.219 1 94.69 33 GLY B O 1
ATOM 2760 N N . ALA B 1 34 ? -14.188 8.867 3.197 1 96.12 34 ALA B N 1
ATOM 2761 C CA . ALA B 1 34 ? -12.922 9.578 3.289 1 96.12 34 ALA B CA 1
ATOM 2762 C C . ALA B 1 34 ? -11.75 8.602 3.393 1 96.12 34 ALA B C 1
ATOM 2764 O O . ALA B 1 34 ? -10.602 8.969 3.135 1 96.12 34 ALA B O 1
ATOM 2765 N N . LEU B 1 35 ? -12.023 7.355 3.758 1 97.94 35 LEU B N 1
ATOM 2766 C CA . LEU B 1 35 ? -10.961 6.359 3.848 1 97.94 35 LEU B CA 1
ATOM 2767 C C . LEU B 1 35 ? -10.836 5.578 2.545 1 97.94 35 LEU B C 1
ATOM 2769 O O . LEU B 1 35 ? -10.086 4.602 2.471 1 97.94 35 LEU B O 1
ATOM 2773 N N . GLY B 1 36 ? -11.586 5.938 1.535 1 97.31 36 GLY B N 1
ATOM 2774 C CA . GLY B 1 36 ? -11.438 5.418 0.187 1 97.31 36 GLY B CA 1
ATOM 2775 C C . GLY B 1 36 ? -11.562 3.908 0.114 1 97.31 36 GLY B C 1
ATOM 2776 O O . GLY B 1 36 ? -12.531 3.334 0.621 1 97.31 36 GLY B O 1
ATOM 2777 N N . ARG B 1 37 ? -10.594 3.279 -0.503 1 98.38 37 ARG B N 1
ATOM 2778 C CA . ARG B 1 37 ? -10.609 1.847 -0.783 1 98.38 37 ARG B CA 1
ATOM 2779 C C . ARG B 1 37 ? -10.5 1.036 0.504 1 98.38 37 ARG B C 1
ATOM 2781 O O . ARG B 1 37 ? -10.844 -0.148 0.529 1 98.38 37 ARG B O 1
ATOM 2788 N N . LEU B 1 38 ? -9.969 1.615 1.562 1 98.81 38 LEU B N 1
ATOM 2789 C CA . LEU B 1 38 ? -9.906 0.894 2.828 1 98.81 38 LEU B CA 1
ATOM 2790 C C . LEU B 1 38 ? -11.305 0.525 3.314 1 98.81 38 LEU B C 1
ATOM 2792 O O . LEU B 1 38 ? -11.508 -0.554 3.875 1 98.81 38 LEU B O 1
ATOM 2796 N N . GLU B 1 39 ? -12.266 1.446 3.121 1 98.69 39 GLU B N 1
ATOM 2797 C CA . GLU B 1 39 ? -13.648 1.146 3.49 1 98.69 39 GLU B CA 1
ATOM 2798 C C . GLU B 1 39 ? -14.195 -0.026 2.68 1 98.69 39 GLU B C 1
ATOM 2800 O O . GLU B 1 39 ? -14.828 -0.926 3.23 1 98.69 39 GLU B O 1
ATOM 2805 N N . GLU B 1 40 ? -13.922 -0.018 1.391 1 98.44 40 GLU B N 1
ATOM 2806 C CA . GLU B 1 40 ? -14.406 -1.062 0.489 1 98.44 40 GLU B CA 1
ATOM 2807 C C . GLU B 1 40 ? -13.867 -2.432 0.895 1 98.44 40 GLU B C 1
ATOM 2809 O O . GLU B 1 40 ? -14.609 -3.414 0.912 1 98.44 40 GLU B O 1
ATOM 2814 N N . VAL B 1 41 ? -12.602 -2.461 1.227 1 98.69 41 VAL B N 1
ATOM 2815 C CA . VAL B 1 41 ? -11.938 -3.709 1.588 1 98.69 41 VAL B CA 1
ATOM 2816 C C . VAL B 1 41 ? -12.562 -4.273 2.863 1 98.69 41 VAL B C 1
ATOM 2818 O O . VAL B 1 41 ? -12.844 -5.473 2.945 1 98.69 41 VAL B O 1
ATOM 2821 N N . ALA B 1 42 ? -12.758 -3.428 3.852 1 98.88 42 ALA B N 1
ATOM 2822 C CA . ALA B 1 42 ? -13.32 -3.875 5.121 1 98.88 42 ALA B CA 1
ATOM 2823 C C . ALA B 1 42 ? -14.734 -4.426 4.926 1 98.88 42 ALA B C 1
ATOM 2825 O O . ALA B 1 42 ? -15.086 -5.465 5.488 1 98.88 42 ALA B O 1
ATOM 2826 N N . VAL B 1 43 ? -15.516 -3.727 4.113 1 98.88 43 VAL B N 1
ATOM 2827 C CA . VAL B 1 43 ? -16.891 -4.148 3.848 1 98.88 43 VAL B CA 1
ATOM 2828 C C . VAL B 1 43 ? -16.891 -5.484 3.109 1 98.88 43 VAL B C 1
ATOM 2830 O O . VAL B 1 43 ? -17.656 -6.391 3.445 1 98.88 43 VAL B O 1
ATOM 2833 N N . GLU B 1 44 ? -16.016 -5.594 2.121 1 98.81 44 GLU B N 1
ATOM 2834 C CA . GLU B 1 44 ? -15.914 -6.832 1.354 1 98.81 44 GLU B CA 1
ATOM 2835 C C . GLU B 1 44 ? -15.516 -8 2.248 1 98.81 44 GLU B C 1
ATOM 2837 O O . GLU B 1 44 ? -16.109 -9.078 2.182 1 98.81 44 GLU B O 1
ATOM 2842 N N . LEU B 1 45 ? -14.539 -7.809 3.094 1 98.94 45 LEU B N 1
ATOM 2843 C CA . LEU B 1 45 ? -14.078 -8.883 3.971 1 98.94 45 LEU B CA 1
ATOM 2844 C C . LEU B 1 45 ? -15.164 -9.258 4.98 1 98.94 45 LEU B C 1
ATOM 2846 O O . LEU B 1 45 ? -15.32 -10.43 5.32 1 98.94 45 LEU B O 1
ATOM 2850 N N . ALA B 1 46 ? -15.898 -8.219 5.48 1 98.94 46 ALA B N 1
ATOM 2851 C CA . ALA B 1 46 ? -17.016 -8.5 6.383 1 98.94 46 ALA B CA 1
ATOM 2852 C C . ALA B 1 46 ? -18.031 -9.43 5.719 1 98.94 46 ALA B C 1
ATOM 2854 O O . ALA B 1 46 ? -18.5 -10.391 6.336 1 98.94 46 ALA B O 1
ATOM 2855 N N . ALA B 1 47 ? -18.344 -9.164 4.492 1 98.94 47 ALA B N 1
ATOM 2856 C CA . ALA B 1 47 ? -19.297 -9.961 3.734 1 98.94 47 ALA B CA 1
ATOM 2857 C C . ALA B 1 47 ? -18.766 -11.367 3.475 1 98.94 47 ALA B C 1
ATOM 2859 O O . ALA B 1 47 ? -19.469 -12.359 3.66 1 98.94 47 ALA B O 1
ATOM 2860 N N . LEU B 1 48 ? -17.5 -11.492 3.07 1 98.88 48 LEU B N 1
ATOM 2861 C CA . LEU B 1 48 ? -16.891 -12.766 2.703 1 98.88 48 LEU B CA 1
ATOM 2862 C C . LEU B 1 48 ? -16.734 -13.664 3.926 1 98.88 48 LEU B C 1
ATOM 2864 O O . LEU B 1 48 ? -16.922 -14.875 3.836 1 98.88 48 LEU B O 1
ATOM 2868 N N . GLN B 1 49 ? -16.422 -13.047 5.051 1 98.81 49 GLN B N 1
ATOM 2869 C CA . GLN B 1 49 ? -16.141 -13.805 6.266 1 98.81 49 GLN B CA 1
ATOM 2870 C C . GLN B 1 49 ? -17.406 -13.984 7.105 1 98.81 49 GLN B C 1
ATOM 2872 O O . GLN B 1 49 ? -17.391 -14.688 8.117 1 98.81 49 GLN B O 1
ATOM 2877 N N . ALA B 1 50 ? -18.453 -13.344 6.668 1 98.75 50 ALA B N 1
ATOM 2878 C CA . ALA B 1 50 ? -19.688 -13.336 7.445 1 98.75 50 ALA B CA 1
ATOM 2879 C C . ALA B 1 50 ? -19.422 -12.938 8.898 1 98.75 50 ALA B C 1
ATOM 2881 O O . ALA B 1 50 ? -19.828 -13.648 9.82 1 98.75 50 ALA B O 1
ATOM 2882 N N . ALA B 1 51 ? -18.781 -11.758 8.992 1 98.69 51 ALA B N 1
ATOM 2883 C CA . ALA B 1 51 ? -18.359 -11.281 10.305 1 98.69 51 ALA B CA 1
ATOM 2884 C C . ALA B 1 51 ? -18.531 -9.766 10.414 1 98.69 51 ALA B C 1
ATOM 2886 O O . ALA B 1 51 ? -18.25 -9.031 9.461 1 98.69 51 ALA B O 1
ATOM 2887 N N . GLU B 1 52 ? -19.016 -9.297 11.57 1 98.56 52 GLU B N 1
ATOM 2888 C CA . GLU B 1 52 ? -19.125 -7.867 11.828 1 98.56 52 GLU B CA 1
ATOM 2889 C C . GLU B 1 52 ? -17.75 -7.211 11.914 1 98.56 52 GLU B C 1
ATOM 2891 O O . GLU B 1 52 ? -17.578 -6.062 11.5 1 98.56 52 GLU B O 1
ATOM 2896 N N . LYS B 1 53 ? -16.891 -7.98 12.484 1 98.69 53 LYS B N 1
ATOM 2897 C CA . LYS B 1 53 ? -15.516 -7.535 12.609 1 98.69 53 LYS B CA 1
ATOM 2898 C C . LYS B 1 53 ? -14.586 -8.375 11.734 1 98.69 53 LYS B C 1
ATOM 2900 O O . LYS B 1 53 ? -14.062 -9.398 12.18 1 98.69 53 LYS B O 1
ATOM 2905 N N . PRO B 1 54 ? -14.383 -7.945 10.492 1 98.88 54 PRO B N 1
ATOM 2906 C CA . PRO B 1 54 ? -13.484 -8.695 9.609 1 98.88 54 PRO B CA 1
ATOM 2907 C C . PRO B 1 54 ? -12.039 -8.688 10.086 1 98.88 54 PRO B C 1
ATOM 2909 O O . PRO B 1 54 ? -11.664 -7.852 10.914 1 98.88 54 PRO B O 1
ATOM 2912 N N . ALA B 1 55 ? -11.281 -9.664 9.602 1 98.75 55 ALA B N 1
ATOM 2913 C CA . ALA B 1 55 ? -9.883 -9.812 10.023 1 98.75 55 ALA B CA 1
ATOM 2914 C C . ALA B 1 55 ? -9.016 -10.289 8.867 1 98.75 55 ALA B C 1
ATOM 2916 O O . ALA B 1 55 ? -9.516 -10.891 7.91 1 98.75 55 ALA B O 1
ATOM 2917 N N . ALA B 1 56 ? -7.746 -9.992 8.938 1 98.81 56 ALA B N 1
ATOM 2918 C CA . ALA B 1 56 ? -6.723 -10.469 8.008 1 98.81 56 ALA B CA 1
ATOM 2919 C C . ALA B 1 56 ? -5.43 -10.812 8.75 1 98.81 56 ALA B C 1
ATOM 2921 O O . ALA B 1 56 ? -4.34 -10.445 8.305 1 98.81 56 ALA B O 1
ATOM 2922 N N . GLU B 1 57 ? -5.516 -11.445 9.859 1 98.56 57 GLU B N 1
ATOM 2923 C CA . GLU B 1 57 ? -4.379 -11.75 10.719 1 98.56 57 GLU B CA 1
ATOM 2924 C C . GLU B 1 57 ? -3.824 -13.141 10.43 1 98.56 57 GLU B C 1
ATOM 2926 O O . GLU B 1 57 ? -2.609 -13.328 10.328 1 98.56 57 GLU B O 1
ATOM 2931 N N . ARG B 1 58 ? -4.707 -14.164 10.406 1 98.69 58 ARG B N 1
ATOM 2932 C CA . ARG B 1 58 ? -4.316 -15.531 10.062 1 98.69 58 ARG B CA 1
ATOM 2933 C C . ARG B 1 58 ? -4.316 -15.734 8.547 1 98.69 58 ARG B C 1
ATOM 2935 O O . ARG B 1 58 ? -5.352 -16.047 7.961 1 98.69 58 ARG B O 1
ATOM 2942 N N . VAL B 1 59 ? -3.154 -15.594 7.961 1 98.94 59 VAL B N 1
ATOM 2943 C CA . VAL B 1 59 ? -3.072 -15.602 6.504 1 98.94 59 VAL B CA 1
ATOM 2944 C C . VAL B 1 59 ? -1.956 -16.547 6.055 1 98.94 59 VAL B C 1
ATOM 2946 O O . VAL B 1 59 ? -0.827 -16.109 5.816 1 98.94 59 VAL B O 1
ATOM 2949 N N . PRO B 1 60 ? -2.23 -17.828 5.871 1 98.88 60 PRO B N 1
ATOM 2950 C CA . PRO B 1 60 ? -1.212 -18.719 5.309 1 98.88 60 PRO B CA 1
ATOM 2951 C C . PRO B 1 60 ? -0.91 -18.422 3.844 1 98.88 60 PRO B C 1
ATOM 2953 O O . PRO B 1 60 ? -1.802 -18 3.098 1 98.88 60 PRO B O 1
ATOM 2956 N N . VAL B 1 61 ? 0.326 -18.609 3.5 1 98.94 61 VAL B N 1
ATOM 2957 C CA . VAL B 1 61 ? 0.809 -18.469 2.129 1 98.94 61 VAL B CA 1
ATOM 2958 C C . VAL B 1 61 ? 1.249 -19.828 1.604 1 98.94 61 VAL B C 1
ATOM 2960 O O . VAL B 1 61 ? 2.016 -20.547 2.262 1 98.94 61 VAL B O 1
ATOM 2963 N N . VAL B 1 62 ? 0.719 -20.219 0.48 1 98.94 62 VAL B N 1
ATOM 2964 C CA . VAL B 1 62 ? 1.131 -21.453 -0.163 1 98.94 62 VAL B CA 1
ATOM 2965 C C . VAL B 1 62 ? 1.775 -21.156 -1.514 1 98.94 62 VAL B C 1
ATOM 2967 O O . VAL B 1 62 ? 1.156 -20.531 -2.377 1 98.94 62 VAL B O 1
ATOM 2970 N N . LEU B 1 63 ? 2.988 -21.562 -1.662 1 98.94 63 LEU B N 1
ATOM 2971 C CA . LEU B 1 63 ? 3.727 -21.375 -2.904 1 98.94 63 LEU B CA 1
ATOM 2972 C C . LEU B 1 63 ? 3.838 -22.688 -3.682 1 98.94 63 LEU B C 1
ATOM 2974 O O . LEU B 1 63 ? 4.324 -23.688 -3.15 1 98.94 63 LEU B O 1
ATOM 2978 N N . PHE B 1 64 ? 3.328 -22.688 -4.906 1 98.94 64 PHE B N 1
ATOM 2979 C CA . PHE B 1 64 ? 3.404 -23.844 -5.789 1 98.94 64 PHE B CA 1
ATOM 2980 C C . PHE B 1 64 ? 4.527 -23.688 -6.809 1 98.94 64 PHE B C 1
ATOM 2982 O O . PHE B 1 64 ? 4.672 -22.609 -7.406 1 98.94 64 PHE B O 1
ATOM 2989 N N . ALA B 1 65 ? 5.289 -24.766 -6.984 1 98.81 65 ALA B N 1
ATOM 2990 C CA . ALA B 1 65 ? 6.406 -24.688 -7.922 1 98.81 65 ALA B CA 1
ATOM 2991 C C . ALA B 1 65 ? 6.305 -25.781 -8.984 1 98.81 65 ALA B C 1
ATOM 2993 O O . ALA B 1 65 ? 5.887 -26.906 -8.695 1 98.81 65 ALA B O 1
ATOM 2994 N N . GLY B 1 66 ? 6.629 -25.438 -10.18 1 98.56 66 GLY B N 1
ATOM 2995 C CA . GLY B 1 66 ? 6.664 -26.359 -11.312 1 98.56 66 GLY B CA 1
ATOM 2996 C C . GLY B 1 66 ? 7.59 -25.891 -12.422 1 98.56 66 GLY B C 1
ATOM 2997 O O . GLY B 1 66 ? 7.719 -24.703 -12.672 1 98.56 66 GLY B O 1
ATOM 2998 N N . ASP B 1 67 ? 8.188 -26.891 -13.109 1 98.38 67 ASP B N 1
ATOM 2999 C CA . ASP B 1 67 ? 9.07 -26.594 -14.234 1 98.38 67 ASP B CA 1
ATOM 3000 C C . ASP B 1 67 ? 8.305 -26.688 -15.555 1 98.38 67 ASP B C 1
ATOM 3002 O O . ASP B 1 67 ? 7.293 -27.375 -15.656 1 98.38 67 ASP B O 1
ATOM 3006 N N . HIS B 1 68 ? 8.805 -25.953 -16.516 1 98.44 68 HIS B N 1
ATOM 3007 C CA . HIS B 1 68 ? 8.148 -25.859 -17.812 1 98.44 68 HIS B CA 1
ATOM 3008 C C . HIS B 1 68 ? 9.078 -26.281 -18.953 1 98.44 68 HIS B C 1
ATOM 3010 O O . HIS B 1 68 ? 10.133 -25.656 -19.156 1 98.44 68 HIS B O 1
ATOM 3016 N N . GLY B 1 69 ? 8.633 -27.25 -19.688 1 98.06 69 GLY B N 1
ATOM 3017 C CA . GLY B 1 69 ? 9.422 -27.703 -20.828 1 98.06 69 GLY B CA 1
ATOM 3018 C C . GLY B 1 69 ? 9.648 -26.625 -21.875 1 98.06 69 GLY B C 1
ATOM 3019 O O . GLY B 1 69 ? 10.648 -26.656 -22.594 1 98.06 69 GLY B O 1
ATOM 3020 N N . ILE B 1 70 ? 8.805 -25.672 -21.953 1 97.88 70 ILE B N 1
ATOM 3021 C CA . ILE B 1 70 ? 8.852 -24.609 -22.953 1 97.88 70 ILE B CA 1
ATOM 3022 C C . ILE B 1 70 ? 10.102 -23.766 -22.75 1 97.88 70 ILE B C 1
ATOM 3024 O O . ILE B 1 70 ? 10.492 -23 -23.641 1 97.88 70 ILE B O 1
ATOM 3028 N N . ALA B 1 71 ? 10.711 -23.797 -21.531 1 95.38 71 ALA B N 1
ATOM 3029 C CA . ALA B 1 71 ? 11.938 -23.047 -21.25 1 95.38 71 ALA B CA 1
ATOM 3030 C C . ALA B 1 71 ? 13.039 -23.422 -22.234 1 95.38 71 ALA B C 1
ATOM 3032 O O . ALA B 1 71 ? 13.969 -22.625 -22.469 1 95.38 71 ALA B O 1
ATOM 3033 N N . ALA B 1 72 ? 12.945 -24.547 -22.812 1 94.88 72 ALA B N 1
ATOM 3034 C CA . ALA B 1 72 ? 13.93 -25.016 -23.781 1 94.88 72 ALA B CA 1
ATOM 3035 C C . ALA B 1 72 ? 13.969 -24.125 -25.016 1 94.88 72 ALA B C 1
ATOM 3037 O O . ALA B 1 72 ? 14.938 -24.156 -25.781 1 94.88 72 ALA B O 1
ATOM 3038 N N . GLN B 1 73 ? 12.992 -23.328 -25.203 1 95.06 73 GLN B N 1
ATOM 3039 C CA . GLN B 1 73 ? 12.883 -22.5 -26.391 1 95.06 73 GLN B CA 1
ATOM 3040 C C . GLN B 1 73 ? 13.477 -21.109 -26.141 1 95.06 73 GLN B C 1
ATOM 3042 O O . GLN B 1 73 ? 13.289 -20.188 -26.938 1 95.06 73 GLN B O 1
ATOM 3047 N N . GLY B 1 74 ? 14.102 -20.891 -25.047 1 91.62 74 GLY B N 1
ATOM 3048 C CA . GLY B 1 74 ? 14.766 -19.625 -24.766 1 91.62 74 GLY B CA 1
ATOM 3049 C C . GLY B 1 74 ? 13.797 -18.516 -24.375 1 91.62 74 GLY B C 1
ATOM 3050 O O . GLY B 1 74 ? 13.977 -17.359 -24.781 1 91.62 74 GLY B O 1
ATOM 3051 N N . VAL B 1 75 ? 12.789 -18.891 -23.641 1 93.06 75 VAL B N 1
ATOM 3052 C CA . VAL B 1 75 ? 11.742 -17.938 -23.297 1 93.06 75 VAL B CA 1
ATOM 3053 C C . VAL B 1 75 ? 12 -17.344 -21.922 1 93.06 75 VAL B C 1
ATOM 3055 O O . VAL B 1 75 ? 11.125 -16.703 -21.344 1 93.06 75 VAL B O 1
ATOM 3058 N N . SER B 1 76 ? 13.125 -17.594 -21.266 1 90.75 76 SER B N 1
ATOM 3059 C CA . SER B 1 76 ? 13.508 -17.062 -19.969 1 90.75 76 SER B CA 1
ATOM 3060 C C . SER B 1 76 ? 14.969 -16.625 -19.969 1 90.75 76 SER B C 1
ATOM 3062 O O . SER B 1 76 ? 15.797 -17.188 -20.688 1 90.75 76 SER B O 1
ATOM 3064 N N . ALA B 1 77 ? 15.281 -15.617 -19.109 1 90.5 77 ALA B N 1
ATOM 3065 C CA . ALA B 1 77 ? 16.656 -15.133 -18.969 1 90.5 77 ALA B CA 1
ATOM 3066 C C . ALA B 1 77 ? 17.453 -16 -18.016 1 90.5 77 ALA B C 1
ATOM 3068 O O . ALA B 1 77 ? 18.672 -15.906 -17.953 1 90.5 77 ALA B O 1
ATOM 3069 N N . TYR B 1 78 ? 16.797 -16.953 -17.266 1 92 78 TYR B N 1
ATOM 3070 C CA . TYR B 1 78 ? 17.438 -17.797 -16.266 1 92 78 TYR B CA 1
ATOM 3071 C C . TYR B 1 78 ? 17.328 -19.266 -16.656 1 92 78 TYR B C 1
ATOM 3073 O O . TYR B 1 78 ? 16.359 -19.672 -17.281 1 92 78 TYR B O 1
ATOM 3081 N N . PRO B 1 79 ? 18.328 -20.016 -16.297 1 92.25 79 PRO B N 1
ATOM 3082 C CA . PRO B 1 79 ? 18.266 -21.438 -16.625 1 92.25 79 PRO B CA 1
ATOM 3083 C C . PRO B 1 79 ? 17.234 -22.203 -15.797 1 92.25 79 PRO B C 1
ATOM 3085 O O . PRO B 1 79 ? 16.906 -21.781 -14.688 1 92.25 79 PRO B O 1
ATOM 3088 N N . PRO B 1 80 ? 16.75 -23.297 -16.328 1 91 80 PRO B N 1
ATOM 3089 C CA . PRO B 1 80 ? 15.672 -24.047 -15.672 1 91 80 PRO B CA 1
ATOM 3090 C C . PRO B 1 80 ? 16.062 -24.547 -14.281 1 91 80 PRO B C 1
ATOM 3092 O O . PRO B 1 80 ? 15.188 -24.734 -13.43 1 91 80 PRO B O 1
ATOM 3095 N N . GLU B 1 81 ? 17.359 -24.719 -14.023 1 93.5 81 GLU B N 1
ATOM 3096 C CA . GLU B 1 81 ? 17.797 -25.25 -12.742 1 93.5 81 GLU B CA 1
ATOM 3097 C C . GLU B 1 81 ? 17.484 -24.281 -11.602 1 93.5 81 GLU B C 1
ATOM 3099 O O . GLU B 1 81 ? 17.453 -24.672 -10.438 1 93.5 81 GLU B O 1
ATOM 3104 N N . VAL B 1 82 ? 17.203 -23.031 -11.977 1 95.44 82 VAL B N 1
ATOM 3105 C CA . VAL B 1 82 ? 16.922 -22 -10.984 1 95.44 82 VAL B CA 1
ATOM 3106 C C . VAL B 1 82 ? 15.641 -22.344 -10.227 1 95.44 82 VAL B C 1
ATOM 3108 O O . VAL B 1 82 ? 15.531 -22.062 -9.031 1 95.44 82 VAL B O 1
ATOM 3111 N N . THR B 1 83 ? 14.695 -23.031 -10.844 1 96.94 83 THR B N 1
ATOM 3112 C CA . THR B 1 83 ? 13.445 -23.391 -10.18 1 96.94 83 THR B CA 1
ATOM 3113 C C . THR B 1 83 ? 13.719 -24.219 -8.93 1 96.94 83 THR B C 1
ATOM 3115 O O . THR B 1 83 ? 13.289 -23.844 -7.832 1 96.94 83 THR B O 1
ATOM 3118 N N . VAL B 1 84 ? 14.508 -25.219 -9.086 1 97.12 84 VAL B N 1
ATOM 3119 C CA . VAL B 1 84 ? 14.797 -26.109 -7.965 1 97.12 84 VAL B CA 1
ATOM 3120 C C . VAL B 1 84 ? 15.672 -25.391 -6.941 1 97.12 84 VAL B C 1
ATOM 3122 O O . VAL B 1 84 ? 15.492 -25.562 -5.734 1 97.12 84 VAL B O 1
ATOM 3125 N N . GLN B 1 85 ? 16.625 -24.594 -7.43 1 96.62 85 GLN B N 1
ATOM 3126 C CA . GLN B 1 85 ? 17.484 -23.828 -6.535 1 96.62 85 GLN B CA 1
ATOM 3127 C C . GLN B 1 85 ? 16.656 -22.875 -5.672 1 96.62 85 GLN B C 1
ATOM 3129 O O . GLN B 1 85 ? 16.922 -22.719 -4.48 1 96.62 85 GLN B O 1
ATOM 3134 N N . MET B 1 86 ? 15.633 -22.344 -6.246 1 97.44 86 MET B N 1
ATOM 3135 C CA . MET B 1 86 ? 14.789 -21.391 -5.516 1 97.44 86 MET B CA 1
ATOM 3136 C C . MET B 1 86 ? 13.938 -22.125 -4.477 1 97.44 86 MET B C 1
ATOM 3138 O O . MET B 1 86 ? 13.578 -21.547 -3.451 1 97.44 86 MET B O 1
ATOM 3142 N N . LEU B 1 87 ? 13.586 -23.391 -4.688 1 97.44 87 LEU B N 1
ATOM 3143 C CA . LEU B 1 87 ? 12.875 -24.156 -3.668 1 97.44 87 LEU B CA 1
ATOM 3144 C C . LEU B 1 87 ? 13.664 -24.188 -2.365 1 97.44 87 LEU B C 1
ATOM 3146 O O . LEU B 1 87 ? 13.102 -24 -1.285 1 97.44 87 LEU B O 1
ATOM 3150 N N . HIS B 1 88 ? 14.945 -24.375 -2.545 1 96.31 88 HIS B N 1
ATOM 3151 C CA . HIS B 1 88 ? 15.812 -24.375 -1.373 1 96.31 88 HIS B CA 1
ATOM 3152 C C . HIS B 1 88 ? 15.828 -23 -0.709 1 96.31 88 HIS B C 1
ATOM 3154 O O . HIS B 1 88 ? 15.812 -22.906 0.52 1 96.31 88 HIS B O 1
ATOM 3160 N N . ASN B 1 89 ? 15.852 -22.016 -1.505 1 97.62 89 ASN B N 1
ATOM 3161 C CA . ASN B 1 89 ? 15.906 -20.641 -1.012 1 97.62 89 ASN B CA 1
ATOM 3162 C C . ASN B 1 89 ? 14.617 -20.25 -0.292 1 97.62 89 ASN B C 1
ATOM 3164 O O . ASN B 1 89 ? 14.656 -19.562 0.722 1 97.62 89 ASN B O 1
ATOM 3168 N N . PHE B 1 90 ? 13.484 -20.719 -0.822 1 98.25 90 PHE B N 1
ATOM 3169 C CA . PHE B 1 90 ? 12.211 -20.5 -0.141 1 98.25 90 PHE B CA 1
ATOM 3170 C C . PHE B 1 90 ? 12.211 -21.172 1.229 1 98.25 90 PHE B C 1
ATOM 3172 O O . PHE B 1 90 ? 11.883 -20.531 2.234 1 98.25 90 PHE B O 1
ATOM 3179 N N . ALA B 1 91 ? 12.586 -22.375 1.225 1 96.75 91 ALA B N 1
ATOM 3180 C CA . ALA B 1 91 ? 12.586 -23.172 2.453 1 96.75 91 ALA B CA 1
ATOM 3181 C C . ALA B 1 91 ? 13.586 -22.609 3.463 1 96.75 91 ALA B C 1
ATOM 3183 O O . ALA B 1 91 ? 13.359 -22.688 4.672 1 96.75 91 ALA B O 1
ATOM 3184 N N . GLY B 1 92 ? 14.617 -22.047 2.945 1 96.56 92 GLY B N 1
ATOM 3185 C CA . GLY B 1 92 ? 15.688 -21.531 3.795 1 96.56 92 GLY B CA 1
ATOM 3186 C C . GLY B 1 92 ? 15.414 -20.141 4.305 1 96.56 92 GLY B C 1
ATOM 3187 O O . GLY B 1 92 ? 16.156 -19.625 5.145 1 96.56 92 GLY B O 1
ATOM 3188 N N . GLY B 1 93 ? 14.43 -19.469 3.771 1 97.94 93 GLY B N 1
ATOM 3189 C CA . GLY B 1 93 ? 14.008 -18.172 4.309 1 97.94 93 GLY B CA 1
ATOM 3190 C C . GLY B 1 93 ? 14.625 -17 3.582 1 97.94 93 GLY B C 1
ATOM 3191 O O . GLY B 1 93 ? 14.422 -15.844 3.973 1 97.94 93 GLY B O 1
ATOM 3192 N N . GLY B 1 94 ? 15.352 -17.266 2.486 1 98 94 GLY B N 1
ATOM 3193 C CA . GLY B 1 94 ? 16.141 -16.203 1.877 1 98 94 GLY B CA 1
ATOM 3194 C C . GLY B 1 94 ? 15.43 -15.516 0.732 1 98 94 GLY B C 1
ATOM 3195 O O . GLY B 1 94 ? 15.836 -14.43 0.314 1 98 94 GLY B O 1
ATOM 3196 N N . ALA B 1 95 ? 14.359 -16.141 0.199 1 98.44 95 ALA B N 1
ATOM 3197 C CA . ALA B 1 95 ? 13.633 -15.578 -0.938 1 98.44 95 ALA B CA 1
ATOM 3198 C C . ALA B 1 95 ? 12.711 -14.453 -0.492 1 98.44 95 ALA B C 1
ATOM 3200 O O . ALA B 1 95 ? 12.406 -14.32 0.697 1 98.44 95 ALA B O 1
ATOM 3201 N N . ALA B 1 96 ? 12.328 -13.648 -1.411 1 98.69 96 ALA B N 1
ATOM 3202 C CA . ALA B 1 96 ? 11.508 -12.469 -1.115 1 98.69 96 ALA B CA 1
ATOM 3203 C C . ALA B 1 96 ? 10.258 -12.852 -0.328 1 98.69 96 ALA B C 1
ATOM 3205 O O . ALA B 1 96 ? 9.992 -12.281 0.732 1 98.69 96 ALA B O 1
ATOM 3206 N N . ILE B 1 97 ? 9.555 -13.867 -0.784 1 98.88 97 ILE B N 1
ATOM 3207 C CA . ILE B 1 97 ? 8.281 -14.211 -0.149 1 98.88 97 ILE B CA 1
ATOM 3208 C C . ILE B 1 97 ? 8.547 -14.797 1.237 1 98.88 97 ILE B C 1
ATOM 3210 O O . ILE B 1 97 ? 7.75 -14.602 2.16 1 98.88 97 ILE B O 1
ATOM 3214 N N . ALA B 1 98 ? 9.625 -15.484 1.387 1 98.81 98 ALA B N 1
ATOM 3215 C CA . ALA B 1 98 ? 9.953 -16 2.711 1 98.81 98 ALA B CA 1
ATOM 3216 C C . ALA B 1 98 ? 10.211 -14.875 3.701 1 98.81 98 ALA B C 1
ATOM 3218 O O . ALA B 1 98 ? 9.711 -14.906 4.828 1 98.81 98 ALA B O 1
ATOM 3219 N N . VAL B 1 99 ? 10.93 -13.875 3.258 1 98.88 99 VAL B N 1
ATOM 3220 C CA . VAL B 1 99 ? 11.211 -12.719 4.098 1 98.88 99 VAL B CA 1
ATOM 3221 C C . VAL B 1 99 ? 9.914 -11.977 4.414 1 98.88 99 VAL B C 1
ATOM 3223 O O . VAL B 1 99 ? 9.672 -11.602 5.566 1 98.88 99 VAL B O 1
ATOM 3226 N N . LEU B 1 100 ? 9.094 -11.758 3.428 1 98.94 100 LEU B N 1
ATOM 3227 C CA . LEU B 1 100 ? 7.828 -11.062 3.611 1 98.94 100 LEU B CA 1
ATOM 3228 C C . LEU B 1 100 ? 6.918 -11.828 4.566 1 98.94 100 LEU B C 1
ATOM 3230 O O . LEU B 1 100 ? 6.336 -11.242 5.48 1 98.94 100 LEU B O 1
ATOM 3234 N N . ALA B 1 101 ? 6.77 -13.141 4.332 1 98.88 101 ALA B N 1
ATOM 3235 C CA . ALA B 1 101 ? 5.918 -13.977 5.168 1 98.88 101 ALA B CA 1
ATOM 3236 C C . ALA B 1 101 ? 6.367 -13.938 6.625 1 98.88 101 ALA B C 1
ATOM 3238 O O . ALA B 1 101 ? 5.543 -13.805 7.531 1 98.88 101 ALA B O 1
ATOM 3239 N N . HIS B 1 102 ? 7.637 -14.055 6.793 1 98.69 102 HIS B N 1
ATOM 3240 C CA . HIS B 1 102 ? 8.18 -13.977 8.141 1 98.69 102 HIS B CA 1
ATOM 3241 C C . HIS B 1 102 ? 7.863 -12.633 8.789 1 98.69 102 HIS B C 1
ATOM 3243 O O . HIS B 1 102 ? 7.402 -12.586 9.93 1 98.69 102 HIS B O 1
ATOM 3249 N N . SER B 1 103 ? 8.07 -11.555 8.094 1 98.56 103 SER B N 1
ATOM 3250 C CA . SER B 1 103 ? 7.836 -10.203 8.594 1 98.56 103 SER B CA 1
ATOM 3251 C C . SER B 1 103 ? 6.367 -9.992 8.953 1 98.56 103 SER B C 1
ATOM 3253 O O . SER B 1 103 ? 6.047 -9.234 9.867 1 98.56 103 SER B O 1
ATOM 3255 N N . LEU B 1 104 ? 5.488 -10.648 8.25 1 98.75 104 LEU B N 1
ATOM 3256 C CA . LEU B 1 104 ? 4.051 -10.43 8.391 1 98.75 104 LEU B CA 1
ATOM 3257 C C . LEU B 1 104 ? 3.436 -11.469 9.328 1 98.75 104 LEU B C 1
ATOM 3259 O O . LEU B 1 104 ? 2.236 -11.43 9.602 1 98.75 104 LEU B O 1
ATOM 3263 N N . GLY B 1 105 ? 4.215 -12.398 9.781 1 98.62 105 GLY B N 1
ATOM 3264 C CA . GLY B 1 105 ? 3.703 -13.461 10.625 1 98.62 105 GLY B CA 1
ATOM 3265 C C . GLY B 1 105 ? 2.822 -14.445 9.883 1 98.62 105 GLY B C 1
ATOM 3266 O O . GLY B 1 105 ? 1.858 -14.977 10.438 1 98.62 105 GLY B O 1
ATOM 3267 N N . CYS B 1 106 ? 3.105 -14.648 8.609 1 98.75 106 CYS B N 1
ATOM 3268 C CA . CYS B 1 106 ? 2.344 -15.57 7.777 1 98.75 106 CYS B CA 1
ATOM 3269 C C . CYS B 1 106 ? 3.078 -16.906 7.625 1 98.75 106 CYS B C 1
ATOM 3271 O O . CYS B 1 106 ? 4.227 -16.922 7.18 1 98.75 106 CYS B O 1
ATOM 3273 N N . PRO B 1 107 ? 2.428 -18.031 8 1 98.62 107 PRO B N 1
ATOM 3274 C CA . PRO B 1 107 ? 3.066 -19.312 7.652 1 98.62 107 PRO B CA 1
ATOM 3275 C C . PRO B 1 107 ? 3.215 -19.5 6.148 1 98.62 107 PRO B C 1
ATOM 3277 O O . PRO B 1 107 ? 2.314 -19.141 5.383 1 98.62 107 PRO B O 1
ATOM 3280 N N . LEU B 1 108 ? 4.359 -20.016 5.746 1 98.75 108 LEU B N 1
ATOM 3281 C CA . LEU B 1 108 ? 4.652 -20.25 4.34 1 98.75 108 LEU B CA 1
ATOM 3282 C C . LEU B 1 108 ? 4.828 -21.75 4.074 1 98.75 108 LEU B C 1
ATOM 3284 O O . LEU B 1 108 ? 5.672 -22.391 4.699 1 98.75 108 LEU B O 1
ATOM 3288 N N . GLU B 1 109 ? 4.031 -22.297 3.24 1 98.81 109 GLU B N 1
ATOM 3289 C CA . GLU B 1 109 ? 4.211 -23.656 2.74 1 98.81 109 GLU B CA 1
ATOM 3290 C C . GLU B 1 109 ? 4.691 -23.656 1.292 1 98.81 109 GLU B C 1
ATOM 3292 O O . GLU B 1 109 ? 4.125 -22.953 0.446 1 98.81 109 GLU B O 1
ATOM 3297 N N . VAL B 1 110 ? 5.738 -24.375 1.038 1 98.75 110 VAL B N 1
ATOM 3298 C CA . VAL B 1 110 ? 6.27 -24.531 -0.311 1 98.75 110 VAL B CA 1
ATOM 3299 C C . VAL B 1 110 ? 5.914 -25.922 -0.836 1 98.75 110 VAL B C 1
ATOM 3301 O O . VAL B 1 110 ? 6.223 -26.938 -0.198 1 98.75 110 VAL B O 1
ATOM 3304 N N . VAL B 1 111 ? 5.27 -25.984 -2.014 1 98.81 111 VAL B N 1
ATOM 3305 C CA . VAL B 1 111 ? 4.797 -27.25 -2.557 1 98.81 111 VAL B CA 1
ATOM 3306 C C . VAL B 1 111 ? 5.391 -27.484 -3.943 1 98.81 111 VAL B C 1
ATOM 3308 O O . VAL B 1 111 ? 5.188 -26.672 -4.852 1 98.81 111 VAL B O 1
ATOM 3311 N N . ASP B 1 112 ? 6.098 -28.562 -4.074 1 98.75 112 ASP B N 1
ATOM 3312 C CA . ASP B 1 112 ? 6.555 -29.031 -5.379 1 98.75 112 ASP B CA 1
ATOM 3313 C C . ASP B 1 112 ? 5.461 -29.828 -6.094 1 98.75 112 ASP B C 1
ATOM 3315 O O . ASP B 1 112 ? 5.223 -30.984 -5.766 1 98.75 112 ASP B O 1
ATOM 3319 N N . VAL B 1 113 ? 4.953 -29.141 -7.102 1 98.69 113 VAL B N 1
ATOM 3320 C CA . VAL B 1 113 ? 3.852 -29.797 -7.793 1 98.69 113 VAL B CA 1
ATOM 3321 C C . VAL B 1 113 ? 4.305 -30.234 -9.18 1 98.69 113 VAL B C 1
ATOM 3323 O O . VAL B 1 113 ? 3.496 -30.703 -9.992 1 98.69 113 VAL B O 1
ATOM 3326 N N . GLY B 1 114 ? 5.551 -30.062 -9.445 1 98.38 114 GLY B N 1
ATOM 3327 C CA . GLY B 1 114 ? 5.98 -30.547 -10.742 1 98.38 114 GLY B CA 1
ATOM 3328 C C . GLY B 1 114 ? 7.34 -30.016 -11.156 1 98.38 114 GLY B C 1
ATOM 3329 O O . GLY B 1 114 ? 7.566 -29.719 -12.336 1 98.38 114 GLY B O 1
ATOM 3330 N N . THR B 1 115 ? 8.273 -29.781 -10.203 1 98.19 115 THR B N 1
ATOM 3331 C CA . THR B 1 115 ? 9.617 -29.359 -10.57 1 98.19 115 THR B CA 1
ATOM 3332 C C . THR B 1 115 ? 10.453 -30.547 -11.031 1 98.19 115 THR B C 1
ATOM 3334 O O . THR B 1 115 ? 10.016 -31.688 -10.945 1 98.19 115 THR B O 1
ATOM 3337 N N . LEU B 1 116 ? 11.648 -30.234 -11.477 1 97.31 116 LEU B N 1
ATOM 3338 C CA . LEU B 1 116 ? 12.57 -31.266 -11.945 1 97.31 116 LEU B CA 1
ATOM 3339 C C . LEU B 1 116 ? 13.336 -31.875 -10.781 1 97.31 116 LEU B C 1
ATOM 3341 O O . LEU B 1 116 ? 14.18 -32.75 -10.977 1 97.31 116 LEU B O 1
ATOM 3345 N N . ALA B 1 117 ? 13.016 -31.469 -9.609 1 95.81 117 ALA B N 1
ATOM 3346 C CA . ALA B 1 117 ? 13.703 -32 -8.438 1 95.81 117 ALA B CA 1
ATOM 3347 C C . ALA B 1 117 ? 13.469 -33.5 -8.297 1 95.81 117 ALA B C 1
ATOM 3349 O O . ALA B 1 117 ? 12.367 -34 -8.555 1 95.81 117 ALA B O 1
ATOM 3350 N N . ASP B 1 118 ? 14.547 -34.344 -7.918 1 88.88 118 ASP B N 1
ATOM 3351 C CA . ASP B 1 118 ? 14.484 -35.812 -7.855 1 88.88 118 ASP B CA 1
ATOM 3352 C C . ASP B 1 118 ? 14.023 -36.281 -6.48 1 88.88 118 ASP B C 1
ATOM 3354 O O . ASP B 1 118 ? 13.539 -37.406 -6.332 1 88.88 118 ASP B O 1
ATOM 3358 N N . GLY B 1 119 ? 14.023 -35.438 -5.457 1 82.5 119 GLY B N 1
ATOM 3359 C CA . GLY B 1 119 ? 13.734 -36 -4.137 1 82.5 119 GLY B CA 1
ATOM 3360 C C . GLY B 1 119 ? 13.141 -34.969 -3.193 1 82.5 119 GLY B C 1
ATOM 3361 O O . GLY B 1 119 ? 12.664 -33.906 -3.629 1 82.5 119 GLY B O 1
ATOM 3362 N N . GLN B 1 120 ? 13.086 -35.531 -2.037 1 90.62 120 GLN B N 1
ATOM 3363 C CA . GLN B 1 120 ? 12.516 -34.719 -0.965 1 90.62 120 GLN B CA 1
ATOM 3364 C C . GLN B 1 120 ? 13.461 -33.594 -0.556 1 90.62 120 GLN B C 1
ATOM 3366 O O . GLN B 1 120 ? 14.68 -33.781 -0.532 1 90.62 120 GLN B O 1
ATOM 3371 N N . MET B 1 121 ? 12.953 -32.5 -0.414 1 94.19 121 MET B N 1
ATOM 3372 C CA . MET B 1 121 ? 13.656 -31.344 0.126 1 94.19 121 MET B CA 1
ATOM 3373 C C . MET B 1 121 ? 13.039 -30.906 1.448 1 94.19 121 MET B C 1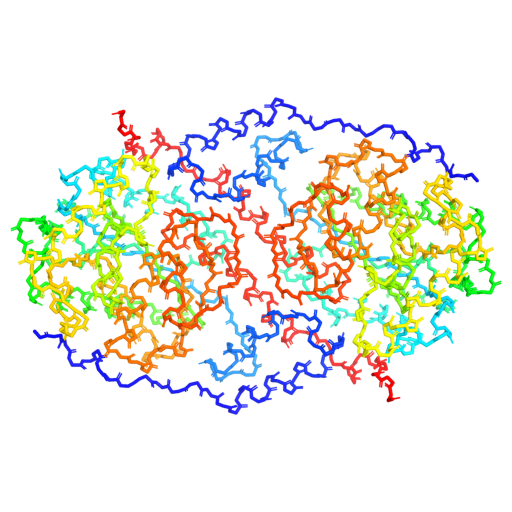
ATOM 3375 O O . MET B 1 121 ? 11.812 -30.828 1.575 1 94.19 121 MET B O 1
ATOM 3379 N N . ARG B 1 122 ? 13.93 -30.641 2.422 1 95 122 ARG B N 1
ATOM 3380 C CA . ARG B 1 122 ? 13.43 -30.172 3.709 1 95 122 ARG B CA 1
ATOM 3381 C C . ARG B 1 122 ? 12.617 -28.891 3.549 1 95 122 ARG B C 1
ATOM 3383 O O . ARG B 1 122 ? 13.055 -27.953 2.873 1 95 122 ARG B O 1
ATOM 3390 N N . GLY B 1 123 ? 11.438 -28.875 4.094 1 97.19 123 GLY B N 1
ATOM 3391 C CA . GLY B 1 123 ? 10.617 -27.672 4.082 1 97.19 123 GLY B CA 1
ATOM 3392 C C . GLY B 1 123 ? 9.766 -27.547 2.826 1 97.19 123 GLY B C 1
ATOM 3393 O O . GLY B 1 123 ? 9.094 -26.531 2.627 1 97.19 123 GLY B O 1
ATOM 3394 N N . VAL B 1 124 ? 9.836 -28.609 1.983 1 98.38 124 VAL B N 1
ATOM 3395 C CA . VAL B 1 124 ? 9.062 -28.594 0.746 1 98.38 124 VAL B CA 1
ATOM 3396 C C . VAL B 1 124 ? 8.141 -29.812 0.691 1 98.38 124 VAL B C 1
ATOM 3398 O O . VAL B 1 124 ? 8.594 -30.953 0.866 1 98.38 124 VAL B O 1
ATOM 3401 N N . VAL B 1 125 ? 6.902 -29.609 0.539 1 98.38 125 VAL B N 1
ATOM 3402 C CA . VAL B 1 125 ? 5.945 -30.688 0.323 1 98.38 125 VAL B CA 1
ATOM 3403 C C . VAL B 1 125 ? 5.996 -31.141 -1.135 1 98.38 125 VAL B C 1
ATOM 3405 O O . VAL B 1 125 ? 5.973 -30.312 -2.049 1 98.38 125 VAL B O 1
ATOM 3408 N N . VAL B 1 126 ? 6.105 -32.438 -1.369 1 98.31 126 VAL B N 1
ATOM 3409 C CA . VAL B 1 126 ? 6.113 -32.969 -2.73 1 98.31 126 VAL B CA 1
ATOM 3410 C C . VAL B 1 126 ? 4.754 -33.594 -3.053 1 98.31 126 VAL B C 1
ATOM 3412 O O . VAL B 1 126 ? 4.293 -34.5 -2.348 1 98.31 126 VAL B O 1
ATOM 3415 N N . ASP B 1 127 ? 4.105 -33.062 -4.047 1 98.31 127 ASP B N 1
ATOM 3416 C CA . ASP B 1 127 ? 2.816 -33.531 -4.531 1 98.31 127 ASP B CA 1
ATOM 3417 C C . ASP B 1 127 ? 2.691 -33.375 -6.039 1 98.31 127 ASP B C 1
ATOM 3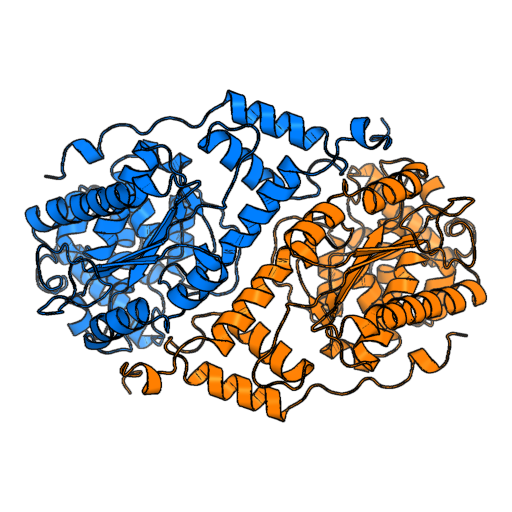419 O O . ASP B 1 127 ? 1.862 -32.562 -6.512 1 98.31 127 ASP B O 1
ATOM 3423 N N . LYS B 1 128 ? 3.543 -34.156 -6.773 1 97.31 128 LYS B N 1
ATOM 3424 C CA . LYS B 1 128 ? 3.605 -33.906 -8.211 1 97.31 128 LYS B CA 1
ATOM 3425 C C . LYS B 1 128 ? 3.377 -35.188 -9 1 97.31 128 LYS B C 1
ATOM 3427 O O . LYS B 1 128 ? 3.805 -36.25 -8.578 1 97.31 128 LYS B O 1
ATOM 3432 N N . PRO B 1 129 ? 2.705 -35.094 -10.109 1 96.69 129 PRO B N 1
ATOM 3433 C CA . PRO B 1 129 ? 2.459 -36.25 -10.977 1 96.69 129 PRO B CA 1
ATOM 3434 C C . PRO B 1 129 ? 3.629 -36.531 -11.922 1 96.69 129 PRO B C 1
ATOM 3436 O O . PRO B 1 129 ? 3.715 -37.625 -12.484 1 96.69 129 PRO B O 1
ATOM 3439 N N . ARG B 1 130 ? 4.449 -35.531 -12.109 1 96.81 130 ARG B N 1
ATOM 3440 C CA . ARG B 1 130 ? 5.547 -35.656 -13.062 1 96.81 130 ARG B CA 1
ATOM 3441 C C . ARG B 1 130 ? 6.629 -34.594 -12.773 1 96.81 130 ARG B C 1
ATOM 3443 O O . ARG B 1 130 ? 6.426 -33.688 -11.969 1 96.81 130 ARG B O 1
ATOM 3450 N N . ARG B 1 131 ? 7.723 -34.781 -13.461 1 97.12 131 ARG B N 1
ATOM 3451 C CA . ARG B 1 131 ? 8.82 -33.844 -13.383 1 97.12 131 ARG B CA 1
ATOM 3452 C C . ARG B 1 131 ? 8.789 -32.875 -14.562 1 97.12 131 ARG B C 1
ATOM 3454 O O . ARG B 1 131 ? 9.359 -33.156 -15.617 1 97.12 131 ARG B O 1
ATOM 3461 N N . GLY B 1 132 ? 8.148 -31.75 -14.344 1 98 132 GLY B N 1
ATOM 3462 C CA . GLY B 1 132 ? 8.07 -30.719 -15.359 1 98 132 GLY B CA 1
ATOM 3463 C C . GLY B 1 132 ? 7.055 -31.016 -16.438 1 98 132 GLY B C 1
ATOM 3464 O O . GLY B 1 132 ? 6.66 -32.156 -16.625 1 98 132 GLY B O 1
ATOM 3465 N N . THR B 1 133 ? 6.594 -30 -17.078 1 98.62 133 THR B N 1
ATOM 3466 C CA . THR B 1 133 ? 5.754 -30.188 -18.266 1 98.62 133 THR B CA 1
ATOM 3467 C C . THR B 1 133 ? 6.605 -30.531 -19.484 1 98.62 133 THR B C 1
ATOM 3469 O O . THR B 1 133 ? 7.828 -30.375 -19.453 1 98.62 133 THR B O 1
ATOM 3472 N N . ARG B 1 134 ? 5.957 -31.078 -20.453 1 98.5 134 ARG B N 1
ATOM 3473 C CA . ARG B 1 134 ? 6.609 -31.172 -21.75 1 98.5 134 ARG B CA 1
ATOM 3474 C C . ARG B 1 134 ? 6.66 -29.828 -22.453 1 98.5 134 ARG B C 1
ATOM 3476 O O . ARG B 1 134 ? 6.066 -28.859 -21.984 1 98.5 134 ARG B O 1
ATOM 3483 N N . ASP B 1 135 ? 7.484 -29.734 -23.516 1 98.56 135 ASP B N 1
ATOM 3484 C CA . ASP B 1 135 ? 7.566 -28.547 -24.344 1 98.56 135 ASP B CA 1
ATOM 3485 C C . ASP B 1 135 ? 6.34 -28.406 -25.234 1 98.56 135 ASP B C 1
ATOM 3487 O O . ASP B 1 135 ? 6.207 -29.141 -26.234 1 98.56 135 ASP B O 1
ATOM 3491 N N . PHE B 1 136 ? 5.457 -27.406 -24.922 1 98.44 136 PHE B N 1
ATOM 3492 C CA . PHE B 1 136 ? 4.172 -27.359 -25.609 1 98.44 136 PHE B CA 1
ATOM 3493 C C . PHE B 1 136 ? 4.32 -26.812 -27.016 1 98.44 136 PHE B C 1
ATOM 3495 O O . PHE B 1 136 ? 3.363 -26.812 -27.797 1 98.44 136 PHE B O 1
ATOM 3502 N N . SER B 1 137 ? 5.527 -26.359 -27.375 1 97.62 137 SER B N 1
ATOM 3503 C CA . SER B 1 137 ? 5.777 -26.016 -28.781 1 97.62 137 SER B CA 1
ATOM 3504 C C . SER B 1 137 ? 5.871 -27.266 -29.641 1 97.62 137 SER B C 1
ATOM 3506 O O . SER B 1 137 ? 5.758 -27.188 -30.875 1 97.62 137 SER B O 1
ATOM 3508 N N . VAL B 1 138 ? 6.07 -28.406 -29.031 1 97.62 138 VAL B N 1
ATOM 3509 C CA . VAL B 1 138 ? 6.281 -29.656 -29.75 1 97.62 138 VAL B CA 1
ATOM 3510 C C . VAL B 1 138 ? 5.102 -30.594 -29.516 1 97.62 138 VAL B C 1
ATOM 3512 O O . VAL B 1 138 ? 4.652 -31.281 -30.438 1 97.62 138 VAL B O 1
ATOM 3515 N N . GLU B 1 139 ? 4.66 -30.75 -28.328 1 98.19 139 GLU B N 1
ATOM 3516 C CA . GLU B 1 139 ? 3.555 -31.609 -27.906 1 98.19 139 GLU B CA 1
ATOM 3517 C C . GLU B 1 139 ? 2.768 -30.969 -26.75 1 98.19 139 GLU B C 1
ATOM 3519 O O . GLU B 1 139 ? 3.156 -29.922 -26.234 1 98.19 139 GLU B O 1
ATOM 3524 N N . GLN B 1 140 ? 1.654 -31.641 -26.438 1 98.44 140 GLN B N 1
ATOM 3525 C CA . GLN B 1 140 ? 0.883 -31.141 -25.312 1 98.44 140 GLN B CA 1
ATOM 3526 C C . GLN B 1 140 ? 1.723 -31.109 -24.047 1 98.44 140 GLN B C 1
ATOM 3528 O O . GLN B 1 140 ? 2.5 -32.031 -23.781 1 98.44 140 GLN B O 1
ATOM 3533 N N . ALA B 1 141 ? 1.57 -30.031 -23.312 1 98.75 141 ALA B N 1
ATOM 3534 C CA . ALA B 1 141 ? 2.359 -29.844 -22.094 1 98.75 141 ALA B CA 1
ATOM 3535 C C . ALA B 1 141 ? 2.084 -30.969 -21.094 1 98.75 141 ALA B C 1
ATOM 3537 O O . ALA B 1 141 ? 3 -31.438 -20.422 1 98.75 141 ALA B O 1
ATOM 3538 N N . LEU B 1 142 ? 0.842 -31.359 -20.969 1 98.75 142 LEU B N 1
ATOM 3539 C CA . LEU B 1 142 ? 0.389 -32.281 -19.922 1 98.75 142 LEU B CA 1
ATOM 3540 C C . LEU B 1 142 ? -0.648 -33.25 -20.469 1 98.75 142 LEU B C 1
ATOM 3542 O O . LEU B 1 142 ? -1.285 -32.969 -21.484 1 98.75 142 LEU B O 1
ATOM 3546 N N . THR B 1 143 ? -0.816 -34.406 -19.797 1 98.25 143 THR B N 1
ATOM 3547 C CA . THR B 1 143 ? -1.939 -35.281 -20.047 1 98.25 143 THR B CA 1
ATOM 3548 C C . THR B 1 143 ? -3.164 -34.875 -19.25 1 98.25 143 THR B C 1
ATOM 3550 O O . THR B 1 143 ? -3.039 -34.156 -18.25 1 98.25 143 THR B O 1
ATOM 3553 N N . PRO B 1 144 ? -4.316 -35.281 -19.719 1 97.56 144 PRO B N 1
ATOM 3554 C CA . PRO B 1 144 ? -5.504 -35.031 -18.891 1 97.56 144 PRO B CA 1
ATOM 3555 C C . PRO B 1 144 ? -5.359 -35.531 -17.469 1 97.56 144 PRO B C 1
ATOM 3557 O O . PRO B 1 144 ? -5.855 -34.906 -16.516 1 97.56 144 PRO B O 1
ATOM 3560 N N . ALA B 1 145 ? -4.703 -36.625 -17.312 1 98.06 145 ALA B N 1
ATOM 3561 C CA . ALA B 1 145 ? -4.488 -37.188 -15.977 1 98.06 145 ALA B CA 1
ATOM 3562 C C . ALA B 1 145 ? -3.598 -36.281 -15.133 1 98.06 145 ALA B C 1
ATOM 3564 O O . ALA B 1 145 ? -3.82 -36.125 -13.93 1 98.06 145 ALA B O 1
ATOM 3565 N N . ASP B 1 146 ? -2.572 -35.719 -15.742 1 98.31 146 ASP B N 1
ATOM 3566 C CA . ASP B 1 146 ? -1.726 -34.75 -15.047 1 98.31 146 ASP B CA 1
ATOM 3567 C C . ASP B 1 146 ? -2.543 -33.562 -14.555 1 98.31 146 ASP B C 1
ATOM 3569 O O . ASP B 1 146 ? -2.395 -33.125 -13.406 1 98.31 146 ASP B O 1
ATOM 3573 N N . VAL B 1 147 ? -3.391 -33.031 -15.438 1 98.56 147 VAL B N 1
ATOM 3574 C CA . VAL B 1 147 ? -4.211 -31.859 -15.133 1 98.56 147 VAL B CA 1
ATOM 3575 C C . VAL B 1 147 ? -5.121 -32.156 -13.938 1 98.56 147 VAL B C 1
ATOM 3577 O O . VAL B 1 147 ? -5.215 -31.359 -13 1 98.56 147 VAL B O 1
ATOM 3580 N N . ALA B 1 148 ? -5.758 -33.312 -13.953 1 98.25 148 ALA B N 1
ATOM 3581 C CA . ALA B 1 148 ? -6.645 -33.719 -12.867 1 98.25 148 ALA B CA 1
ATOM 3582 C C . ALA B 1 148 ? -5.879 -33.875 -11.555 1 98.25 148 ALA B C 1
ATOM 3584 O O . ALA B 1 148 ? -6.316 -33.375 -10.516 1 98.25 148 ALA B O 1
ATOM 3585 N N . PHE B 1 149 ? -4.797 -34.5 -11.609 1 98.5 149 PHE B N 1
ATOM 3586 C CA . PHE B 1 149 ? -3.998 -34.75 -10.414 1 98.5 149 PHE B CA 1
ATOM 3587 C C . PHE B 1 149 ? -3.568 -33.438 -9.766 1 98.5 149 PHE B C 1
ATOM 3589 O O . PHE B 1 149 ? -3.711 -33.25 -8.547 1 98.5 149 PHE B O 1
ATOM 3596 N N . VAL B 1 150 ? -3.053 -32.594 -10.562 1 98.44 150 VAL B N 1
ATOM 3597 C CA . VAL B 1 150 ? -2.434 -31.391 -9.992 1 98.44 150 VAL B CA 1
ATOM 3598 C C . VAL B 1 150 ? -3.516 -30.422 -9.531 1 98.44 150 VAL B C 1
ATOM 3600 O O . VAL B 1 150 ? -3.307 -29.641 -8.594 1 98.44 150 VAL B O 1
ATOM 3603 N N . SER B 1 151 ? -4.68 -30.438 -10.203 1 98.38 151 SER B N 1
ATOM 3604 C CA . SER B 1 151 ? -5.809 -29.688 -9.656 1 98.38 151 SER B CA 1
ATOM 3605 C C . SER B 1 151 ? -6.137 -30.141 -8.242 1 98.38 151 SER B C 1
ATOM 3607 O O . SER B 1 151 ? -6.418 -29.312 -7.371 1 98.38 151 SER B O 1
ATOM 3609 N N . GLU B 1 152 ? -6.059 -31.375 -8.008 1 98.56 152 GLU B N 1
ATOM 3610 C CA . GLU B 1 152 ? -6.332 -31.938 -6.688 1 98.56 152 GLU B CA 1
ATOM 3611 C C . GLU B 1 152 ? -5.195 -31.656 -5.715 1 98.56 152 GLU B C 1
ATOM 3613 O O . GLU B 1 152 ? -5.41 -31.562 -4.504 1 98.56 152 GLU B O 1
ATOM 3618 N N . ALA B 1 153 ? -3.998 -31.516 -6.27 1 98.75 153 ALA B N 1
ATOM 3619 C CA . ALA B 1 153 ? -2.9 -31.078 -5.41 1 98.75 153 ALA B CA 1
ATOM 3620 C C . ALA B 1 153 ? -3.205 -29.734 -4.766 1 98.75 153 ALA B C 1
ATOM 3622 O O . ALA B 1 153 ? -2.861 -29.5 -3.604 1 98.75 153 ALA B O 1
ATOM 3623 N N . GLY B 1 154 ? -3.824 -28.828 -5.559 1 98.75 154 GLY B N 1
ATOM 3624 C CA . GLY B 1 154 ? -4.289 -27.578 -4.992 1 98.75 154 GLY B CA 1
ATOM 3625 C C . GLY B 1 154 ? -5.289 -27.766 -3.867 1 98.75 154 GLY B C 1
ATOM 3626 O O . GLY B 1 154 ? -5.184 -27.109 -2.824 1 98.75 154 GLY B O 1
ATOM 3627 N N . LEU B 1 155 ? -6.223 -28.688 -4.082 1 98.69 155 LEU B N 1
ATOM 3628 C CA . LEU B 1 155 ? -7.215 -29.031 -3.07 1 98.69 155 LEU B CA 1
ATOM 3629 C C . LEU B 1 155 ? -6.543 -29.531 -1.8 1 98.69 155 LEU B C 1
ATOM 3631 O O . LEU B 1 155 ? -6.902 -29.125 -0.694 1 98.69 155 LEU B O 1
ATOM 3635 N N . ARG B 1 156 ? -5.57 -30.375 -1.974 1 98.88 156 ARG B N 1
ATOM 3636 C CA . ARG B 1 156 ? -4.867 -30.969 -0.835 1 98.88 156 ARG B CA 1
ATOM 3637 C C . ARG B 1 156 ? -4.047 -29.906 -0.096 1 98.88 156 ARG B C 1
ATOM 3639 O O . ARG B 1 156 ? -3.963 -29.938 1.134 1 98.88 156 ARG B O 1
ATOM 3646 N N . ALA B 1 157 ? -3.447 -29.016 -0.804 1 98.88 157 ALA B N 1
ATOM 3647 C CA . ALA B 1 157 ? -2.691 -27.938 -0.171 1 98.88 157 ALA B CA 1
ATOM 3648 C C . ALA B 1 157 ? -3.596 -27.062 0.695 1 98.88 157 ALA B C 1
ATOM 3650 O O . ALA B 1 157 ? -3.234 -26.719 1.819 1 98.88 157 ALA B O 1
ATOM 3651 N N . VAL B 1 158 ? -4.758 -26.703 0.194 1 98.88 158 VAL B N 1
ATOM 3652 C CA . VAL B 1 158 ? -5.723 -25.891 0.929 1 98.88 158 VAL B CA 1
ATOM 3653 C C . VAL B 1 158 ? -6.18 -26.641 2.18 1 98.88 158 VAL B C 1
ATOM 3655 O O . VAL B 1 158 ? -6.305 -26.047 3.254 1 98.88 158 VAL B O 1
ATOM 3658 N N . ALA B 1 159 ? -6.422 -27.953 2.014 1 98.75 159 ALA B N 1
ATOM 3659 C CA . ALA B 1 159 ? -6.844 -28.766 3.148 1 98.75 159 ALA B CA 1
ATOM 3660 C C . ALA B 1 159 ? -5.812 -28.719 4.273 1 98.75 159 ALA B C 1
ATOM 3662 O O . ALA B 1 159 ? -6.168 -28.719 5.453 1 98.75 159 ALA B O 1
ATOM 3663 N N . ARG B 1 160 ? -4.543 -28.609 3.949 1 98.62 160 ARG B N 1
ATOM 3664 C CA . ARG B 1 160 ? -3.471 -28.578 4.941 1 98.62 160 ARG B CA 1
ATOM 3665 C C . ARG B 1 160 ? -3.467 -27.266 5.711 1 98.62 160 ARG B C 1
ATOM 3667 O O . ARG B 1 160 ? -2.842 -27.156 6.77 1 98.62 160 ARG B O 1
ATOM 3674 N N . GLN B 1 161 ? -4.168 -26.25 5.168 1 98.69 161 GLN B N 1
ATOM 3675 C CA . GLN B 1 161 ? -4.172 -24.953 5.832 1 98.69 161 GLN B CA 1
ATOM 3676 C C . GLN B 1 161 ? -5.324 -24.844 6.824 1 98.69 161 GLN B C 1
ATOM 3678 O O . GLN B 1 161 ? -5.422 -23.875 7.57 1 98.69 161 GLN B O 1
ATOM 3683 N N . ALA B 1 162 ? -6.219 -25.828 6.918 1 98.25 162 ALA B N 1
ATOM 3684 C CA . ALA B 1 162 ? -7.465 -25.75 7.68 1 98.25 162 ALA B CA 1
ATOM 3685 C C . ALA B 1 162 ? -7.191 -25.469 9.156 1 98.25 162 ALA B C 1
ATOM 3687 O O . ALA B 1 162 ? -7.922 -24.719 9.797 1 98.25 162 ALA B O 1
ATOM 3688 N N . ASP B 1 163 ? -6.152 -26 9.648 1 97.31 163 ASP B N 1
ATOM 3689 C CA . ASP B 1 163 ? -5.848 -25.875 11.078 1 97.31 163 ASP B CA 1
ATOM 3690 C C . ASP B 1 163 ? -5.484 -24.438 11.438 1 97.31 163 ASP B C 1
ATOM 3692 O O . ASP B 1 163 ? -5.566 -24.062 12.609 1 97.31 163 ASP B O 1
ATOM 3696 N N . HIS B 1 164 ? -5.094 -23.672 10.453 1 97 164 HIS B N 1
ATOM 3697 C CA . HIS B 1 164 ? -4.746 -22.281 10.711 1 97 164 HIS B CA 1
ATOM 3698 C C . HIS B 1 164 ? -5.992 -21.422 10.867 1 97 164 HIS B C 1
ATOM 3700 O O . HIS B 1 164 ? -5.902 -20.266 11.273 1 97 164 HIS B O 1
ATOM 3706 N N . ALA B 1 165 ? -7.203 -21.938 10.516 1 97.62 165 ALA B N 1
ATOM 3707 C CA . ALA B 1 165 ? -8.438 -21.156 10.555 1 97.62 165 ALA B CA 1
ATOM 3708 C C . ALA B 1 165 ? -8.258 -19.812 9.852 1 97.62 165 ALA B C 1
ATOM 3710 O O . ALA B 1 165 ? -8.453 -18.75 10.453 1 97.62 165 ALA B O 1
ATOM 3711 N N . PRO B 1 166 ? -7.957 -19.906 8.555 1 98.62 166 PRO B N 1
ATOM 3712 C CA . PRO B 1 166 ? -7.508 -18.719 7.848 1 98.62 166 PRO B CA 1
ATOM 3713 C C . PRO B 1 166 ? -8.602 -17.656 7.742 1 98.62 166 PRO B C 1
ATOM 3715 O O . PRO B 1 166 ? -9.766 -17.984 7.516 1 98.62 166 PRO B O 1
ATOM 3718 N N . ASP B 1 167 ? -8.195 -16.297 7.945 1 98.88 167 ASP B N 1
ATOM 3719 C CA . ASP B 1 167 ? -9.047 -15.18 7.57 1 98.88 167 ASP B CA 1
ATOM 3720 C C . ASP B 1 167 ? -9.102 -15.008 6.055 1 98.88 167 ASP B C 1
ATOM 3722 O O . ASP B 1 167 ? -10.117 -14.586 5.508 1 98.88 167 ASP B O 1
ATOM 3726 N N . LEU B 1 168 ? -8.008 -15.242 5.414 1 98.56 168 LEU B N 1
ATOM 3727 C CA . LEU B 1 168 ? -7.832 -15.328 3.969 1 98.56 168 LEU B CA 1
ATOM 3728 C C . LEU B 1 168 ? -6.547 -16.062 3.615 1 98.56 168 LEU B C 1
ATOM 3730 O O . LEU B 1 168 ? -5.754 -16.391 4.5 1 98.56 168 LEU B O 1
ATOM 3734 N N . VAL B 1 169 ? -6.344 -16.406 2.338 1 98.94 169 VAL B N 1
ATOM 3735 C CA . VAL B 1 169 ? -5.18 -17.172 1.903 1 98.94 169 VAL B CA 1
ATOM 3736 C C . VAL B 1 169 ? -4.5 -16.469 0.734 1 98.94 169 VAL B C 1
ATOM 3738 O O . VAL B 1 169 ? -5.145 -15.719 -0.004 1 98.94 169 VAL B O 1
ATOM 3741 N N . ILE B 1 170 ? -3.225 -16.656 0.66 1 98.94 170 ILE B N 1
ATOM 3742 C CA . ILE B 1 170 ? -2.416 -16.141 -0.443 1 98.94 170 ILE B CA 1
ATOM 3743 C C . ILE B 1 170 ? -1.727 -17.312 -1.154 1 98.94 170 ILE B C 1
ATOM 3745 O O . ILE B 1 170 ? -1.185 -18.203 -0.507 1 98.94 170 ILE B O 1
ATOM 3749 N N . PHE B 1 171 ? -1.82 -17.297 -2.461 1 98.94 171 PHE B N 1
ATOM 3750 C CA . PHE B 1 171 ? -1.114 -18.297 -3.26 1 98.94 171 PHE B CA 1
ATOM 3751 C C . PHE B 1 171 ? -0.029 -17.641 -4.105 1 98.94 171 PHE B C 1
ATOM 3753 O O . PHE B 1 171 ? -0.191 -16.5 -4.562 1 98.94 171 PHE B O 1
ATOM 3760 N N . GLY B 1 172 ? 1.076 -18.312 -4.242 1 98.81 172 GLY B N 1
ATOM 3761 C CA . GLY B 1 172 ? 2.188 -17.859 -5.062 1 98.81 172 GLY B CA 1
ATOM 3762 C C . GLY B 1 172 ? 2.748 -18.938 -5.965 1 98.81 172 GLY B C 1
ATOM 3763 O O . GLY B 1 172 ? 2.289 -20.078 -5.93 1 98.81 172 GLY B O 1
ATOM 3764 N N . GLU B 1 173 ? 3.74 -18.5 -6.82 1 98.62 173 GLU B N 1
ATOM 3765 C CA . GLU B 1 173 ? 4.238 -19.422 -7.836 1 98.62 173 GLU B CA 1
ATOM 3766 C C . GLU B 1 173 ? 5.746 -19.297 -8.016 1 98.62 173 GLU B C 1
ATOM 3768 O O . GLU B 1 173 ? 6.324 -18.266 -7.676 1 98.62 173 GLU B O 1
ATOM 3773 N N . MET B 1 174 ? 6.273 -20.359 -8.508 1 98.38 174 MET B N 1
ATOM 3774 C CA . MET B 1 174 ? 7.668 -20.391 -8.945 1 98.38 174 MET B CA 1
ATOM 3775 C C . MET B 1 174 ? 7.848 -21.375 -10.102 1 98.38 174 MET B C 1
ATOM 3777 O O . MET B 1 174 ? 7.363 -22.5 -10.047 1 98.38 174 MET B O 1
ATOM 3781 N N . GLY B 1 175 ? 8.484 -20.906 -11.109 1 97.75 175 GLY B N 1
ATOM 3782 C CA . GLY B 1 175 ? 8.82 -21.781 -12.227 1 97.75 175 GLY B CA 1
ATOM 3783 C C . GLY B 1 175 ? 9.422 -21.031 -13.398 1 97.75 175 GLY B C 1
ATOM 3784 O O . GLY B 1 175 ? 8.797 -20.109 -13.945 1 97.75 175 GLY B O 1
ATOM 3785 N N . ILE B 1 176 ? 10.586 -21.5 -13.836 1 96.12 176 ILE B N 1
ATOM 3786 C CA . ILE B 1 176 ? 11.18 -20.891 -15.031 1 96.12 176 ILE B CA 1
ATOM 3787 C C . ILE B 1 176 ? 10.32 -21.219 -16.25 1 96.12 176 ILE B C 1
ATOM 3789 O O . ILE B 1 176 ? 10.008 -22.391 -16.5 1 96.12 176 ILE B O 1
ATOM 3793 N N . GLY B 1 177 ? 9.867 -20.156 -16.922 1 95.94 177 GLY B N 1
ATOM 3794 C CA . GLY B 1 177 ? 9.031 -20.344 -18.094 1 95.94 177 GLY B CA 1
ATOM 3795 C C . GLY B 1 177 ? 7.551 -20.156 -17.812 1 95.94 177 GLY B C 1
ATOM 3796 O O . GLY B 1 177 ? 6.734 -20.156 -18.734 1 95.94 177 GLY B O 1
ATOM 3797 N N . ASN B 1 178 ? 7.152 -19.875 -16.562 1 97.31 178 ASN B N 1
ATOM 3798 C CA . ASN B 1 178 ? 5.734 -19.906 -16.219 1 97.31 178 ASN B CA 1
ATOM 3799 C C . ASN B 1 178 ? 5.02 -18.656 -16.719 1 97.31 178 ASN B C 1
ATOM 3801 O O . ASN B 1 178 ? 3.803 -18.672 -16.922 1 97.31 178 ASN B O 1
ATOM 3805 N N . THR B 1 179 ? 5.746 -17.547 -17.031 1 96.94 179 THR B N 1
ATOM 3806 C CA . THR B 1 179 ? 5.09 -16.406 -17.656 1 96.94 179 THR B CA 1
ATOM 3807 C C . THR B 1 179 ? 4.648 -16.75 -19.078 1 96.94 179 THR B C 1
ATOM 3809 O O . THR B 1 179 ? 3.639 -16.234 -19.562 1 96.94 179 THR B O 1
ATOM 3812 N N . THR B 1 180 ? 5.398 -17.609 -19.719 1 97.31 180 THR B N 1
ATOM 3813 C CA . THR B 1 180 ? 5.051 -18.031 -21.062 1 97.31 180 THR B CA 1
ATOM 3814 C C . THR B 1 180 ? 3.803 -18.922 -21.047 1 97.31 180 THR B C 1
ATOM 3816 O O . THR B 1 180 ? 2.879 -18.719 -21.844 1 97.31 180 THR B O 1
ATOM 3819 N N . SER B 1 181 ? 3.793 -19.844 -20.188 1 98.31 181 SER B N 1
ATOM 3820 C CA . SER B 1 181 ? 2.625 -20.703 -20.047 1 98.31 181 SER B CA 1
ATOM 3821 C C . SER B 1 181 ? 1.389 -19.891 -19.656 1 98.31 181 SER B C 1
ATOM 3823 O O . SER B 1 181 ? 0.311 -20.094 -20.219 1 98.31 181 SER B O 1
ATOM 3825 N N . ALA B 1 182 ? 1.533 -19 -18.688 1 98.38 182 ALA B N 1
ATOM 3826 C CA . ALA B 1 182 ? 0.425 -18.156 -18.25 1 98.38 182 ALA B CA 1
ATOM 3827 C C . ALA B 1 182 ? -0.111 -17.328 -19.422 1 98.38 182 ALA B C 1
ATOM 3829 O O . ALA B 1 182 ? -1.325 -17.234 -19.609 1 98.38 182 ALA B O 1
ATOM 3830 N N . ALA B 1 183 ? 0.79 -16.734 -20.172 1 98 183 ALA B N 1
ATOM 3831 C CA . ALA B 1 183 ? 0.393 -15.938 -21.328 1 98 183 ALA B CA 1
ATOM 3832 C C . ALA B 1 183 ? -0.35 -16.781 -22.359 1 98 183 ALA B C 1
ATOM 3834 O O . ALA B 1 183 ? -1.34 -16.344 -22.938 1 98 183 ALA B O 1
ATOM 3835 N N . ALA B 1 184 ? 0.111 -18 -22.578 1 98.38 184 ALA B N 1
ATOM 3836 C CA . ALA B 1 184 ? -0.532 -18.891 -23.531 1 98.38 184 ALA B CA 1
ATOM 3837 C C . ALA B 1 184 ? -1.946 -19.25 -23.078 1 98.38 184 ALA B C 1
ATOM 3839 O O . ALA B 1 184 ? -2.883 -19.234 -23.891 1 98.38 184 ALA B O 1
ATOM 3840 N N . ILE B 1 185 ? -2.078 -19.578 -21.812 1 98.56 185 ILE B N 1
ATOM 3841 C CA . ILE B 1 185 ? -3.389 -19.891 -21.25 1 98.56 185 ILE B CA 1
ATOM 3842 C C . ILE B 1 185 ? -4.332 -18.719 -21.438 1 98.56 185 ILE B C 1
ATOM 3844 O O . ILE B 1 185 ? -5.449 -18.875 -21.938 1 98.56 185 ILE B O 1
ATOM 3848 N N . ALA B 1 186 ? -3.865 -17.516 -21.062 1 98.19 186 ALA B N 1
ATOM 3849 C CA . ALA B 1 186 ? -4.691 -16.312 -21.141 1 98.19 186 ALA B CA 1
ATOM 3850 C C . ALA B 1 186 ? -5.066 -16 -22.578 1 98.19 186 ALA B C 1
ATOM 3852 O O . ALA B 1 186 ? -6.215 -15.656 -22.875 1 98.19 186 ALA B O 1
ATOM 3853 N N . ALA B 1 187 ? -4.086 -16.141 -23.453 1 98 187 ALA B N 1
ATOM 3854 C CA . ALA B 1 187 ? -4.344 -15.891 -24.859 1 98 187 ALA B CA 1
ATOM 3855 C C . ALA B 1 187 ? -5.418 -16.828 -25.406 1 98 187 ALA B C 1
ATOM 3857 O O . ALA B 1 187 ? -6.312 -16.406 -26.141 1 98 187 ALA B O 1
ATOM 3858 N N . ALA B 1 188 ? -5.34 -18.031 -25.078 1 98.06 188 ALA B N 1
ATOM 3859 C CA . ALA B 1 188 ? -6.305 -19.016 -25.531 1 98.06 188 ALA B CA 1
ATOM 3860 C C . ALA B 1 188 ? -7.695 -18.734 -24.984 1 98.06 188 ALA B C 1
ATOM 3862 O O . ALA B 1 188 ? -8.68 -18.719 -25.719 1 98.06 188 ALA B O 1
ATOM 3863 N N . LEU B 1 189 ? -7.746 -18.469 -23.688 1 97.81 189 LEU B N 1
ATOM 3864 C CA . LEU B 1 189 ? -9.031 -18.344 -23 1 97.81 189 LEU B CA 1
ATOM 3865 C C . LEU B 1 189 ? -9.703 -17.016 -23.344 1 97.81 189 LEU B C 1
ATOM 3867 O O . LEU B 1 189 ? -10.93 -16.922 -23.344 1 97.81 189 LEU B O 1
ATOM 3871 N N . LEU B 1 190 ? -8.914 -15.992 -23.641 1 97.19 190 LEU B N 1
ATOM 3872 C CA . LEU B 1 190 ? -9.461 -14.656 -23.859 1 97.19 190 LEU B CA 1
ATOM 3873 C C . LEU B 1 190 ? -9.461 -14.312 -25.344 1 97.19 190 LEU B C 1
ATOM 3875 O O . LEU B 1 190 ? -9.914 -13.234 -25.734 1 97.19 190 LEU B O 1
ATOM 3879 N N . ALA B 1 191 ? -8.938 -15.172 -26.172 1 95.62 191 ALA B N 1
ATOM 3880 C CA . ALA B 1 191 ? -8.867 -14.977 -27.609 1 95.62 191 ALA B CA 1
ATOM 3881 C C . ALA B 1 191 ? -8.148 -13.672 -27.953 1 95.62 191 ALA B C 1
ATOM 3883 O O . ALA B 1 191 ? -8.633 -12.875 -28.75 1 95.62 191 ALA B O 1
ATOM 3884 N N . CYS B 1 192 ? -7.098 -13.469 -27.281 1 94.56 192 CYS B N 1
ATOM 3885 C CA . CYS B 1 192 ? -6.305 -12.289 -27.594 1 94.56 192 CYS B CA 1
ATOM 3886 C C . CYS B 1 192 ? -4.98 -12.672 -28.25 1 94.56 192 CYS B C 1
ATOM 3888 O O . CYS B 1 192 ? -4.574 -13.836 -28.188 1 94.56 192 CYS B O 1
ATOM 3890 N N . ALA B 1 193 ? -4.383 -11.703 -28.891 1 95 193 ALA B N 1
ATOM 3891 C CA . ALA B 1 193 ? -3.107 -11.953 -29.547 1 95 193 ALA B CA 1
ATOM 3892 C C . ALA B 1 193 ? -1.986 -12.133 -28.531 1 95 193 ALA B C 1
ATOM 3894 O O . ALA B 1 193 ? -1.878 -11.359 -27.578 1 95 193 ALA B O 1
ATOM 3895 N N . PRO B 1 194 ? -1.198 -13.188 -28.734 1 96.06 194 PRO B N 1
ATOM 3896 C CA . PRO B 1 194 ? -0.074 -13.383 -27.812 1 96.06 194 PRO B CA 1
ATOM 3897 C C . PRO B 1 194 ? 0.783 -12.133 -27.641 1 96.06 194 PRO B C 1
ATOM 3899 O O . PRO B 1 194 ? 1.266 -11.852 -26.547 1 96.06 194 PRO B O 1
ATOM 3902 N N . ALA B 1 195 ? 0.919 -11.312 -28.625 1 94.44 195 ALA B N 1
ATOM 3903 C CA . ALA B 1 195 ? 1.723 -10.094 -28.578 1 94.44 195 ALA B CA 1
ATOM 3904 C C . ALA B 1 195 ? 1.155 -9.102 -27.562 1 94.44 195 ALA B C 1
ATOM 3906 O 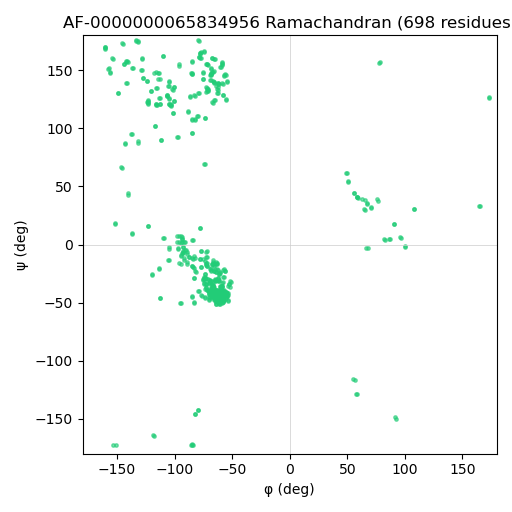O . ALA B 1 195 ? 1.885 -8.258 -27.031 1 94.44 195 ALA B O 1
ATOM 3907 N N . ASP B 1 196 ? -0.099 -9.203 -27.266 1 93.25 196 ASP B N 1
ATOM 3908 C CA . ASP B 1 196 ? -0.769 -8.273 -26.375 1 93.25 196 ASP B CA 1
ATOM 3909 C C . ASP B 1 196 ? -0.642 -8.719 -24.922 1 93.25 196 ASP B C 1
ATOM 3911 O O . ASP B 1 196 ? -0.902 -7.941 -24 1 93.25 196 ASP B O 1
ATOM 3915 N N . ILE B 1 197 ? -0.176 -9.922 -24.656 1 94.94 197 ILE B N 1
ATOM 3916 C CA . ILE B 1 197 ? -0.215 -10.453 -23.312 1 94.94 197 ILE B CA 1
ATOM 3917 C C . ILE B 1 197 ? 1.204 -10.75 -22.828 1 94.94 197 ILE B C 1
ATOM 3919 O O . ILE B 1 197 ? 1.482 -10.719 -21.625 1 94.94 197 ILE B O 1
ATOM 3923 N N . VAL B 1 198 ? 2.096 -10.992 -23.75 1 94.56 198 VAL B N 1
ATOM 3924 C CA . VAL B 1 198 ? 3.461 -11.383 -23.406 1 94.56 198 VAL B CA 1
ATOM 3925 C C . VAL B 1 198 ? 4.215 -10.172 -22.844 1 94.56 198 VAL B C 1
ATOM 3927 O O . VAL B 1 198 ? 4.105 -9.07 -23.375 1 94.56 198 VAL B O 1
ATOM 3930 N N . GLY B 1 199 ? 4.859 -10.367 -21.75 1 90.62 199 GLY B N 1
ATOM 3931 C CA . GLY B 1 199 ? 5.73 -9.359 -21.156 1 90.62 199 GLY B CA 1
ATOM 3932 C C . GLY B 1 199 ? 7.18 -9.805 -21.062 1 90.62 199 GLY B C 1
ATOM 3933 O O . GLY B 1 199 ? 7.578 -10.773 -21.703 1 90.62 199 GLY B O 1
ATOM 3934 N N . SER B 1 200 ? 7.93 -9.047 -20.234 1 86.5 200 SER B N 1
ATOM 3935 C CA . SER B 1 200 ? 9.367 -9.289 -20.141 1 86.5 200 SER B CA 1
ATOM 3936 C C . SER B 1 200 ? 9.664 -10.453 -19.203 1 86.5 200 SER B C 1
ATOM 3938 O O . SER B 1 200 ? 10.75 -11.047 -19.266 1 86.5 200 SER B O 1
ATOM 3940 N N . GLY B 1 201 ? 8.75 -10.734 -18.297 1 84 201 GLY B N 1
ATOM 3941 C CA . GLY B 1 201 ? 8.992 -11.805 -17.344 1 84 201 GLY B CA 1
ATOM 3942 C C . GLY B 1 201 ? 10.266 -11.609 -16.547 1 84 201 GLY B C 1
ATOM 3943 O O . GLY B 1 201 ? 10.445 -10.578 -15.891 1 84 201 GLY B O 1
ATOM 3944 N N . THR B 1 202 ? 11.227 -12.516 -16.703 1 80.25 202 THR B N 1
ATOM 3945 C CA . THR B 1 202 ? 12.469 -12.508 -15.945 1 80.25 202 THR B CA 1
ATOM 3946 C C . THR B 1 202 ? 13.438 -11.461 -16.5 1 80.25 202 THR B C 1
ATOM 3948 O O . THR B 1 202 ? 14.625 -11.477 -16.188 1 80.25 202 THR B O 1
ATOM 3951 N N . GLY B 1 203 ? 12.914 -10.555 -17.344 1 82.25 203 GLY B N 1
ATOM 3952 C CA . GLY B 1 203 ? 13.75 -9.461 -17.812 1 82.25 203 GLY B CA 1
ATOM 3953 C C . GLY B 1 203 ? 14.148 -9.609 -19.281 1 82.25 203 GLY B C 1
ATOM 3954 O O . GLY B 1 203 ? 15.25 -9.211 -19.656 1 82.25 203 GLY B O 1
ATOM 3955 N N . LEU B 1 204 ? 13.359 -10.195 -20.078 1 86.56 204 LEU B N 1
ATOM 3956 C CA . LEU B 1 204 ? 13.641 -10.344 -21.5 1 86.56 204 LEU B CA 1
ATOM 3957 C C . LEU B 1 204 ? 13.633 -8.984 -22.203 1 86.56 204 LEU B C 1
ATOM 3959 O O . LEU B 1 204 ? 12.867 -8.094 -21.828 1 86.56 204 LEU B O 1
ATOM 3963 N N . ASP B 1 205 ? 14.461 -8.945 -23.219 1 89.25 205 ASP B N 1
ATOM 3964 C CA . ASP B 1 205 ? 14.438 -7.758 -24.062 1 89.25 205 ASP B CA 1
ATOM 3965 C C . ASP B 1 205 ? 13.359 -7.863 -25.141 1 89.25 205 ASP B C 1
ATOM 3967 O O . ASP B 1 205 ? 12.523 -8.773 -25.109 1 89.25 205 ASP B O 1
ATOM 3971 N N . ALA B 1 206 ? 13.359 -6.945 -26.031 1 90.62 206 ALA B N 1
ATOM 3972 C CA . ALA B 1 206 ? 12.32 -6.863 -27.062 1 90.62 206 ALA B CA 1
ATOM 3973 C C . ALA B 1 206 ? 12.328 -8.102 -27.953 1 90.62 206 ALA B C 1
ATOM 3975 O O . ALA B 1 206 ? 11.273 -8.609 -28.328 1 90.62 206 ALA B O 1
ATOM 3976 N N . GLU B 1 207 ? 13.484 -8.578 -28.281 1 92.06 207 GLU B N 1
ATOM 3977 C CA . GLU B 1 207 ? 13.617 -9.758 -29.125 1 92.06 207 GLU B CA 1
ATOM 3978 C C . GLU B 1 207 ? 13.109 -11.008 -28.406 1 92.06 207 GLU B C 1
ATOM 3980 O O . GLU B 1 207 ? 12.445 -11.852 -29 1 92.06 207 GLU B O 1
ATOM 3985 N N . GLY B 1 208 ? 13.508 -11.062 -27.125 1 91.19 208 GLY B N 1
ATOM 3986 C CA . GLY B 1 208 ? 13.016 -12.172 -26.328 1 91.19 208 GLY B CA 1
ATOM 3987 C C . GLY B 1 208 ? 11.508 -12.203 -26.203 1 91.19 208 GLY B C 1
ATOM 3988 O O . GLY B 1 208 ? 10.898 -13.273 -26.266 1 91.19 208 GLY B O 1
ATOM 3989 N N . ARG B 1 209 ? 10.891 -11.07 -26.125 1 93.62 209 ARG B N 1
ATOM 3990 C CA . ARG B 1 209 ? 9.438 -10.977 -26.031 1 93.62 209 ARG B CA 1
ATOM 3991 C C . ARG B 1 209 ? 8.766 -11.406 -27.328 1 93.62 209 ARG B C 1
ATOM 3993 O O . ARG B 1 209 ? 7.738 -12.086 -27.297 1 93.62 209 ARG B O 1
ATOM 4000 N N . ALA B 1 210 ? 9.367 -11 -28.375 1 94.31 210 ALA B N 1
ATOM 4001 C CA . ALA B 1 210 ? 8.836 -11.375 -29.688 1 94.31 210 ALA B CA 1
ATOM 4002 C C . ALA B 1 210 ? 8.906 -12.891 -29.891 1 94.31 210 ALA B C 1
ATOM 4004 O O . ALA B 1 210 ? 7.977 -13.492 -30.453 1 94.31 210 ALA B O 1
ATOM 4005 N N . ARG B 1 211 ? 10.016 -13.469 -29.484 1 93.94 211 ARG B N 1
ATOM 4006 C CA . ARG B 1 211 ? 10.164 -14.914 -29.562 1 93.94 211 ARG B CA 1
ATOM 4007 C C . ARG B 1 211 ? 9.109 -15.625 -28.719 1 93.94 211 ARG B C 1
ATOM 4009 O O . ARG B 1 211 ? 8.492 -16.594 -29.172 1 93.94 211 ARG B O 1
ATOM 4016 N N . LYS B 1 212 ? 9.008 -15.117 -27.562 1 94.19 212 LYS B N 1
ATOM 4017 C CA . LYS B 1 212 ? 8 -15.672 -26.656 1 94.19 212 LYS B CA 1
ATOM 4018 C C . LYS B 1 212 ? 6.605 -15.602 -27.281 1 94.19 212 LYS B C 1
ATOM 4020 O O . LYS B 1 212 ? 5.852 -16.578 -27.234 1 94.19 212 LYS B O 1
ATOM 4025 N N . ALA B 1 213 ? 6.227 -14.523 -27.891 1 96.88 213 ALA B N 1
ATOM 4026 C CA . ALA B 1 213 ? 4.93 -14.344 -28.531 1 96.88 213 ALA B CA 1
ATOM 4027 C C . ALA B 1 213 ? 4.754 -15.312 -29.703 1 96.88 213 ALA B C 1
ATOM 4029 O O . ALA B 1 213 ? 3.684 -15.906 -29.875 1 96.88 213 ALA B O 1
ATOM 4030 N N . LYS B 1 214 ? 5.773 -15.477 -30.469 1 97.06 214 LYS B N 1
ATOM 4031 C CA . LYS B 1 214 ? 5.723 -16.359 -31.641 1 97.06 214 LYS B CA 1
ATOM 4032 C C . LYS B 1 214 ? 5.562 -17.812 -31.219 1 97.06 214 LYS B C 1
ATOM 4034 O O . LYS B 1 214 ? 4.773 -18.547 -31.797 1 97.06 214 LYS B O 1
ATOM 4039 N N . VAL B 1 215 ? 6.305 -18.188 -30.219 1 97.12 215 VAL B N 1
ATOM 4040 C CA . VAL B 1 215 ? 6.234 -19.562 -29.703 1 97.12 215 VAL B CA 1
ATOM 4041 C C . VAL B 1 215 ? 4.812 -19.859 -29.234 1 97.12 215 VAL B C 1
ATOM 4043 O O . VAL B 1 215 ? 4.285 -20.938 -29.5 1 97.12 215 VAL B O 1
ATOM 4046 N N . ILE B 1 216 ? 4.172 -18.922 -28.594 1 97.88 216 ILE B N 1
ATOM 4047 C CA . ILE B 1 216 ? 2.816 -19.094 -28.078 1 97.88 216 ILE B CA 1
ATOM 4048 C C . ILE B 1 216 ? 1.832 -19.156 -29.234 1 97.88 216 ILE B C 1
ATOM 4050 O O . ILE B 1 216 ? 0.964 -20.031 -29.281 1 97.88 216 ILE B O 1
ATOM 4054 N N . GLU B 1 217 ? 1.983 -18.266 -30.172 1 97.62 217 GLU B N 1
ATOM 4055 C CA . GLU B 1 217 ? 1.108 -18.234 -31.344 1 97.62 217 GLU B CA 1
ATOM 4056 C C . GLU B 1 217 ? 1.148 -19.578 -32.094 1 97.62 217 GLU B C 1
ATOM 4058 O O . GLU B 1 217 ? 0.103 -20.125 -32.406 1 97.62 217 GLU B O 1
ATOM 4063 N N . ASP B 1 218 ? 2.338 -20.031 -32.312 1 97.88 218 ASP B N 1
ATOM 4064 C CA . ASP B 1 218 ? 2.533 -21.297 -33 1 97.88 218 ASP B CA 1
ATOM 4065 C C . ASP B 1 218 ? 1.92 -22.453 -32.219 1 97.88 218 ASP B C 1
ATOM 4067 O O . ASP B 1 218 ? 1.316 -23.359 -32.781 1 97.88 218 ASP B O 1
ATOM 4071 N N . ALA B 1 219 ? 2.127 -22.438 -30.953 1 98 219 ALA B N 1
ATOM 4072 C CA . ALA B 1 219 ? 1.597 -23.484 -30.109 1 98 219 ALA B CA 1
ATOM 4073 C C . ALA B 1 219 ? 0.071 -23.5 -30.125 1 98 219 ALA B C 1
ATOM 4075 O O . ALA B 1 219 ? -0.554 -24.562 -30.172 1 98 219 ALA B O 1
ATOM 4076 N N . LEU B 1 220 ? -0.558 -22.344 -30.016 1 97.88 220 LEU B N 1
ATOM 4077 C CA . LEU B 1 220 ? -2.014 -22.25 -30.062 1 97.88 220 LEU B CA 1
ATOM 4078 C C . LEU B 1 220 ? -2.557 -22.812 -31.359 1 97.88 220 LEU B C 1
ATOM 4080 O O . LEU B 1 220 ? -3.568 -23.531 -31.359 1 97.88 220 LEU B O 1
ATOM 4084 N N . THR B 1 221 ? -1.869 -22.516 -32.406 1 97.69 221 THR B N 1
ATOM 4085 C CA . THR B 1 221 ? -2.256 -23.047 -33.719 1 97.69 221 THR B CA 1
ATOM 4086 C C . THR B 1 221 ? -2.062 -24.547 -33.781 1 97.69 221 THR B C 1
ATOM 4088 O O . THR B 1 221 ? -2.955 -25.281 -34.219 1 97.69 221 THR B O 1
ATOM 4091 N N . ARG B 1 222 ? -0.948 -25 -33.312 1 97.88 222 ARG B N 1
ATOM 4092 C CA . ARG B 1 222 ? -0.609 -26.422 -33.344 1 97.88 222 ARG B CA 1
ATOM 4093 C C . ARG B 1 222 ? -1.653 -27.25 -32.594 1 97.88 222 ARG B C 1
ATOM 4095 O O . ARG B 1 222 ? -2.057 -28.312 -33.062 1 97.88 222 ARG B O 1
ATOM 4102 N N . HIS B 1 223 ? -2.037 -26.75 -31.5 1 98.12 223 HIS B N 1
ATOM 4103 C CA . HIS B 1 223 ? -2.928 -27.516 -30.641 1 98.12 223 HIS B CA 1
ATOM 4104 C C . HIS B 1 223 ? -4.387 -27.172 -30.891 1 98.12 223 HIS B C 1
ATOM 4106 O O . HIS B 1 223 ? -5.285 -27.656 -30.203 1 98.12 223 HIS B O 1
ATOM 4112 N N . GLY B 1 224 ? -4.684 -26.281 -31.828 1 97.31 224 GLY B N 1
ATOM 4113 C CA . GLY B 1 224 ? -6.035 -25.922 -32.219 1 97.31 224 GLY B CA 1
ATOM 4114 C C . GLY B 1 224 ? -6.82 -25.234 -31.125 1 97.31 224 GLY B C 1
ATOM 4115 O O . GLY B 1 224 ? -8 -25.531 -30.922 1 97.31 224 GLY B O 1
ATOM 4116 N N . LEU B 1 225 ? -6.184 -24.391 -30.375 1 97.12 225 LEU B N 1
ATOM 4117 C CA . LEU B 1 225 ? -6.836 -23.766 -29.234 1 97.12 225 LEU B CA 1
ATOM 4118 C C . LEU B 1 225 ? -7.578 -22.5 -29.672 1 97.12 225 LEU B C 1
ATOM 4120 O O . LEU B 1 225 ? -7.016 -21.656 -30.359 1 97.12 225 LEU B O 1
ATOM 4124 N N . THR B 1 226 ? -8.812 -22.469 -29.297 1 92.44 226 THR B N 1
ATOM 4125 C CA . THR B 1 226 ? -9.68 -21.312 -29.516 1 92.44 226 THR B CA 1
ATOM 4126 C C . THR B 1 226 ? -10.43 -20.953 -28.234 1 92.44 226 THR B C 1
ATOM 4128 O O . THR B 1 226 ? -10.328 -21.656 -27.219 1 92.44 226 THR B O 1
ATOM 4131 N N . ALA B 1 227 ? -11.156 -19.875 -28.297 1 89.25 227 ALA B N 1
ATOM 4132 C CA . ALA B 1 227 ? -11.922 -19.438 -27.125 1 89.25 227 ALA B CA 1
ATOM 4133 C C . ALA B 1 227 ? -12.992 -20.453 -26.766 1 89.25 227 ALA B C 1
ATOM 4135 O O . ALA B 1 227 ? -13.484 -20.469 -25.625 1 89.25 227 ALA B O 1
ATOM 4136 N N . ALA B 1 228 ? -13.328 -21.344 -27.641 1 93.06 228 ALA B N 1
ATOM 4137 C CA . ALA B 1 228 ? -14.367 -22.344 -27.422 1 93.06 228 ALA B CA 1
ATOM 4138 C C . ALA B 1 228 ? -13.781 -23.625 -26.859 1 93.06 228 ALA B C 1
ATOM 4140 O O . ALA B 1 228 ? -14.523 -24.5 -26.391 1 93.06 228 ALA B O 1
ATOM 4141 N N . THR B 1 229 ? -12.453 -23.688 -26.906 1 96.5 229 THR B N 1
ATOM 4142 C CA . THR B 1 229 ? -11.812 -24.891 -26.391 1 96.5 229 THR B CA 1
ATOM 4143 C C . THR B 1 229 ? -12.086 -25.047 -24.891 1 96.5 229 THR B C 1
ATOM 4145 O O . THR B 1 229 ? -11.953 -24.078 -24.125 1 96.5 229 THR B O 1
ATOM 4148 N N . PRO B 1 230 ? -12.531 -26.281 -24.5 1 96.81 230 PRO B N 1
ATOM 4149 C CA . PRO B 1 230 ? -12.711 -26.484 -23.062 1 96.81 230 PRO B CA 1
ATOM 4150 C C . PRO B 1 230 ? -11.461 -26.172 -22.25 1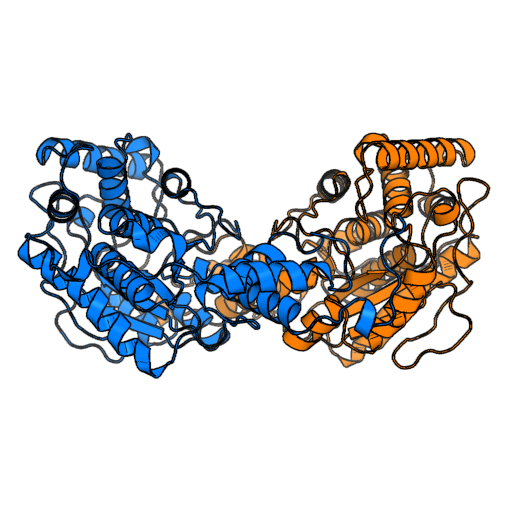 96.81 230 PRO B C 1
ATOM 4152 O O . PRO B 1 230 ? -10.344 -26.469 -22.688 1 96.81 230 PRO B O 1
ATOM 4155 N N . VAL B 1 231 ? -11.633 -25.562 -21.109 1 98 231 VAL B N 1
ATOM 4156 C CA . VAL B 1 231 ? -10.539 -25.078 -20.266 1 98 231 VAL B CA 1
ATOM 4157 C C . VAL B 1 231 ? -9.562 -26.219 -19.984 1 98 231 VAL B C 1
ATOM 4159 O O . VAL B 1 231 ? -8.352 -26.031 -20.047 1 98 231 VAL B O 1
ATOM 4162 N N . ALA B 1 232 ? -10.062 -27.422 -19.703 1 97.56 232 ALA B N 1
ATOM 4163 C CA . ALA B 1 232 ? -9.219 -28.578 -19.391 1 97.56 232 ALA B CA 1
ATOM 4164 C C . ALA B 1 232 ? -8.273 -28.906 -20.531 1 97.56 232 ALA B C 1
ATOM 4166 O O . ALA B 1 232 ? -7.129 -29.312 -20.312 1 97.56 232 ALA B O 1
ATOM 4167 N N . GLU B 1 233 ? -8.75 -28.719 -21.734 1 98 233 GLU B N 1
ATOM 4168 C CA . GLU B 1 233 ? -7.934 -29 -22.906 1 98 233 GLU B CA 1
ATOM 4169 C C . GLU B 1 233 ? -6.859 -27.938 -23.094 1 98 233 GLU B C 1
ATOM 4171 O O . GLU B 1 233 ? -5.738 -28.25 -23.516 1 98 233 GLU B O 1
ATOM 4176 N N . VAL B 1 234 ? -7.227 -26.703 -22.828 1 98.62 234 VAL B N 1
ATOM 4177 C CA . VAL B 1 234 ? -6.25 -25.609 -22.875 1 98.62 234 VAL B CA 1
ATOM 4178 C C . VAL B 1 234 ? -5.121 -25.891 -21.891 1 98.62 234 VAL B C 1
ATOM 4180 O O . VAL B 1 234 ? -3.943 -25.766 -22.219 1 98.62 234 VAL B O 1
ATOM 4183 N N . LEU B 1 235 ? -5.52 -26.344 -20.656 1 98.75 235 LEU B N 1
ATOM 4184 C CA . LEU B 1 235 ? -4.547 -26.609 -19.609 1 98.75 235 LEU B CA 1
ATOM 4185 C C . LEU B 1 235 ? -3.65 -27.781 -20 1 98.75 235 LEU B C 1
ATOM 4187 O O . LEU B 1 235 ? -2.443 -27.766 -19.734 1 98.75 235 LEU B O 1
ATOM 4191 N N . ALA B 1 236 ? -4.211 -28.766 -20.594 1 98.62 236 ALA B N 1
ATOM 4192 C CA . ALA B 1 236 ? -3.414 -29.906 -21.047 1 98.62 236 ALA B CA 1
ATOM 4193 C C . ALA B 1 236 ? -2.412 -29.484 -22.125 1 98.62 236 ALA B C 1
ATOM 4195 O O . ALA B 1 236 ? -1.27 -29.953 -22.125 1 98.62 236 ALA B O 1
ATOM 4196 N N . ALA B 1 237 ? -2.82 -28.625 -22.984 1 98.69 237 ALA B N 1
ATOM 4197 C CA . ALA B 1 237 ? -2.025 -28.266 -24.156 1 98.69 237 ALA B CA 1
ATOM 4198 C C . ALA B 1 237 ? -0.888 -27.328 -23.766 1 98.69 237 ALA B C 1
ATOM 4200 O O . ALA B 1 237 ? 0.26 -27.531 -24.172 1 98.69 237 ALA B O 1
ATOM 4201 N N . VAL B 1 238 ? -1.188 -26.312 -22.906 1 98.75 238 VAL B N 1
ATOM 4202 C CA . VAL B 1 238 ? -0.189 -25.25 -22.75 1 98.75 238 VAL B CA 1
ATOM 4203 C C . VAL B 1 238 ? -0.063 -24.891 -21.266 1 98.75 238 VAL B C 1
ATOM 4205 O O . VAL B 1 238 ? 0.592 -23.906 -20.922 1 98.75 238 VAL B O 1
ATOM 4208 N N . GLY B 1 239 ? -0.634 -25.609 -20.359 1 98.5 239 GLY B N 1
ATOM 4209 C CA . GLY B 1 239 ? -0.685 -25.266 -18.938 1 98.5 239 GLY B CA 1
ATOM 4210 C C . GLY B 1 239 ? 0.617 -25.531 -18.219 1 98.5 239 GLY B C 1
ATOM 4211 O O . GLY B 1 239 ? 1.549 -26.109 -18.797 1 98.5 239 GLY B O 1
ATOM 4212 N N . GLY B 1 240 ? 0.728 -24.984 -17.062 1 98.69 240 GLY B N 1
ATOM 4213 C CA . GLY B 1 240 ? 1.771 -25.266 -16.094 1 98.69 240 GLY B CA 1
ATOM 4214 C C . GLY B 1 240 ? 1.251 -25.922 -14.836 1 98.69 240 GLY B C 1
ATOM 4215 O O . GLY B 1 240 ? 0.131 -25.656 -14.398 1 98.69 240 GLY B O 1
ATOM 4216 N N . LEU B 1 241 ? 2.088 -26.766 -14.258 1 98.75 241 LEU B N 1
ATOM 4217 C CA . LEU B 1 241 ? 1.656 -27.562 -13.109 1 98.75 241 LEU B CA 1
ATOM 4218 C C . LEU B 1 241 ? 1.292 -26.656 -11.938 1 98.75 241 LEU B C 1
ATOM 4220 O O . LEU B 1 241 ? 0.233 -26.812 -11.328 1 98.75 241 LEU B O 1
ATOM 4224 N N . GLU B 1 242 ? 2.143 -25.656 -11.641 1 98.88 242 GLU B N 1
ATOM 4225 C CA . GLU B 1 242 ? 1.88 -24.781 -10.516 1 98.88 242 GLU B CA 1
ATOM 4226 C C . GLU B 1 242 ? 0.691 -23.859 -10.797 1 98.88 242 GLU B C 1
ATOM 4228 O O . GLU B 1 242 ? -0.036 -23.484 -9.875 1 98.88 242 GLU B O 1
ATOM 4233 N N . ILE B 1 243 ? 0.414 -23.469 -12.055 1 98.94 243 ILE B N 1
ATOM 4234 C CA . ILE B 1 243 ? -0.719 -22.625 -12.43 1 98.94 243 ILE B CA 1
ATOM 4235 C C . ILE B 1 243 ? -2.023 -23.391 -12.203 1 98.94 243 ILE B C 1
ATOM 4237 O O . ILE B 1 243 ? -2.965 -22.859 -11.609 1 98.94 243 ILE B O 1
ATOM 4241 N N . ILE B 1 244 ? -2.025 -24.625 -12.609 1 98.88 244 ILE B N 1
ATOM 4242 C CA . ILE B 1 244 ? -3.207 -25.469 -12.469 1 98.88 244 ILE B CA 1
ATOM 4243 C C . ILE B 1 244 ? -3.465 -25.766 -10.992 1 98.88 244 ILE B C 1
ATOM 4245 O O . ILE B 1 244 ? -4.609 -25.734 -10.539 1 98.88 244 ILE B O 1
ATOM 4249 N N . ALA B 1 245 ? -2.385 -26.031 -10.25 1 98.94 245 ALA B N 1
ATOM 4250 C CA . ALA B 1 245 ? -2.521 -26.219 -8.812 1 98.94 245 ALA B CA 1
ATOM 4251 C C . ALA B 1 245 ? -3.152 -25 -8.141 1 98.94 245 ALA B C 1
ATOM 4253 O O . ALA B 1 245 ? -4.039 -25.141 -7.297 1 98.94 245 ALA B O 1
ATOM 4254 N N . MET B 1 246 ? -2.754 -23.844 -8.531 1 98.94 246 MET B N 1
ATOM 4255 C CA . MET B 1 246 ? -3.291 -22.609 -7.953 1 98.94 246 MET B CA 1
ATOM 4256 C C . MET B 1 246 ? -4.762 -22.438 -8.312 1 98.94 246 MET B C 1
ATOM 4258 O O . MET B 1 246 ? -5.562 -22.016 -7.477 1 98.94 246 MET B O 1
ATOM 4262 N N . ALA B 1 247 ? -5.102 -22.75 -9.547 1 98.88 247 ALA B N 1
ATOM 4263 C CA . ALA B 1 247 ? -6.512 -22.688 -9.93 1 98.88 247 ALA B CA 1
ATOM 4264 C C . ALA B 1 247 ? -7.363 -23.594 -9.047 1 98.88 247 ALA B C 1
ATOM 4266 O O . ALA B 1 247 ? -8.414 -23.188 -8.555 1 98.88 247 ALA B O 1
ATOM 4267 N N . GLY B 1 248 ? -6.879 -24.844 -8.875 1 98.88 248 GLY B N 1
ATOM 4268 C CA . GLY B 1 248 ? -7.566 -25.75 -7.973 1 98.88 248 GLY B CA 1
ATOM 4269 C C . GLY B 1 248 ? -7.641 -25.234 -6.547 1 98.88 248 GLY B C 1
ATOM 4270 O O . GLY B 1 248 ? -8.688 -25.344 -5.898 1 98.88 248 GLY B O 1
ATOM 4271 N N . ALA B 1 249 ? -6.578 -24.656 -6.09 1 98.94 249 ALA B N 1
ATOM 4272 C CA . ALA B 1 249 ? -6.52 -24.109 -4.734 1 98.94 249 ALA B CA 1
ATOM 4273 C C . ALA B 1 249 ? -7.5 -22.969 -4.562 1 98.94 249 ALA B C 1
ATOM 4275 O O . ALA B 1 249 ? -8.141 -22.828 -3.516 1 98.94 249 ALA B O 1
ATOM 4276 N N . ILE B 1 250 ? -7.637 -22.109 -5.547 1 98.94 250 ILE B N 1
ATOM 4277 C CA . ILE B 1 250 ? -8.539 -20.969 -5.512 1 98.94 250 ILE B CA 1
ATOM 4278 C C . ILE B 1 250 ? -9.984 -21.453 -5.367 1 98.94 250 ILE B C 1
ATOM 4280 O O . ILE B 1 250 ? -10.719 -20.969 -4.508 1 98.94 250 ILE B O 1
ATOM 4284 N N . VAL B 1 251 ? -10.344 -22.453 -6.195 1 98.88 251 VAL B N 1
ATOM 4285 C CA . VAL B 1 251 ? -11.695 -23.016 -6.113 1 98.88 251 VAL B CA 1
ATOM 4286 C C . VAL B 1 251 ? -11.914 -23.625 -4.734 1 98.88 251 VAL B C 1
ATOM 4288 O O . VAL B 1 251 ? -12.93 -23.375 -4.09 1 98.88 251 VAL B O 1
ATOM 4291 N N . ALA B 1 252 ? -10.93 -24.391 -4.293 1 98.88 252 ALA B N 1
ATOM 4292 C CA . ALA B 1 252 ? -11.039 -25.078 -3.008 1 98.88 252 ALA B CA 1
ATOM 4293 C C . ALA B 1 252 ? -11.18 -24.078 -1.861 1 98.88 252 ALA B C 1
ATOM 4295 O O . ALA B 1 252 ? -11.984 -24.281 -0.95 1 98.88 252 ALA B O 1
ATOM 4296 N N . ALA B 1 253 ? -10.422 -23.016 -1.865 1 98.94 253 ALA B N 1
ATOM 4297 C CA . ALA B 1 253 ? -10.492 -21.984 -0.829 1 98.94 253 ALA B CA 1
ATOM 4298 C C . ALA B 1 253 ? -11.859 -21.328 -0.812 1 98.94 253 ALA B C 1
ATOM 4300 O O . ALA B 1 253 ? -12.461 -21.156 0.251 1 98.94 253 ALA B O 1
ATOM 4301 N N . ALA B 1 254 ? -12.32 -20.969 -1.978 1 98.88 254 ALA B N 1
ATOM 4302 C CA . ALA B 1 254 ? -13.633 -20.328 -2.09 1 98.88 254 ALA B CA 1
ATOM 4303 C C . ALA B 1 254 ? -14.734 -21.25 -1.569 1 98.88 254 ALA B C 1
ATOM 4305 O O . ALA B 1 254 ? -15.664 -20.812 -0.894 1 98.88 254 ALA B O 1
ATOM 4306 N N . GLN B 1 255 ? -14.625 -22.562 -1.908 1 98.69 255 GLN B N 1
ATOM 4307 C CA . GLN B 1 255 ? -15.609 -23.547 -1.459 1 98.69 255 GLN B CA 1
ATOM 4308 C C . GLN B 1 255 ? -15.617 -23.656 0.063 1 98.69 255 GLN B C 1
ATOM 4310 O O . GLN B 1 255 ? -16.625 -24.047 0.654 1 98.69 255 GLN B O 1
ATOM 4315 N N . ARG B 1 256 ? -14.547 -23.266 0.687 1 98.31 256 ARG B N 1
ATOM 4316 C CA . ARG B 1 256 ? -14.422 -23.266 2.141 1 98.31 256 ARG B CA 1
ATOM 4317 C C . ARG B 1 256 ? -14.727 -21.891 2.725 1 98.31 256 ARG B C 1
ATOM 4319 O O . ARG B 1 256 ? -14.523 -21.656 3.918 1 98.31 256 ARG B O 1
ATOM 4326 N N . SER B 1 257 ? -15.086 -20.938 1.925 1 98.5 257 SER B N 1
ATOM 4327 C CA . SER B 1 257 ? -15.383 -19.562 2.312 1 98.5 257 SER B CA 1
ATOM 4328 C C . SER B 1 257 ? -14.133 -18.844 2.807 1 98.5 257 SER B C 1
ATOM 4330 O O . SER B 1 257 ? -14.188 -18.094 3.791 1 98.5 257 SER B O 1
ATOM 4332 N N . TRP B 1 258 ? -13.023 -19.172 2.207 1 98.81 258 TRP B N 1
ATOM 4333 C CA . TRP B 1 258 ? -11.789 -18.438 2.473 1 98.81 258 TRP B CA 1
ATOM 4334 C C . TRP B 1 258 ? -11.492 -17.453 1.352 1 98.81 258 TRP B C 1
ATOM 4336 O O . TRP B 1 258 ? -11.188 -17.844 0.226 1 98.81 258 TRP B O 1
ATOM 4346 N N . PRO B 1 259 ? -11.547 -16.094 1.655 1 98.94 259 PRO B N 1
ATOM 4347 C CA . PRO B 1 259 ? -11.117 -15.148 0.622 1 98.94 259 PRO B CA 1
ATOM 4348 C C . PRO B 1 259 ? -9.688 -15.406 0.145 1 98.94 259 PRO B C 1
ATOM 4350 O O . PRO B 1 259 ? -8.852 -15.875 0.921 1 98.94 259 PRO B O 1
ATOM 4353 N N . VAL B 1 260 ? -9.453 -15.156 -1.128 1 98.94 260 VAL B N 1
ATOM 4354 C CA . VAL B 1 260 ? -8.125 -15.297 -1.713 1 98.94 260 VAL B CA 1
ATOM 4355 C C . VAL B 1 260 ? -7.594 -13.93 -2.123 1 98.94 260 VAL B C 1
ATOM 4357 O O . VAL B 1 260 ? -8.258 -13.188 -2.855 1 98.94 260 VAL B O 1
ATOM 4360 N N . LEU B 1 261 ? -6.473 -13.539 -1.572 1 98.94 261 LEU B N 1
ATOM 4361 C CA . LEU B 1 261 ? -5.773 -12.352 -2.061 1 98.94 261 LEU B CA 1
ATOM 4362 C C . LEU B 1 261 ? -4.867 -12.703 -3.236 1 98.94 261 LEU B C 1
ATOM 4364 O O . LEU B 1 261 ? -3.812 -13.312 -3.053 1 98.94 261 LEU B O 1
ATOM 4368 N N . VAL B 1 262 ? -5.27 -12.281 -4.418 1 98.94 262 VAL B N 1
ATOM 4369 C CA . VAL B 1 262 ? -4.664 -12.703 -5.676 1 98.94 262 VAL B CA 1
ATOM 4370 C C . VAL B 1 262 ? -3.418 -11.859 -5.953 1 98.94 262 VAL B C 1
ATOM 4372 O O . VAL B 1 262 ? -3.473 -10.625 -5.922 1 98.94 262 VAL B O 1
ATOM 4375 N N . ASP B 1 263 ? -2.359 -12.516 -6.223 1 98.62 263 ASP B N 1
ATOM 4376 C CA . ASP B 1 263 ? -1.096 -11.844 -6.516 1 98.62 263 ASP B CA 1
ATOM 4377 C C . ASP B 1 263 ? -1.062 -11.344 -7.957 1 98.62 263 ASP B C 1
ATOM 4379 O O . ASP B 1 263 ? -2.055 -10.812 -8.461 1 98.62 263 ASP B O 1
ATOM 4383 N N . GLY B 1 264 ? 0.061 -11.406 -8.633 1 97.75 264 GLY B N 1
ATOM 4384 C CA . GLY B 1 264 ? 0.317 -10.75 -9.898 1 97.75 264 GLY B CA 1
ATOM 4385 C C . GLY B 1 264 ? -0.21 -11.523 -11.094 1 97.75 264 GLY B C 1
ATOM 4386 O O . GLY B 1 264 ? -1.251 -12.18 -11.008 1 97.75 264 GLY B O 1
ATOM 4387 N N . PHE B 1 265 ? 0.468 -11.461 -12.219 1 98.31 265 PHE B N 1
ATOM 4388 C CA . PHE B 1 265 ? 0.02 -11.891 -13.539 1 98.31 265 PHE B CA 1
ATOM 4389 C C . PHE B 1 265 ? -0.3 -13.383 -13.547 1 98.31 265 PHE B C 1
ATOM 4391 O O . PHE B 1 265 ? -1.424 -13.781 -13.859 1 98.31 265 PHE B O 1
ATOM 4398 N N . ILE B 1 266 ? 0.612 -14.188 -13.07 1 98.5 266 ILE B N 1
ATOM 4399 C CA . ILE B 1 266 ? 0.469 -15.633 -13.18 1 98.5 266 ILE B CA 1
ATOM 4400 C C . ILE B 1 266 ? -0.652 -16.109 -12.258 1 98.5 266 ILE B C 1
ATOM 4402 O O . ILE B 1 266 ? -1.464 -16.953 -12.648 1 98.5 266 ILE B O 1
ATOM 4406 N N . VAL B 1 267 ? -0.747 -15.562 -11.055 1 98.88 267 VAL B N 1
ATOM 4407 C CA . VAL B 1 267 ? -1.809 -15.945 -10.125 1 98.88 267 VAL B CA 1
ATOM 4408 C C . VAL B 1 267 ? -3.158 -15.477 -10.664 1 98.88 267 VAL B C 1
ATOM 4410 O O . VAL B 1 267 ? -4.176 -16.141 -10.477 1 98.88 267 VAL B O 1
ATOM 4413 N N . SER B 1 268 ? -3.188 -14.336 -11.328 1 98.88 268 SER B N 1
ATOM 4414 C CA . SER B 1 268 ? -4.422 -13.859 -11.938 1 98.88 268 SER B CA 1
ATOM 4415 C C . SER B 1 268 ? -4.867 -14.766 -13.078 1 98.88 268 SER B C 1
ATOM 4417 O O . SER B 1 268 ? -6.062 -14.945 -13.305 1 98.88 268 SER B O 1
ATOM 4419 N N . VAL B 1 269 ? -3.9 -15.305 -13.797 1 98.75 269 VAL B N 1
ATOM 4420 C CA . VAL B 1 269 ? -4.25 -16.266 -14.844 1 98.75 269 VAL B CA 1
ATOM 4421 C C . VAL B 1 269 ? -4.848 -17.516 -14.211 1 98.75 269 VAL B C 1
ATOM 4423 O O . VAL B 1 269 ? -5.828 -18.078 -14.711 1 98.75 269 VAL B O 1
ATOM 4426 N N . ALA B 1 270 ? -4.246 -17.969 -13.109 1 98.94 270 ALA B N 1
ATOM 4427 C CA . ALA B 1 270 ? -4.84 -19.062 -12.367 1 98.94 270 ALA B CA 1
ATOM 4428 C C . ALA B 1 270 ? -6.258 -18.734 -11.922 1 98.94 270 ALA B C 1
ATOM 4430 O O . ALA B 1 270 ? -7.152 -19.578 -11.961 1 98.94 270 ALA B O 1
ATOM 4431 N N . ALA B 1 271 ? -6.457 -17.5 -11.469 1 98.94 271 ALA B N 1
ATOM 4432 C CA . ALA B 1 271 ? -7.789 -17.047 -11.078 1 98.94 271 ALA B CA 1
ATOM 4433 C C . ALA B 1 271 ? -8.75 -17.062 -12.266 1 98.94 271 ALA B C 1
ATOM 4435 O O . ALA B 1 271 ? -9.914 -17.453 -12.125 1 98.94 271 ALA B O 1
ATOM 4436 N N . LEU B 1 272 ? -8.242 -16.656 -13.438 1 98.81 272 LEU B N 1
ATOM 4437 C CA . LEU B 1 272 ? -9.039 -16.719 -14.664 1 98.81 272 LEU B CA 1
ATOM 4438 C C . LEU B 1 272 ? -9.477 -18.141 -14.961 1 98.81 272 LEU B C 1
ATOM 4440 O O . LEU B 1 272 ? -10.648 -18.391 -15.242 1 98.81 272 LEU B O 1
ATOM 4444 N N . VAL B 1 273 ? -8.547 -19.047 -14.828 1 98.75 273 VAL B N 1
ATOM 4445 C CA . VAL B 1 273 ? -8.836 -20.469 -15.031 1 98.75 273 VAL B CA 1
ATOM 4446 C C . VAL B 1 273 ? -9.891 -20.922 -14.023 1 98.75 273 VAL B C 1
ATOM 4448 O O . VAL B 1 273 ? -10.883 -21.547 -14.398 1 98.75 273 VAL B O 1
ATOM 4451 N N . ALA B 1 274 ? -9.68 -20.594 -12.781 1 98.88 274 ALA B N 1
ATOM 4452 C CA . ALA B 1 274 ? -10.594 -21 -11.711 1 98.88 274 ALA B CA 1
ATOM 4453 C C . ALA B 1 274 ? -12.008 -20.516 -11.984 1 98.88 274 ALA B C 1
ATOM 4455 O O . ALA B 1 274 ? -12.977 -21.266 -11.867 1 98.88 274 ALA B O 1
ATOM 4456 N N . THR B 1 275 ? -12.148 -19.25 -12.414 1 98.62 275 THR B N 1
ATOM 4457 C CA . THR B 1 275 ? -13.469 -18.641 -12.602 1 98.62 275 THR B CA 1
ATOM 4458 C C . THR B 1 275 ? -14.141 -19.203 -13.852 1 98.62 275 THR B C 1
ATOM 4460 O O . THR B 1 275 ? -15.375 -19.219 -13.945 1 98.62 275 THR B O 1
ATOM 4463 N N . ARG B 1 276 ? -13.344 -19.688 -14.82 1 97.69 276 ARG B N 1
ATOM 4464 C CA . ARG B 1 276 ? -13.914 -20.359 -15.984 1 97.69 276 ARG B CA 1
ATOM 4465 C C . ARG B 1 276 ? -14.414 -21.75 -15.625 1 97.69 276 ARG B C 1
ATOM 4467 O O . ARG B 1 276 ? -15.422 -22.219 -16.156 1 97.69 276 ARG B O 1
ATOM 4474 N N . LEU B 1 277 ? -13.711 -22.359 -14.711 1 97.56 277 LEU B N 1
ATOM 4475 C CA . LEU B 1 277 ? -14.078 -23.703 -14.281 1 97.56 277 LEU B CA 1
ATOM 4476 C C . LEU B 1 277 ? -15.242 -23.656 -13.297 1 97.56 277 LEU B C 1
ATOM 4478 O O . LEU B 1 277 ? -16.125 -24.516 -13.344 1 97.56 277 LEU B O 1
ATOM 4482 N N . ASN B 1 278 ? -15.25 -22.719 -12.414 1 98.38 278 ASN B N 1
ATOM 4483 C CA . ASN B 1 278 ? -16.266 -22.516 -11.383 1 98.38 278 ASN B CA 1
ATOM 4484 C C . ASN B 1 278 ? -16.531 -21.047 -11.141 1 98.38 278 ASN B C 1
ATOM 4486 O O . ASN B 1 278 ? -15.953 -20.438 -10.227 1 98.38 278 ASN B O 1
ATOM 4490 N N . PRO B 1 279 ? -17.406 -20.469 -11.891 1 98.19 279 PRO B N 1
ATOM 4491 C CA . PRO B 1 279 ? -17.656 -19.031 -11.828 1 98.19 279 PRO B CA 1
ATOM 4492 C C . PRO B 1 279 ? -18.062 -18.562 -10.43 1 98.19 279 PRO B C 1
ATOM 4494 O O . PRO B 1 279 ? -17.875 -17.391 -10.086 1 98.19 279 PRO B O 1
ATOM 4497 N N . SER B 1 280 ? -18.547 -19.438 -9.602 1 98.56 280 SER B N 1
ATOM 4498 C CA . SER B 1 280 ? -19.047 -19.062 -8.289 1 98.56 280 SER B CA 1
ATOM 4499 C C . SER B 1 280 ? -17.891 -18.703 -7.352 1 98.56 280 SER B C 1
ATOM 4501 O O . SER B 1 280 ? -18.109 -18.141 -6.277 1 98.56 280 SER B O 1
ATOM 4503 N N . CYS B 1 281 ? -16.625 -18.906 -7.809 1 98.62 281 CYS B N 1
ATOM 4504 C CA . CYS B 1 281 ? -15.508 -18.562 -6.934 1 98.62 281 CYS B CA 1
ATOM 4505 C C . CYS B 1 281 ? -15.078 -17.109 -7.133 1 98.62 281 CYS B C 1
ATOM 4507 O O . CYS B 1 281 ? -14.312 -16.578 -6.332 1 98.62 281 CYS B O 1
ATOM 4509 N N . ARG B 1 282 ? -15.609 -16.375 -8.094 1 98.75 282 ARG B N 1
ATOM 4510 C CA . ARG B 1 282 ? -15.148 -15.047 -8.461 1 98.75 282 ARG B CA 1
ATOM 4511 C C . ARG B 1 282 ? -15.32 -14.07 -7.305 1 98.75 282 ARG B C 1
ATOM 4513 O O . ARG B 1 282 ? -14.438 -13.258 -7.035 1 98.75 282 ARG B O 1
ATOM 4520 N N . PRO B 1 283 ? -16.453 -14.117 -6.504 1 98.62 283 PRO B N 1
ATOM 4521 C CA . PRO B 1 283 ? -16.641 -13.133 -5.438 1 98.62 283 PRO B CA 1
ATOM 4522 C C . PRO B 1 283 ? -15.625 -13.273 -4.312 1 98.62 283 PRO B C 1
ATOM 4524 O O . PRO B 1 283 ? -15.461 -12.359 -3.5 1 98.62 283 PRO B O 1
ATOM 4527 N N . TRP B 1 284 ? -14.914 -14.375 -4.281 1 98.88 284 TRP B N 1
ATOM 4528 C CA . TRP B 1 284 ? -14.016 -14.672 -3.17 1 98.88 284 TRP B CA 1
ATOM 4529 C C . TRP B 1 284 ? -12.609 -14.156 -3.451 1 98.88 284 TRP B C 1
ATOM 4531 O O . TRP B 1 284 ? -11.719 -14.281 -2.613 1 98.88 284 TRP B O 1
ATOM 4541 N N . LEU B 1 285 ? -12.484 -13.508 -4.617 1 98.88 285 LEU B N 1
ATOM 4542 C CA . LEU B 1 285 ? -11.156 -13.094 -5.062 1 98.88 285 LEU B CA 1
ATOM 4543 C C . LEU B 1 285 ? -10.953 -11.594 -4.848 1 98.88 285 LEU B C 1
ATOM 4545 O O . LEU B 1 285 ? -11.742 -10.781 -5.332 1 98.88 285 LEU B O 1
ATOM 4549 N N . LEU B 1 286 ? -9.945 -11.234 -4.059 1 98.81 286 LEU B N 1
ATOM 4550 C CA . LEU B 1 286 ? -9.453 -9.867 -3.902 1 98.81 286 LEU B CA 1
ATOM 4551 C C . LEU B 1 286 ? -8.125 -9.688 -4.633 1 98.81 286 LEU B C 1
ATOM 4553 O O . LEU B 1 286 ? -7.246 -10.547 -4.559 1 98.81 286 LEU B O 1
ATOM 4557 N N . PHE B 1 287 ? -7.93 -8.617 -5.348 1 98.75 287 PHE B N 1
ATOM 4558 C CA . PHE B 1 287 ? -6.75 -8.461 -6.188 1 98.75 287 PHE B CA 1
ATOM 4559 C C . PHE B 1 287 ? -5.777 -7.457 -5.57 1 98.75 287 PHE B C 1
ATOM 4561 O O . PHE B 1 287 ? -6.148 -6.312 -5.301 1 98.75 287 PHE B O 1
ATOM 4568 N N . SER B 1 288 ? -4.555 -7.871 -5.438 1 98.56 288 SER B N 1
ATOM 4569 C CA . SER B 1 288 ? -3.594 -7.168 -4.594 1 98.56 288 SER B CA 1
ATOM 4570 C C . SER B 1 288 ? -2.961 -5.992 -5.332 1 98.56 288 SER B C 1
ATOM 4572 O O . SER B 1 288 ? -2.885 -4.887 -4.797 1 98.56 288 SER B O 1
ATOM 4574 N N . HIS B 1 289 ? -2.471 -6.285 -6.547 1 98.12 289 HIS B N 1
ATOM 4575 C CA . HIS B 1 289 ? -1.691 -5.242 -7.203 1 98.12 289 HIS B CA 1
ATOM 4576 C C . HIS B 1 289 ? -1.736 -5.391 -8.719 1 98.12 289 HIS B C 1
ATOM 4578 O O . HIS B 1 289 ? -2.086 -6.453 -9.234 1 98.12 289 HIS B O 1
ATOM 4584 N N . ARG B 1 290 ? -1.45 -4.363 -9.375 1 96.31 290 ARG B N 1
ATOM 4585 C CA . ARG B 1 290 ? -1.177 -4.398 -10.805 1 96.31 290 ARG B CA 1
ATOM 4586 C C . ARG B 1 290 ? 0.301 -4.664 -11.078 1 96.31 290 ARG B C 1
ATOM 4588 O O . ARG B 1 290 ? 1.158 -3.854 -10.719 1 96.31 290 ARG B O 1
ATOM 4595 N N . SER B 1 291 ? 0.539 -5.781 -11.648 1 94.12 291 SER B N 1
ATOM 4596 C CA . SER B 1 291 ? 1.902 -6.152 -12.016 1 94.12 291 SER B CA 1
ATOM 4597 C C . SER B 1 291 ? 2.396 -5.336 -13.203 1 94.12 291 SER B C 1
ATOM 4599 O O . SER B 1 291 ? 1.598 -4.867 -14.016 1 94.12 291 SER B O 1
ATOM 4601 N N . ALA B 1 292 ? 3.732 -5.203 -13.297 1 90.62 292 ALA B N 1
ATOM 4602 C CA . ALA B 1 292 ? 4.344 -4.516 -14.43 1 90.62 292 ALA B CA 1
ATOM 4603 C C . ALA B 1 292 ? 4.246 -5.355 -15.703 1 90.62 292 ALA B C 1
ATOM 4605 O O . ALA B 1 292 ? 4.512 -4.863 -16.797 1 90.62 292 ALA B O 1
ATOM 4606 N N . GLU B 1 293 ? 3.852 -6.605 -15.492 1 90.12 293 GLU B N 1
ATOM 4607 C CA . GLU B 1 293 ? 3.654 -7.469 -16.656 1 90.12 293 GLU B CA 1
ATOM 4608 C C . GLU B 1 293 ? 2.506 -6.965 -17.531 1 90.12 293 GLU B C 1
ATOM 4610 O O . GLU B 1 293 ? 1.373 -6.836 -17.062 1 90.12 293 GLU B O 1
ATOM 4615 N N . ARG B 1 294 ? 2.777 -6.738 -18.766 1 84.5 294 ARG B N 1
ATOM 4616 C CA . ARG B 1 294 ? 1.842 -6.141 -19.719 1 84.5 294 ARG B CA 1
ATOM 4617 C C . ARG B 1 294 ? 0.53 -6.922 -19.75 1 84.5 294 ARG B C 1
ATOM 4619 O O . ARG B 1 294 ? -0.55 -6.328 -19.766 1 84.5 294 ARG B O 1
ATOM 4626 N N . GLY B 1 295 ? 0.619 -8.172 -19.781 1 93.44 295 GLY B N 1
ATOM 4627 C CA . GLY B 1 295 ? -0.549 -9.023 -19.922 1 93.44 295 GLY B CA 1
ATOM 4628 C C . GLY B 1 295 ? -1.468 -8.992 -18.719 1 93.44 295 GLY B C 1
ATOM 4629 O O . GLY B 1 295 ? -2.629 -9.391 -18.797 1 93.44 295 GLY B O 1
ATOM 4630 N N . HIS B 1 296 ? -0.935 -8.5 -17.625 1 96.75 296 HIS B N 1
ATOM 4631 C CA . HIS B 1 296 ? -1.72 -8.531 -16.391 1 96.75 296 HIS B CA 1
ATOM 4632 C C . HIS B 1 296 ? -2.971 -7.668 -16.516 1 96.75 296 HIS B C 1
ATOM 4634 O O . HIS B 1 296 ? -4.039 -8.047 -16.031 1 96.75 296 HIS B O 1
ATOM 4640 N N . ALA B 1 297 ? -2.859 -6.535 -17.125 1 96.56 297 ALA B N 1
ATOM 4641 C CA . ALA B 1 297 ? -3.994 -5.629 -17.281 1 96.56 297 ALA B CA 1
ATOM 4642 C C . ALA B 1 297 ? -5.129 -6.301 -18.047 1 96.56 297 ALA B C 1
ATOM 4644 O O . ALA B 1 297 ? -6.305 -6.121 -17.719 1 96.56 297 ALA B O 1
ATOM 4645 N N . VAL B 1 298 ? -4.793 -7.09 -19.062 1 97.12 298 VAL B N 1
ATOM 4646 C CA . VAL B 1 298 ? -5.777 -7.793 -19.891 1 97.12 298 VAL B CA 1
ATOM 4647 C C . VAL B 1 298 ? -6.535 -8.805 -19.031 1 97.12 298 VAL B C 1
ATOM 4649 O O . VAL B 1 298 ? -7.762 -8.898 -19.109 1 97.12 298 VAL B O 1
ATOM 4652 N N . VAL B 1 299 ? -5.809 -9.484 -18.219 1 98.31 299 VAL B N 1
ATOM 4653 C CA . VAL B 1 299 ? -6.395 -10.516 -17.375 1 98.31 299 VAL B CA 1
ATOM 4654 C C . VAL B 1 299 ? -7.254 -9.867 -16.297 1 98.31 299 VAL B C 1
ATOM 4656 O O . VAL B 1 299 ? -8.352 -10.344 -16 1 98.31 299 VAL B O 1
ATOM 4659 N N . LEU B 1 300 ? -6.766 -8.773 -15.68 1 98.5 300 LEU B N 1
ATOM 4660 C CA . LEU B 1 300 ? -7.535 -8.047 -14.68 1 98.5 300 LEU B CA 1
ATOM 4661 C C . LEU B 1 300 ? -8.859 -7.555 -15.258 1 98.5 300 LEU B C 1
ATOM 4663 O O . LEU B 1 300 ? -9.898 -7.672 -14.617 1 98.5 300 LEU B O 1
ATOM 4667 N N . ASP B 1 301 ? -8.797 -7.031 -16.453 1 97.88 301 ASP B N 1
ATOM 4668 C CA . ASP B 1 301 ? -10 -6.555 -17.125 1 97.88 301 ASP B CA 1
ATOM 4669 C C . ASP B 1 301 ? -11 -7.695 -17.328 1 97.88 301 ASP B C 1
ATOM 4671 O O . ASP B 1 301 ? -12.195 -7.531 -17.078 1 97.88 301 ASP B O 1
ATOM 4675 N N . ALA B 1 302 ? -10.492 -8.82 -17.766 1 97.81 302 ALA B N 1
ATOM 4676 C CA . ALA B 1 302 ? -11.344 -9.984 -18.016 1 97.81 302 ALA B CA 1
ATOM 4677 C C . ALA B 1 302 ? -12.008 -10.453 -16.734 1 97.81 302 ALA B C 1
ATOM 4679 O O . ALA B 1 302 ? -13.133 -10.969 -16.75 1 97.81 302 ALA B O 1
ATOM 4680 N N . LEU B 1 303 ? -11.359 -10.234 -15.578 1 98.56 303 LEU B N 1
ATOM 4681 C CA . LEU B 1 303 ? -11.852 -10.695 -14.281 1 98.56 303 LEU B CA 1
ATOM 4682 C C . LEU B 1 303 ? -12.688 -9.617 -13.602 1 98.56 303 LEU B C 1
ATOM 4684 O O . LEU B 1 303 ? -13.227 -9.844 -12.516 1 98.56 303 LEU B O 1
ATOM 4688 N N . GLY B 1 304 ? -12.797 -8.414 -14.266 1 98.12 304 GLY B N 1
ATOM 4689 C CA . GLY B 1 304 ? -13.469 -7.305 -13.617 1 98.12 304 GLY B CA 1
ATOM 4690 C C . GLY B 1 304 ? -12.82 -6.898 -12.305 1 98.12 304 GLY B C 1
ATOM 4691 O O . GLY B 1 304 ? -13.508 -6.637 -11.32 1 98.12 304 GLY B O 1
ATOM 4692 N N . ALA B 1 305 ? -11.492 -6.91 -12.312 1 97.88 305 ALA B N 1
ATOM 4693 C CA . ALA B 1 305 ? -10.742 -6.762 -11.07 1 97.88 305 ALA B CA 1
ATOM 4694 C C . ALA B 1 305 ? -10.141 -5.367 -10.953 1 97.88 305 ALA B C 1
ATOM 4696 O O . ALA B 1 305 ? -9.664 -4.809 -11.945 1 97.88 305 ALA B O 1
ATOM 4697 N N . ARG B 1 306 ? -10.164 -4.789 -9.789 1 96.88 306 ARG B N 1
ATOM 4698 C CA . ARG B 1 306 ? -9.477 -3.549 -9.445 1 96.88 306 ARG B CA 1
ATOM 4699 C C . ARG B 1 306 ? -8.422 -3.791 -8.367 1 96.88 306 ARG B C 1
ATOM 4701 O O . ARG B 1 306 ? -8.75 -3.904 -7.184 1 96.88 306 ARG B O 1
ATOM 4708 N N . PRO B 1 307 ? -7.184 -3.852 -8.766 1 98 307 PRO B N 1
ATOM 4709 C CA . PRO B 1 307 ? -6.129 -4.133 -7.785 1 98 307 PRO B CA 1
ATOM 4710 C C . PRO B 1 307 ? -5.941 -2.996 -6.781 1 98 307 PRO B C 1
ATOM 4712 O O . PRO B 1 307 ? -6.332 -1.858 -7.051 1 98 307 PRO B O 1
ATOM 4715 N N . LEU B 1 308 ? -5.344 -3.275 -5.668 1 98.25 308 LEU B N 1
ATOM 4716 C CA . LEU B 1 308 ? -5.227 -2.348 -4.547 1 98.25 308 LEU B CA 1
ATOM 4717 C C . LEU B 1 308 ? -4.02 -1.431 -4.73 1 98.25 308 LEU B C 1
ATOM 4719 O O . LEU B 1 308 ? -4.102 -0.232 -4.449 1 98.25 308 LEU B O 1
ATOM 4723 N N . ILE B 1 309 ? -2.854 -2.033 -5.145 1 98.25 309 ILE B N 1
ATOM 4724 C CA . ILE B 1 309 ? -1.653 -1.207 -5.223 1 98.25 309 ILE B CA 1
ATOM 4725 C C . ILE B 1 309 ? -1.004 -1.374 -6.598 1 98.25 309 ILE B C 1
ATOM 4727 O O . ILE B 1 309 ? -1.346 -2.295 -7.344 1 98.25 309 ILE B O 1
ATOM 4731 N N . ASP B 1 310 ? -0.205 -0.485 -7 1 98 310 ASP B N 1
ATOM 4732 C CA . ASP B 1 310 ? 0.588 -0.446 -8.227 1 98 310 ASP B CA 1
ATOM 4733 C C . ASP B 1 310 ? 2.004 0.052 -7.949 1 98 310 ASP B C 1
ATOM 4735 O O . ASP B 1 310 ? 2.254 1.259 -7.938 1 98 310 ASP B O 1
ATOM 4739 N N . LEU B 1 311 ? 2.934 -0.88 -7.75 1 98.25 311 LEU B N 1
ATOM 4740 C CA . LEU B 1 311 ? 4.281 -0.553 -7.301 1 98.25 311 LEU B CA 1
ATOM 4741 C C . LEU B 1 311 ? 5.324 -1.072 -8.281 1 98.25 311 LEU B C 1
ATOM 4743 O O . LEU B 1 311 ? 6.488 -1.264 -7.922 1 98.25 311 LEU B O 1
ATOM 4747 N N . ASP B 1 312 ? 4.883 -1.423 -9.508 1 96.75 312 ASP B N 1
ATOM 4748 C CA . ASP B 1 312 ? 5.758 -1.897 -10.57 1 96.75 312 ASP B CA 1
ATOM 4749 C C . ASP B 1 312 ? 6.398 -3.234 -10.203 1 96.75 312 ASP B C 1
ATOM 4751 O O . ASP B 1 312 ? 7.547 -3.496 -10.562 1 96.75 312 ASP B O 1
ATOM 4755 N N . LEU B 1 313 ? 5.66 -4.02 -9.398 1 97.44 313 LEU B N 1
ATOM 4756 C CA . LEU B 1 313 ? 6.137 -5.34 -9.016 1 97.44 313 LEU B CA 1
ATOM 4757 C C . LEU B 1 313 ? 5.988 -6.328 -10.164 1 97.44 313 LEU B C 1
ATOM 4759 O O . LEU B 1 313 ? 4.992 -6.297 -10.891 1 97.44 313 LEU B O 1
ATOM 4763 N N . ARG B 1 314 ? 6.98 -7.227 -10.297 1 95 314 ARG B N 1
ATOM 4764 C CA . ARG B 1 314 ? 6.863 -8.258 -11.32 1 95 314 ARG B CA 1
ATOM 4765 C C . ARG B 1 314 ? 7.629 -9.516 -10.93 1 95 314 ARG B C 1
ATOM 4767 O O . ARG B 1 314 ? 8.008 -10.312 -11.789 1 95 314 ARG B O 1
ATOM 4774 N N . LEU B 1 315 ? 7.934 -9.648 -9.633 1 94.88 315 LEU B N 1
ATOM 4775 C CA . LEU B 1 315 ? 8.734 -10.773 -9.156 1 94.88 315 LEU B CA 1
ATOM 4776 C C . LEU B 1 315 ? 7.922 -12.062 -9.164 1 94.88 315 LEU B C 1
ATOM 4778 O O . LEU B 1 315 ? 8.43 -13.117 -9.539 1 94.88 315 LEU B O 1
ATOM 4782 N N . GLY B 1 316 ? 6.691 -12.039 -8.664 1 96.25 316 GLY B N 1
ATOM 4783 C CA . GLY B 1 316 ? 5.926 -13.25 -8.414 1 96.25 316 GLY B CA 1
ATOM 4784 C C . GLY B 1 316 ? 6.09 -13.781 -7 1 96.25 316 GLY B C 1
ATOM 4785 O O . GLY B 1 316 ? 6.105 -13.008 -6.043 1 96.25 316 GLY B O 1
ATOM 4786 N N . GLU B 1 317 ? 5.977 -15.102 -6.812 1 97.56 317 GLU B N 1
ATOM 4787 C CA . GLU B 1 317 ? 6.18 -15.789 -5.539 1 97.56 317 GLU B CA 1
ATOM 4788 C C . GLU B 1 317 ? 5.086 -15.43 -4.539 1 97.56 317 GLU B C 1
ATOM 4790 O O . GLU B 1 317 ? 5.066 -15.945 -3.418 1 97.56 317 GLU B O 1
ATOM 4795 N N . ALA B 1 318 ? 4.121 -14.523 -4.84 1 98.62 318 ALA B N 1
ATOM 4796 C CA . ALA B 1 318 ? 3.107 -13.969 -3.945 1 98.62 318 ALA B CA 1
ATOM 4797 C C . ALA B 1 318 ? 3.611 -12.695 -3.271 1 98.62 318 ALA B C 1
ATOM 4799 O O . ALA B 1 318 ? 3.07 -12.273 -2.248 1 98.62 318 ALA B O 1
ATOM 4800 N N . SER B 1 319 ? 4.656 -12.125 -3.865 1 98.62 319 SER B N 1
ATOM 4801 C CA . SER B 1 319 ? 5.277 -10.977 -3.217 1 98.62 319 SER B CA 1
ATOM 4802 C C . SER B 1 319 ? 4.352 -9.766 -3.225 1 98.62 319 SER B C 1
ATOM 4804 O O . SER B 1 319 ? 4.312 -9 -2.26 1 98.62 319 SER B O 1
ATOM 4806 N N . GLY B 1 320 ? 3.631 -9.57 -4.352 1 98.56 320 GLY B N 1
ATOM 4807 C CA . GLY B 1 320 ? 2.701 -8.461 -4.418 1 98.56 320 GLY B CA 1
ATOM 4808 C C . GLY B 1 320 ? 1.552 -8.578 -3.436 1 98.56 320 GLY B C 1
ATOM 4809 O O . GLY B 1 320 ? 1.181 -7.602 -2.783 1 98.56 320 GLY B O 1
ATOM 4810 N N . ALA B 1 321 ? 0.962 -9.781 -3.328 1 98.88 321 ALA B N 1
ATOM 4811 C CA . ALA B 1 321 ? -0.111 -10.023 -2.367 1 98.88 321 ALA B CA 1
ATOM 4812 C C . ALA B 1 321 ? 0.37 -9.797 -0.938 1 98.88 321 ALA B C 1
ATOM 4814 O O . ALA B 1 321 ? -0.322 -9.164 -0.136 1 98.88 321 ALA B O 1
ATOM 4815 N N . ALA B 1 322 ? 1.557 -10.305 -0.678 1 98.88 322 ALA B N 1
ATOM 4816 C CA . ALA B 1 322 ? 2.129 -10.102 0.65 1 98.88 322 ALA B CA 1
ATOM 4817 C C . ALA B 1 322 ? 2.338 -8.617 0.933 1 98.88 322 ALA B C 1
ATOM 4819 O O . ALA B 1 322 ? 2.09 -8.148 2.047 1 98.88 322 ALA B O 1
ATOM 4820 N N . THR B 1 323 ? 2.773 -7.891 -0.057 1 98.88 323 THR B N 1
ATOM 4821 C CA . THR B 1 323 ? 3.016 -6.461 0.09 1 98.88 323 THR B CA 1
ATOM 4822 C C . THR B 1 323 ? 1.712 -5.715 0.36 1 98.88 323 THR B C 1
ATOM 4824 O O . THR B 1 323 ? 1.695 -4.727 1.098 1 98.88 323 THR B O 1
ATOM 4827 N N . ALA B 1 324 ? 0.604 -6.195 -0.155 1 98.88 324 ALA B N 1
ATOM 4828 C CA . ALA B 1 324 ? -0.695 -5.543 -0.016 1 98.88 324 ALA B CA 1
ATOM 4829 C C . ALA B 1 324 ? -1.366 -5.926 1.298 1 98.88 324 ALA B C 1
ATOM 4831 O O . ALA B 1 324 ? -2.275 -5.238 1.765 1 98.88 324 ALA B O 1
ATOM 4832 N N . LEU B 1 325 ? -0.956 -7.016 1.952 1 98.94 325 LEU B N 1
ATOM 4833 C CA . LEU B 1 325 ? -1.651 -7.617 3.086 1 98.94 325 LEU B CA 1
ATOM 4834 C C . LEU B 1 325 ? -1.772 -6.621 4.238 1 98.94 325 LEU B C 1
ATOM 4836 O O . LEU B 1 325 ? -2.836 -6.504 4.852 1 98.94 325 LEU B O 1
ATOM 4840 N N . PRO B 1 326 ? -0.719 -5.836 4.555 1 98.88 326 PRO B N 1
ATOM 4841 C CA . PRO B 1 326 ? -0.863 -4.891 5.664 1 98.88 326 PRO B CA 1
ATOM 4842 C C . PRO B 1 326 ? -1.96 -3.857 5.422 1 98.88 326 PRO B C 1
ATOM 4844 O O . PRO B 1 326 ? -2.584 -3.377 6.375 1 98.88 326 PRO B O 1
ATOM 4847 N N . ILE B 1 327 ? -2.201 -3.488 4.176 1 98.81 327 ILE B N 1
ATOM 4848 C CA . ILE B 1 327 ? -3.264 -2.545 3.854 1 98.81 327 ILE B CA 1
ATOM 4849 C C . ILE B 1 327 ? -4.617 -3.137 4.242 1 98.81 327 ILE B C 1
ATOM 4851 O O . ILE B 1 327 ? -5.469 -2.443 4.805 1 98.81 327 ILE B O 1
ATOM 4855 N N . LEU B 1 328 ? -4.836 -4.461 3.975 1 98.94 328 LEU B N 1
ATOM 4856 C CA . LEU B 1 328 ? -6.055 -5.137 4.406 1 98.94 328 LEU B CA 1
ATOM 4857 C C . LEU B 1 328 ? -6.172 -5.129 5.93 1 98.94 328 LEU B C 1
ATOM 4859 O O . LEU B 1 328 ? -7.25 -4.883 6.473 1 98.94 328 LEU B O 1
ATOM 4863 N N . ARG B 1 329 ? -5.055 -5.422 6.578 1 98.94 329 ARG B N 1
ATOM 4864 C CA . ARG B 1 329 ? -5.047 -5.445 8.039 1 98.94 329 ARG B CA 1
ATOM 4865 C C . ARG B 1 329 ? -5.434 -4.086 8.609 1 98.94 329 ARG B C 1
ATOM 4867 O O . ARG B 1 329 ? -6.219 -4.008 9.555 1 98.94 329 ARG B O 1
ATOM 4874 N N . LEU B 1 330 ? -4.922 -3.051 8.039 1 98.94 330 LEU B N 1
ATOM 4875 C CA . LEU B 1 330 ? -5.234 -1.706 8.516 1 98.94 330 LEU B CA 1
ATOM 4876 C C . LEU B 1 330 ? -6.688 -1.35 8.227 1 98.94 330 LEU B C 1
ATOM 4878 O O . LEU B 1 330 ? -7.344 -0.687 9.031 1 98.94 330 LEU B O 1
ATOM 4882 N N . ALA B 1 331 ? -7.207 -1.742 7.043 1 98.94 331 ALA B N 1
ATOM 4883 C CA . ALA B 1 331 ? -8.617 -1.538 6.734 1 98.94 331 ALA B CA 1
ATOM 4884 C C . ALA B 1 331 ? -9.508 -2.168 7.801 1 98.94 331 ALA B C 1
ATOM 4886 O O . ALA B 1 331 ? -10.461 -1.542 8.273 1 98.94 331 ALA B O 1
ATOM 4887 N N . CYS B 1 332 ? -9.188 -3.408 8.18 1 98.94 332 CYS B N 1
ATOM 4888 C CA . CYS B 1 332 ? -9.938 -4.109 9.219 1 98.94 332 CYS B CA 1
ATOM 4889 C C . CYS B 1 332 ? -9.82 -3.391 10.555 1 98.94 332 CYS B C 1
ATOM 4891 O O . CYS B 1 332 ? -10.812 -3.209 11.258 1 98.94 332 CYS B O 1
ATOM 4893 N N . ALA B 1 333 ? -8.594 -2.957 10.906 1 98.88 333 ALA B N 1
ATOM 4894 C CA . ALA B 1 333 ? -8.367 -2.26 12.172 1 98.88 333 ALA B CA 1
ATOM 4895 C C . ALA B 1 333 ? -9.219 -0.995 12.258 1 98.88 333 ALA B C 1
ATOM 4897 O O . ALA B 1 333 ? -9.82 -0.715 13.297 1 98.88 333 ALA B O 1
ATOM 4898 N N . LEU B 1 334 ? -9.281 -0.261 11.242 1 98.88 334 LEU B N 1
ATOM 4899 C CA . LEU B 1 334 ? -10.062 0.971 11.211 1 98.88 334 LEU B CA 1
ATOM 4900 C C . LEU B 1 334 ? -11.547 0.676 11.375 1 98.88 334 LEU B C 1
ATOM 4902 O O . LEU B 1 334 ? -12.219 1.282 12.219 1 98.88 334 LEU B O 1
ATOM 4906 N N . HIS B 1 335 ? -12.039 -0.255 10.539 1 98.88 335 HIS B N 1
ATOM 4907 C CA . HIS B 1 335 ? -13.445 -0.633 10.578 1 98.88 335 HIS B CA 1
ATOM 4908 C C . HIS B 1 335 ? -13.852 -1.08 11.977 1 98.88 335 HIS B C 1
ATOM 4910 O O . HIS B 1 335 ? -14.922 -0.714 12.461 1 98.88 335 HIS B O 1
ATOM 4916 N N . ASN B 1 336 ? -13 -1.821 12.609 1 98.81 336 ASN B N 1
ATOM 4917 C CA . ASN B 1 336 ? -13.297 -2.447 13.891 1 98.81 336 ASN B CA 1
ATOM 4918 C C . ASN B 1 336 ? -13.078 -1.482 15.055 1 98.81 336 ASN B C 1
ATOM 4920 O O . ASN B 1 336 ? -13.742 -1.582 16.094 1 98.81 336 ASN B O 1
ATOM 4924 N N . GLY B 1 337 ? -12.148 -0.539 14.859 1 98.69 337 GLY B N 1
ATOM 4925 C CA . GLY B 1 337 ? -11.617 0.115 16.047 1 98.69 337 GLY B CA 1
ATOM 4926 C C . GLY B 1 337 ? -11.992 1.582 16.141 1 98.69 337 GLY B C 1
ATOM 4927 O O . GLY B 1 337 ? -11.898 2.186 17.203 1 98.69 337 GLY B O 1
ATOM 4928 N N . MET B 1 338 ? -12.367 2.256 15.07 1 98.69 338 MET B N 1
ATOM 4929 C CA . MET B 1 338 ? -12.688 3.678 15.117 1 98.69 338 MET B CA 1
ATOM 4930 C C . MET B 1 338 ? -13.969 3.916 15.914 1 98.69 338 MET B C 1
ATOM 4932 O O . MET B 1 338 ? -14.898 3.109 15.859 1 98.69 338 MET B O 1
ATOM 4936 N N . ALA B 1 339 ? -13.992 5.031 16.578 1 98.25 339 ALA B N 1
ATOM 4937 C CA . ALA B 1 339 ? -15.203 5.438 17.297 1 98.25 339 ALA B CA 1
ATOM 4938 C C . ALA B 1 339 ? -16.266 5.945 16.328 1 98.25 339 ALA B C 1
ATOM 4940 O O . ALA B 1 339 ? -15.945 6.461 15.25 1 98.25 339 ALA B O 1
ATOM 4941 N N . THR B 1 340 ? -17.531 5.738 16.672 1 97.25 340 THR B N 1
ATOM 4942 C CA . THR B 1 340 ? -18.641 6.375 15.961 1 97.25 340 THR B CA 1
ATOM 4943 C C . THR B 1 340 ? -18.797 7.824 16.406 1 97.25 340 THR B C 1
ATOM 4945 O O . THR B 1 340 ? -18.25 8.227 17.438 1 97.25 340 THR B O 1
ATOM 4948 N N . PHE B 1 341 ? -19.547 8.586 15.641 1 95.31 341 PHE B N 1
ATOM 4949 C CA . PHE B 1 341 ? -19.859 9.961 16.016 1 95.31 341 PHE B CA 1
ATOM 4950 C C . PHE B 1 341 ? -20.5 10.008 17.391 1 95.31 341 PHE B C 1
ATOM 4952 O O . PHE B 1 341 ? -20.141 10.844 18.234 1 95.31 341 PHE B O 1
ATOM 4959 N N . ALA B 1 342 ? -21.391 9.086 17.641 1 94.62 342 ALA B N 1
ATOM 4960 C CA . ALA B 1 342 ? -22.109 9.039 18.906 1 94.62 342 ALA B CA 1
ATOM 4961 C C . ALA B 1 342 ? -21.156 8.711 20.062 1 94.62 342 ALA B C 1
ATOM 4963 O O . ALA B 1 342 ? -21.188 9.383 21.094 1 94.62 342 ALA B O 1
ATOM 4964 N N . GLU B 1 343 ? -20.297 7.766 19.844 1 94.88 343 GLU B N 1
ATOM 4965 C CA . GLU B 1 343 ? -19.359 7.324 20.875 1 94.88 343 GLU B CA 1
ATOM 4966 C C . GLU B 1 343 ? -18.359 8.414 21.219 1 94.88 343 GLU B C 1
ATOM 4968 O O . GLU B 1 343 ? -17.984 8.578 22.391 1 94.88 343 GLU B O 1
ATOM 4973 N N . ALA B 1 344 ? -17.938 9.188 20.188 1 92.69 344 ALA B N 1
ATOM 4974 C CA . ALA B 1 344 ? -16.875 10.164 20.359 1 92.69 344 ALA B CA 1
ATOM 4975 C C . ALA B 1 344 ? -17.438 11.547 20.703 1 92.69 344 ALA B C 1
ATOM 4977 O O . ALA B 1 344 ? -16.688 12.484 20.953 1 92.69 344 ALA B O 1
ATOM 4978 N N . ALA B 1 345 ? -18.719 11.719 20.656 1 92.69 345 ALA B N 1
ATOM 4979 C CA . ALA B 1 345 ? -19.359 13.008 20.875 1 92.69 345 ALA B CA 1
ATOM 4980 C C . ALA B 1 345 ? -18.859 14.055 19.875 1 92.69 345 ALA B C 1
ATOM 4982 O O . ALA B 1 345 ? -18.469 15.156 20.266 1 92.69 345 ALA B O 1
ATOM 4983 N N . VAL B 1 346 ? -18.719 13.648 18.719 1 92.88 346 VAL B N 1
ATOM 4984 C CA . VAL B 1 346 ? -18.328 14.531 17.609 1 92.88 346 VAL B CA 1
ATOM 4985 C C . VAL B 1 346 ? -19.562 14.875 16.781 1 92.88 346 VAL B C 1
ATOM 4987 O O . VAL B 1 346 ? -20.359 14 16.453 1 92.88 346 VAL B O 1
ATOM 4990 N N . SER B 1 347 ? -19.703 16.109 16.469 1 88.69 347 SER B N 1
ATOM 4991 C CA . SER B 1 347 ? -20.844 16.562 15.68 1 88.69 347 SER B CA 1
ATOM 4992 C C . SER B 1 347 ? -20.766 16.062 14.242 1 88.69 347 SER B C 1
ATOM 4994 O O . SER B 1 347 ? -19.672 16 13.664 1 88.69 347 SER B O 1
ATOM 4996 N N . GLY B 1 348 ? -21.891 15.68 13.664 1 85 348 GLY B N 1
ATOM 4997 C CA . GLY B 1 348 ? -21.953 15.211 12.289 1 85 348 GLY B CA 1
ATOM 4998 C C . GLY B 1 348 ? -22.062 16.328 11.273 1 85 348 GLY B C 1
ATOM 4999 O O . GLY B 1 348 ? -21.891 17.5 11.617 1 85 348 GLY B O 1
ATOM 5000 N N . ARG B 1 349 ? -22.266 15.93 10.102 1 85.19 349 ARG B N 1
ATOM 5001 C CA . ARG B 1 349 ? -22.391 16.828 8.961 1 85.19 349 ARG B CA 1
ATOM 5002 C C . ARG B 1 349 ? -23.594 17.75 9.117 1 85.19 349 ARG B C 1
ATOM 5004 O O . ARG B 1 349 ? -24.656 17.328 9.562 1 85.19 349 ARG B O 1
ATOM 5011 N N . GLU B 1 350 ? -23.234 18.984 8.836 1 74.38 350 GLU B N 1
ATOM 5012 C CA . GLU B 1 350 ? -24.344 19.922 8.805 1 74.38 350 GLU B CA 1
ATOM 5013 C C . GLU B 1 350 ? -25.219 19.703 7.57 1 74.38 350 GLU B C 1
ATOM 5015 O O . GLU B 1 350 ? -24.719 19.312 6.512 1 74.38 350 GLU B O 1
ATOM 5020 N N . ALA B 1 351 ? -26.547 19.688 7.895 1 60.53 351 ALA B N 1
ATOM 5021 C CA . ALA B 1 351 ? -27.516 19.453 6.832 1 60.53 351 ALA B CA 1
ATOM 5022 C C . ALA B 1 351 ? -27.5 20.594 5.812 1 60.53 351 ALA B C 1
ATOM 5024 O O . ALA B 1 351 ? -27.375 21.766 6.184 1 60.53 351 ALA B O 1
#

InterPro domains:
  IPR003200 Nicotinate-nucleotide-dimethylbenzimidazole phosphoribosyltransferase [PF02277] (11-346)
  IPR003200 Nicotinate-nucleotide-dimethylbenzimidazole phosphoribosyltransferase [PTHR43463] (9-347)
  IPR003200 Nicotinate-nucleotide-dimethylbenzimidazole phosphoribosyltransferase [cd02439] (29-344)
  IPR017846 Nicotinate-nucleotide-dimethylbenzimidazole phosphoribosyltransferase, bacterial type [MF_00230] (12-348)
  IPR017846 Nicotinate-nucleotide-dimethylbenzimidazole phosphoribosyltransferase, bacterial type [TIGR03160] (16-346)
  IPR023195 Nicotinate-nucleotide-dimethylbenzimidazole phosphoribosyltransferase, N-terminal [G3DSA:1.10.1610.10] (17-339)
  IPR036087 Nicotinate-nucleotide-dimethylbenzimidazole phosphoribosyltransferase-like superfamily [G3DSA:3.40.50.10210] (57-329)
  IPR036087 Nicotinate-nucleotide-dimethylbenzimidazole phosphoribosyltransferase-like superfamily [SSF52733] (5-347)

Organism: Bradyrhizobium sp. (strain ORS 27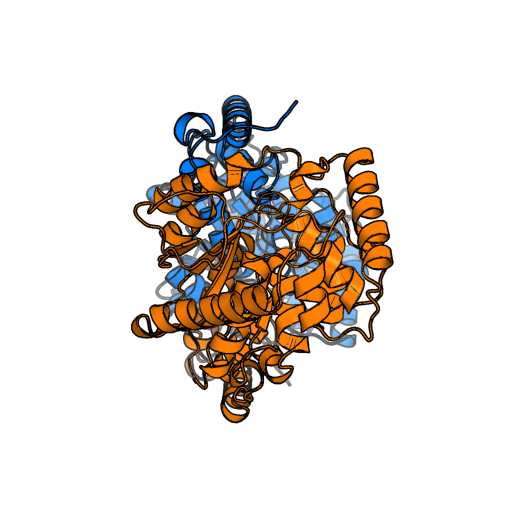8) (NCBI:txid114615)

Secondary structure (DSSP, 8-state):
---GGGGSPPPPP-HHHHHHHHHHHHHBSS-TTTTTHHHHHHHHHHHHHT-SS---S---EEEEEE--GGGGGS--SS-THHHHHHHHHHHHT-SHHHHHHHHHT--EEEEEEE-S--S--TTEEE--SSSS---TTTS-SS-HHHHHHHHHHHHHHHHTTGGG--S-EEEEEE-TTHHHHHHHHHHHHHT--HHHH---TTT--HHHHHHHHHHHHHHHHHTT--TTS-HHHHHHHH--HHHHHHHHHHHHHHHTT--EEE-SHHHHHHHHHHHHH-GGGGGGEEE-B--S-HHHHHHHHHTT---SB-S-----TTHHHHHHHHHHHHHHHHHHHSPBHHHHT------/---GGGGSPPPPP-HHHHHHHHHHHHHBSS-TTTTTHHHHHHHHHHHHHT-SS---S---EEEEEE--GGGGGS--SS-THHHHHHHHHHHHT-SHHHHHHHHHT--EEEEEEE-S--S--TTEEE--SSSS---TTTS-SS-HHHHHHHHHHHHHHHHTTGGG--S-EEEEEE-TTHHHHHHHHHHHHHT--HHHH---TTT--HHHHHHHHHHHHHHHHHTT--TTS-HHHHHHHH--HHHHHHHHHHHHHHHTT--EEE-SHHHHHHHHHHHHH-GGGGGGEEE-B--S-HHHHHHHHHTT---SB-S-----TTHHHHHHHHHHHHHHHHHHHSPBHHHHT------

Radius of gyration: 26.92 Å; Cα contacts (8 Å, |Δi|>4): 1682; chains: 2; bounding box: 56×79×62 Å

pLDDT: mean 96.84, std 3.9, range [60.53, 98.94]